Protein AF-A0A2H5Z0E3-F1 (afdb_monomer)

Nearest PDB structures (foldseek):
  8ia1-assembly3_C  TM=4.161E-01  e=4.930E-03  Lobosphaera incisa
  8y6h-assembly1_A  TM=1.525E-01  e=1.556E+00  Homo sapiens
  6exs-assembly1_A  TM=2.157E-01  e=9.688E+00  Staphylococcus hominis

Secondary structure (DSSP, 8-state):
-TTHHHHHHHHHHHHHHHHHHHIIIIIITT-GGGTTT-HHHHHHHHHHHHHHHHHHHHHHHHHHHHHHHHHT-HHHHHHHHHHHHHHHHHHHHHHHHH-TTT-SEEE-STTSPEETTTEETTHHHHHHHHHHHHHHHHHHHHHHH-TTS-GGGHHHHHHHHHHHHHHHHHHHHH-TT-S--SEEESS-BTBTBB-HHHHHHHHHHHHHHHHHHHHHH-SPPSS--THHHHHHHHHHHHHHHHHHHHTT-HHHHHHHIIIIIHHHHHTTS------S--------HHHHHHHHHHHHHHHHHHHHHHTTTSEEEEESGGGS-SSS-EEEEE---BTTHHHHHHHHH-SS-EEE-EE-TT--SHHHHHHHHHHHHHTT--EE--GGGTT-TT----HHHHHHHHHHHHHHHHHHHHTT-EEE--TTSS-SB-SSSTT-TT------THHHHHHHHHHHHHTS-EEEEEEEEEE-SSEEEEEEPPPEEE-TTS-HHHHHHHHHHHHT-PPPPS---HHHHHHHHHSS--

Solvent-accessible surface area (backbone atoms only — not comparab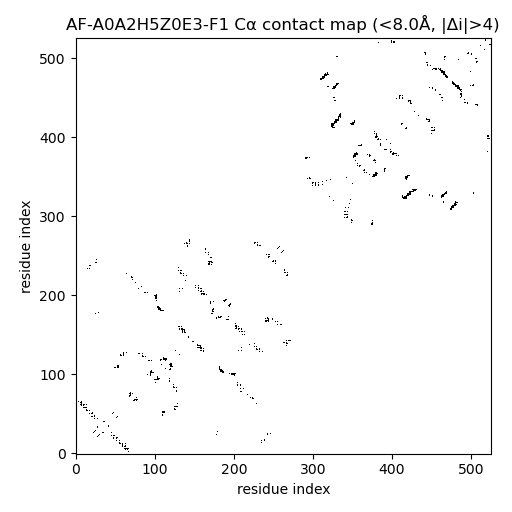le to full-atom values): 27722 Å² total; per-residue (Å²): 115,84,66,65,51,50,22,51,50,32,40,51,54,18,52,49,33,47,52,50,42,47,46,45,61,56,47,44,67,76,39,47,87,81,32,65,88,39,70,68,42,45,50,52,48,55,47,40,60,66,38,31,53,35,49,24,39,52,29,41,30,50,17,48,48,55,38,34,35,70,50,59,30,55,69,52,40,50,49,41,45,68,40,28,32,57,53,43,43,50,48,49,52,42,11,58,72,72,24,47,50,38,37,46,38,47,58,48,73,43,41,43,66,48,52,92,81,52,43,35,66,43,53,25,39,40,51,37,40,46,44,52,20,24,37,52,40,14,45,39,30,40,55,51,78,42,64,84,55,60,79,70,58,25,38,65,47,12,23,46,38,41,38,33,44,50,59,23,34,50,44,31,42,58,29,87,88,42,85,76,48,52,42,46,70,79,52,82,24,90,55,72,48,40,41,69,47,26,55,51,26,45,36,49,55,39,42,52,36,44,47,52,36,49,63,75,50,70,63,80,80,89,72,69,73,54,61,61,37,40,51,54,45,48,49,53,46,51,51,23,33,51,46,13,52,63,73,69,42,59,66,41,39,54,47,29,44,64,64,27,49,47,54,45,54,55,23,60,53,79,65,92,74,82,84,88,78,86,81,90,74,82,75,66,71,63,62,60,49,49,49,24,48,53,40,38,54,51,52,23,50,50,26,42,64,76,41,67,87,41,50,77,45,78,41,49,64,85,73,55,71,90,66,52,46,31,36,39,37,35,60,44,53,37,73,59,60,51,60,33,56,47,42,48,67,51,96,58,74,68,23,45,61,42,72,60,70,82,49,65,43,74,67,58,40,53,50,51,54,49,53,31,54,45,37,58,22,33,48,31,32,62,69,94,57,47,87,44,90,69,45,90,63,54,73,72,56,30,42,51,35,26,52,49,16,53,53,45,45,23,50,40,28,57,70,32,34,38,34,38,32,52,34,60,76,57,40,74,47,37,94,90,56,82,73,78,78,80,70,85,62,34,51,48,52,61,56,48,48,38,31,19,57,18,6,58,73,67,77,45,63,21,39,38,30,38,26,41,69,46,81,54,101,54,37,38,40,41,39,43,44,83,60,47,72,30,36,59,84,58,57,51,66,65,52,34,36,52,49,16,56,75,59,73,43,69,46,65,81,90,85,76,53,81,65,49,59,45,28,73,62,60,76,48,81,135

pLDDT: mean 83.18, std 16.53, range [28.95, 98.56]

Radius of gyration: 29.31 Å; Cα contacts (8 Å, |Δi|>4): 832; chains: 1; bounding box: 62×56×86 Å

Foldseek 3Di:
DVQLVVLVVLLVQLLVLLVLLLCLQLPCVVCVVVQVVPPVSVVSSVCCQAPSQQSNLVSLLVSCLSQCCPFQHDQLSVLLLVLQLVLQVVLQVCCCVPVPQAGHKFFDCRNHDDDVNGHHSSRSSNRSRLLVLLLVLLQLLCCAPPVPDPNLSSQQSSLQLQLLLCLLQVLLLAAPPRPNNRMYHPAAPDRNRGNPSNSVSSSVSSNRSSVSSCVSVVDGRDGGASVSSLSSSVSSLVSSLSSCVSVPNVPSNVSCVVRHNVSSVSSRDDHPDDDDDDDDDDDDPVVLVVLLVVLLVVLLVVLCVVLVQFAEAEAPLVLDDPWFFAEEAEAFADPPNVVSSCSPPNPFQEAEADEPLLPQDPVSVVVVVVSSSSNLHQYAYQLVSCPDPRHDDDNVRRLVSLVRSLVSLLVCSLVTHYYYYHQQNHHCDDPSDPPPNPDSQDGHLSRLVSQLSNQVVNVFWHWYWYWYWDDDPRYIYIYIDNTDTRHNPDDSQVSSCVSCVRRVHHRHDDDADPQNSCCSSNVDRD

Mean predicted aligned error: 17.17 Å

Structure (mmCIF, N/CA/C/O backbone):
data_AF-A0A2H5Z0E3-F1
#
_entry.id   AF-A0A2H5Z0E3-F1
#
loop_
_atom_site.group_PDB
_atom_site.id
_atom_site.type_symbol
_atom_site.label_atom_id
_atom_site.label_alt_id
_atom_site.label_comp_id
_atom_site.label_asym_id
_atom_site.label_entity_id
_atom_site.label_seq_id
_atom_site.pdbx_PDB_ins_code
_atom_site.Cartn_x
_atom_site.Cartn_y
_atom_site.Cartn_z
_atom_site.occupancy
_atom_site.B_iso_or_equiv
_atom_site.auth_seq_id
_atom_site.auth_comp_id
_atom_site.auth_asym_id
_atom_site.auth_atom_id
_atom_site.pdbx_PDB_model_num
ATOM 1 N N . MET A 1 1 ? -20.630 12.467 -14.419 1.00 46.59 1 MET A N 1
ATOM 2 C CA . MET A 1 1 ? -20.610 10.988 -14.295 1.00 46.59 1 MET A CA 1
ATOM 3 C C . MET A 1 1 ? -20.035 10.280 -15.529 1.00 46.59 1 MET A C 1
ATOM 5 O O . MET A 1 1 ? -19.101 9.518 -15.346 1.00 46.59 1 MET A O 1
ATOM 9 N N . ARG A 1 2 ? -20.472 10.576 -16.770 1.00 52.59 2 ARG A N 1
ATOM 10 C CA . ARG A 1 2 ? -20.000 9.905 -18.016 1.00 52.59 2 ARG A CA 1
ATOM 11 C C . ARG A 1 2 ? -18.498 10.017 -18.373 1.00 52.59 2 ARG A C 1
ATOM 13 O O . ARG A 1 2 ? -18.043 9.321 -19.269 1.00 52.59 2 ARG A O 1
ATOM 20 N N . ARG A 1 3 ? -17.724 10.908 -17.739 1.00 53.69 3 ARG A N 1
ATOM 21 C CA . ARG A 1 3 ? -16.293 11.117 -18.061 1.00 53.69 3 ARG A CA 1
ATOM 22 C C . ARG A 1 3 ? -15.333 10.367 -17.122 1.00 53.69 3 ARG A C 1
ATOM 24 O O . ARG A 1 3 ? -14.295 9.891 -17.574 1.00 53.69 3 ARG A O 1
ATOM 31 N N . LEU A 1 4 ? -15.718 10.159 -15.858 1.00 67.06 4 LEU A N 1
ATOM 32 C CA . LEU A 1 4 ? -14.992 9.286 -14.921 1.00 67.06 4 LEU A CA 1
ATOM 33 C C . LEU A 1 4 ? -15.149 7.806 -15.301 1.00 67.06 4 LEU A C 1
ATOM 35 O O . LEU A 1 4 ? -14.244 7.017 -15.056 1.00 67.06 4 LEU A O 1
ATOM 39 N N . SER A 1 5 ? -16.252 7.439 -15.961 1.00 78.56 5 SER A N 1
ATOM 40 C CA . SER A 1 5 ? -16.445 6.090 -16.504 1.00 78.56 5 SER A CA 1
ATOM 41 C C . SER A 1 5 ? -15.449 5.744 -17.613 1.00 78.56 5 SER A C 1
ATOM 43 O O . SER A 1 5 ? -15.048 4.591 -17.698 1.00 78.56 5 SER A O 1
ATOM 45 N N . LEU A 1 6 ? -14.991 6.717 -18.416 1.00 91.25 6 LEU A N 1
ATOM 46 C CA . LEU A 1 6 ? -13.970 6.466 -19.442 1.00 91.25 6 LEU A CA 1
ATOM 47 C C . LEU A 1 6 ? -12.617 6.103 -18.816 1.00 91.25 6 LEU A C 1
ATOM 49 O O . LEU A 1 6 ? -11.975 5.161 -19.264 1.00 91.25 6 LEU A O 1
ATOM 53 N N . ALA A 1 7 ? -12.204 6.807 -17.758 1.00 92.06 7 ALA A N 1
ATOM 54 C CA . ALA A 1 7 ? -10.960 6.497 -17.055 1.00 92.06 7 ALA A CA 1
ATOM 55 C C . ALA A 1 7 ? -10.967 5.078 -16.465 1.00 92.06 7 ALA A C 1
ATOM 57 O O . ALA A 1 7 ? -9.984 4.354 -16.589 1.00 92.06 7 ALA A O 1
ATOM 58 N N . TRP A 1 8 ? -12.085 4.660 -15.863 1.00 92.69 8 TRP A N 1
ATOM 59 C CA . TRP A 1 8 ? -12.239 3.302 -15.334 1.00 92.69 8 TRP A CA 1
ATOM 60 C C . TRP A 1 8 ? -12.347 2.233 -16.428 1.00 92.69 8 TRP A C 1
ATOM 62 O O . TRP A 1 8 ? -11.851 1.129 -16.235 1.00 92.69 8 TRP A O 1
ATOM 72 N N . LEU A 1 9 ? -12.930 2.555 -17.587 1.00 94.19 9 LEU A N 1
ATOM 73 C CA . LEU A 1 9 ? -12.934 1.662 -18.749 1.00 94.19 9 LEU A CA 1
ATOM 74 C C . LEU A 1 9 ? -11.515 1.451 -19.292 1.00 94.19 9 LEU A C 1
ATOM 76 O O . LEU A 1 9 ? -11.104 0.313 -19.508 1.00 94.19 9 LEU A O 1
ATOM 80 N N . LEU A 1 10 ? -10.741 2.532 -19.441 1.00 95.31 10 LEU A N 1
ATOM 81 C CA . LEU A 1 10 ? -9.327 2.461 -19.819 1.00 95.31 10 LEU A CA 1
ATOM 82 C C . LEU A 1 10 ? -8.504 1.702 -18.771 1.00 95.31 10 LEU A C 1
ATOM 84 O O . LEU A 1 10 ? -7.655 0.897 -19.139 1.00 95.31 10 LEU A O 1
ATOM 88 N N . TYR A 1 11 ? -8.793 1.896 -17.480 1.00 95.81 11 TYR A N 1
ATOM 89 C CA . TYR A 1 11 ? -8.190 1.111 -16.402 1.00 95.81 11 TYR A CA 1
ATOM 90 C C . TYR A 1 11 ? -8.527 -0.383 -16.514 1.00 95.81 11 TYR A C 1
ATOM 92 O O . TYR A 1 11 ? -7.652 -1.214 -16.309 1.00 95.81 11 TYR A O 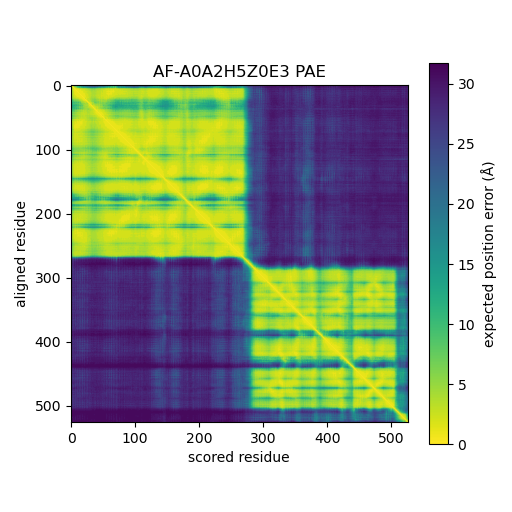1
ATOM 100 N N . GLY A 1 12 ? -9.764 -0.741 -16.869 1.00 95.12 12 GLY A N 1
ATOM 101 C CA . GLY A 1 12 ? -10.153 -2.132 -17.109 1.00 95.12 12 GLY A CA 1
ATOM 102 C C . GLY A 1 12 ? -9.354 -2.769 -18.250 1.00 95.12 12 GLY A C 1
ATOM 103 O O . GLY A 1 12 ? -8.814 -3.860 -18.085 1.00 95.12 12 GLY A O 1
ATOM 104 N N . ALA A 1 13 ? -9.202 -2.058 -19.373 1.00 94.62 13 ALA A N 1
ATOM 105 C CA . ALA A 1 13 ? -8.368 -2.503 -20.493 1.00 94.62 13 ALA A CA 1
ATOM 106 C C . ALA A 1 13 ? -6.884 -2.619 -20.101 1.00 94.62 13 ALA A C 1
ATOM 108 O O . ALA A 1 13 ? -6.216 -3.589 -20.450 1.00 94.62 13 ALA A O 1
ATOM 109 N N . TYR A 1 14 ? -6.381 -1.655 -19.330 1.00 96.06 14 TYR A N 1
ATOM 110 C CA . TYR A 1 14 ? -5.039 -1.667 -18.757 1.00 96.06 14 TYR A CA 1
ATOM 111 C C . TYR A 1 14 ? -4.802 -2.875 -17.835 1.00 96.06 14 TYR A C 1
ATOM 113 O O . TYR A 1 14 ? -3.809 -3.582 -17.988 1.00 96.06 14 TYR A O 1
ATOM 121 N N . ALA A 1 15 ? -5.727 -3.154 -16.914 1.00 94.38 15 ALA A N 1
ATOM 122 C CA . ALA A 1 15 ? -5.642 -4.285 -15.995 1.00 94.38 15 ALA A CA 1
ATOM 123 C C . ALA A 1 15 ? -5.695 -5.626 -16.741 1.00 94.38 15 ALA A C 1
ATOM 125 O O . ALA A 1 15 ? -4.955 -6.549 -16.400 1.00 94.38 15 ALA A O 1
ATOM 126 N N . LEU A 1 16 ? -6.514 -5.719 -17.794 1.00 92.25 16 LEU A N 1
ATOM 127 C CA . LEU A 1 16 ? -6.543 -6.883 -18.674 1.00 92.25 16 LEU A CA 1
ATOM 128 C C . LEU A 1 16 ? -5.209 -7.067 -19.410 1.00 92.25 16 LEU A C 1
ATOM 130 O O . LEU A 1 16 ? -4.703 -8.183 -19.468 1.00 92.25 16 LEU A O 1
ATOM 134 N N . ALA A 1 17 ? -4.611 -5.986 -19.922 1.00 92.81 17 ALA A N 1
ATOM 135 C CA . ALA A 1 17 ? -3.306 -6.034 -20.579 1.00 92.81 17 ALA A CA 1
ATOM 136 C C . ALA A 1 17 ? -2.184 -6.468 -19.617 1.00 92.81 17 ALA A C 1
ATOM 138 O O . ALA A 1 17 ? -1.338 -7.273 -19.998 1.00 92.81 17 ALA A O 1
ATOM 139 N N . LEU A 1 18 ? -2.206 -6.007 -18.359 1.00 92.12 18 LEU A N 1
ATOM 140 C CA . LEU A 1 18 ? -1.290 -6.481 -17.315 1.00 92.12 18 LEU A CA 1
ATOM 141 C C . LEU A 1 18 ? -1.472 -7.976 -17.030 1.00 92.12 18 LEU A C 1
ATOM 143 O O . LEU A 1 18 ? -0.491 -8.714 -16.999 1.00 92.12 18 LEU A O 1
ATOM 147 N N . ALA A 1 19 ? -2.714 -8.431 -16.835 1.00 89.06 19 ALA A N 1
ATOM 148 C CA . ALA A 1 19 ? -3.013 -9.838 -16.569 1.00 89.06 19 ALA A CA 1
ATOM 149 C C . ALA A 1 19 ? -2.580 -10.737 -17.736 1.00 89.06 19 ALA A C 1
ATOM 151 O O . ALA A 1 19 ? -1.970 -11.784 -17.526 1.00 89.06 19 ALA A O 1
ATOM 152 N N . PHE A 1 20 ? -2.832 -10.288 -18.967 1.00 87.94 20 PHE A N 1
ATOM 153 C CA . PHE A 1 20 ? -2.362 -10.946 -20.179 1.00 87.94 20 PHE A CA 1
ATOM 154 C C . PHE A 1 20 ? -0.827 -10.979 -20.251 1.00 87.94 20 PHE A C 1
ATOM 156 O O . PHE A 1 20 ? -0.260 -12.020 -20.569 1.00 87.94 20 PHE A O 1
ATOM 163 N N . GLY A 1 21 ? -0.148 -9.887 -19.884 1.00 85.88 21 GLY A N 1
ATOM 164 C CA . GLY A 1 21 ? 1.313 -9.826 -19.799 1.00 85.88 21 GLY A CA 1
ATOM 165 C C . GLY A 1 21 ? 1.898 -10.817 -18.788 1.00 85.88 21 GLY A C 1
ATOM 166 O O . GLY A 1 21 ? 2.827 -11.546 -19.125 1.00 85.88 21 GLY A O 1
ATOM 167 N N . VAL A 1 22 ? 1.320 -10.915 -17.584 1.00 85.19 22 VAL A N 1
ATOM 168 C CA . VAL A 1 22 ? 1.724 -11.923 -16.583 1.00 85.19 22 VAL A CA 1
ATOM 169 C C . VAL A 1 22 ? 1.475 -13.331 -17.109 1.00 85.19 22 VAL A C 1
ATOM 171 O O . VAL A 1 22 ? 2.367 -14.163 -17.026 1.00 85.19 22 VAL A O 1
ATOM 174 N N . GLY A 1 23 ? 0.304 -13.610 -17.688 1.00 82.62 23 GLY A N 1
ATOM 175 C CA . GLY A 1 23 ? 0.010 -14.923 -18.270 1.00 82.62 23 GLY A CA 1
ATOM 176 C C . GLY A 1 23 ? 0.992 -15.302 -19.384 1.00 82.62 23 GLY A C 1
ATOM 177 O O . GLY A 1 23 ? 1.508 -16.418 -19.403 1.00 82.62 23 GLY A O 1
ATOM 178 N N . GLY A 1 24 ? 1.320 -14.360 -20.268 1.00 80.19 24 GLY A N 1
ATOM 179 C CA . GLY A 1 24 ? 2.303 -14.563 -21.330 1.00 80.19 24 GLY A CA 1
ATOM 180 C C . GLY A 1 24 ? 3.709 -14.835 -20.790 1.00 80.19 24 GLY A C 1
ATOM 181 O O . GLY A 1 24 ? 4.343 -15.816 -21.172 1.00 80.19 24 GLY A O 1
ATOM 182 N N . ILE A 1 25 ? 4.185 -13.996 -19.868 1.00 77.00 25 ILE A N 1
ATOM 183 C CA . ILE A 1 25 ? 5.569 -14.048 -19.385 1.00 77.00 25 ILE A CA 1
ATOM 184 C C . ILE A 1 25 ? 5.780 -15.160 -18.348 1.00 77.00 25 ILE A C 1
ATOM 186 O O . ILE A 1 25 ? 6.761 -15.892 -18.417 1.00 77.00 25 ILE A O 1
ATOM 190 N N . ALA A 1 26 ? 4.873 -15.311 -17.385 1.00 73.50 26 ALA A N 1
ATOM 191 C CA . ALA A 1 26 ? 5.032 -16.255 -16.281 1.00 73.50 26 ALA A CA 1
ATOM 192 C C . ALA A 1 26 ? 4.584 -17.681 -16.631 1.00 73.50 26 ALA A C 1
ATOM 194 O O . ALA A 1 26 ? 5.147 -18.640 -16.103 1.00 73.50 26 ALA A O 1
ATOM 195 N N . ILE A 1 27 ? 3.575 -17.835 -17.499 1.00 72.75 27 ILE A N 1
ATOM 196 C CA . ILE A 1 27 ? 2.963 -19.139 -17.798 1.00 72.75 27 ILE A CA 1
ATOM 197 C C . ILE A 1 27 ? 3.342 -19.603 -19.203 1.00 72.75 27 ILE A C 1
ATOM 199 O O . ILE A 1 27 ? 3.899 -20.692 -19.343 1.00 72.75 27 ILE A O 1
ATOM 203 N N . ALA A 1 28 ? 3.073 -18.791 -20.231 1.00 72.56 28 ALA A N 1
ATOM 204 C CA . ALA A 1 28 ? 3.234 -19.218 -21.620 1.00 72.56 28 ALA A CA 1
ATOM 205 C C . ALA A 1 28 ? 4.710 -19.430 -22.001 1.00 72.56 28 ALA A C 1
ATOM 207 O O . ALA A 1 28 ? 5.031 -20.476 -22.561 1.00 72.56 28 ALA A O 1
ATOM 208 N N . LEU A 1 29 ? 5.616 -18.513 -21.641 1.00 72.19 29 LEU A N 1
ATOM 209 C CA . LEU A 1 29 ? 7.058 -18.673 -21.906 1.00 72.19 29 LEU A CA 1
ATOM 210 C C . LEU A 1 29 ? 7.651 -19.931 -21.262 1.00 72.19 29 LEU A C 1
ATOM 212 O O . LEU A 1 29 ? 8.442 -20.635 -21.883 1.00 72.19 29 LEU A O 1
ATOM 216 N N . ASN A 1 30 ? 7.244 -20.235 -20.031 1.00 70.81 30 ASN A N 1
ATOM 217 C CA . ASN A 1 30 ? 7.802 -21.352 -19.269 1.00 70.81 30 ASN A CA 1
ATOM 218 C C . ASN A 1 30 ? 7.191 -22.710 -19.648 1.00 70.81 30 ASN A C 1
ATOM 220 O O . ASN A 1 30 ? 7.741 -23.747 -19.292 1.00 70.81 30 ASN A O 1
ATOM 224 N N . ASN A 1 31 ? 6.061 -22.719 -20.364 1.00 79.62 31 ASN A N 1
ATOM 225 C CA . ASN A 1 31 ? 5.328 -23.935 -20.715 1.00 79.62 31 ASN A CA 1
ATOM 226 C C . ASN A 1 31 ? 4.891 -23.912 -22.192 1.00 79.62 31 ASN A C 1
ATOM 228 O O . ASN A 1 31 ? 3.688 -23.916 -22.480 1.00 79.62 31 ASN A O 1
ATOM 232 N N . PRO A 1 32 ? 5.839 -23.896 -23.150 1.00 78.06 32 PRO A N 1
ATOM 233 C CA . PRO A 1 32 ? 5.524 -23.807 -24.576 1.00 78.06 32 PRO A CA 1
ATOM 234 C C . PRO A 1 32 ? 4.658 -24.975 -25.063 1.00 78.06 32 PRO A C 1
ATOM 236 O O . PRO A 1 32 ? 3.792 -24.778 -25.908 1.00 78.06 32 PRO A O 1
ATOM 239 N N . ALA A 1 33 ? 4.799 -26.162 -24.464 1.00 82.44 33 ALA A N 1
ATOM 240 C CA . ALA A 1 33 ? 3.993 -27.342 -24.787 1.00 82.44 33 ALA A CA 1
ATOM 241 C C . ALA A 1 33 ? 2.471 -27.133 -24.627 1.00 82.44 33 ALA A C 1
ATOM 243 O O . ALA A 1 33 ? 1.690 -27.866 -25.221 1.00 82.44 33 ALA A O 1
ATOM 244 N N . LEU A 1 34 ? 2.028 -26.131 -23.855 1.00 80.38 34 LEU A N 1
ATOM 245 C CA . LEU A 1 34 ? 0.601 -25.851 -23.651 1.00 80.38 34 LEU A CA 1
ATOM 246 C C . LEU A 1 34 ? -0.065 -25.141 -24.840 1.00 80.38 34 LEU A C 1
ATOM 248 O O . LEU A 1 34 ? -1.291 -25.130 -24.930 1.00 80.38 34 LEU A O 1
ATOM 252 N N . TRP A 1 35 ? 0.709 -24.496 -25.717 1.00 81.94 35 TRP A N 1
ATOM 253 C CA . TRP A 1 35 ? 0.165 -23.625 -26.767 1.00 81.94 35 TRP A CA 1
ATOM 254 C C . TRP A 1 35 ? 0.921 -23.682 -28.096 1.00 81.94 35 TRP A C 1
ATOM 256 O O . TRP A 1 35 ? 0.382 -23.221 -29.103 1.00 81.94 35 TRP A O 1
ATOM 266 N N . ALA A 1 36 ? 2.140 -24.227 -28.127 1.00 83.06 36 ALA A N 1
ATOM 267 C CA . ALA A 1 36 ? 3.010 -24.201 -29.300 1.00 83.06 36 ALA A CA 1
ATOM 268 C C . ALA A 1 36 ? 2.434 -24.965 -30.496 1.00 83.06 36 ALA A C 1
ATOM 270 O O . ALA A 1 36 ? 2.674 -24.553 -31.630 1.00 83.06 36 ALA A O 1
ATOM 271 N N . ASP A 1 37 ? 1.643 -26.015 -30.263 1.00 87.69 37 ASP A N 1
ATOM 272 C CA . ASP A 1 37 ? 1.032 -26.818 -31.330 1.00 87.69 37 ASP A CA 1
ATOM 273 C C . ASP A 1 37 ? -0.236 -26.174 -31.911 1.00 87.69 37 ASP A C 1
ATOM 275 O O . ASP A 1 37 ? -0.641 -26.480 -33.033 1.00 87.69 37 ASP A O 1
ATOM 279 N N . LEU A 1 38 ? -0.835 -25.219 -31.192 1.00 87.94 38 LEU A N 1
ATOM 280 C CA . LEU A 1 38 ? -2.040 -24.512 -31.614 1.00 87.94 38 LEU A CA 1
ATOM 281 C C . LEU A 1 38 ? -1.671 -23.278 -32.444 1.00 87.94 38 LEU A C 1
ATOM 283 O O . LEU A 1 38 ? -0.980 -22.376 -31.971 1.00 87.94 38 LEU A O 1
ATOM 287 N N . GLU A 1 39 ? -2.202 -23.176 -33.664 1.00 88.38 39 GLU A N 1
ATOM 288 C CA . GLU A 1 39 ? -1.993 -22.005 -34.530 1.00 88.38 39 GLU A CA 1
ATOM 289 C C . GLU A 1 39 ? -2.458 -20.704 -33.859 1.00 88.38 39 GLU A C 1
ATOM 291 O O . GLU A 1 39 ? -1.717 -19.719 -33.821 1.00 88.38 39 GLU A O 1
ATOM 296 N N . LEU A 1 40 ? -3.638 -20.736 -33.228 1.00 86.81 40 LEU A N 1
ATOM 297 C CA . LEU A 1 40 ? -4.150 -19.622 -32.432 1.00 86.81 40 LEU A CA 1
ATOM 298 C C . LEU A 1 40 ? -3.231 -19.301 -31.241 1.00 86.81 40 LEU A C 1
ATOM 300 O O . LEU A 1 40 ? -3.008 -18.130 -30.947 1.00 86.81 40 LEU A O 1
ATOM 304 N N . GLY A 1 41 ? -2.662 -20.318 -30.586 1.00 83.88 41 GLY A N 1
ATOM 305 C CA . GLY A 1 41 ? -1.723 -20.147 -29.474 1.00 83.88 41 GLY A CA 1
ATOM 306 C C . GLY A 1 41 ? -0.461 -19.399 -29.903 1.00 83.88 41 GLY A C 1
ATOM 307 O O . GLY A 1 41 ? -0.088 -18.404 -29.279 1.00 83.88 41 GLY A O 1
ATOM 308 N N . ARG A 1 42 ? 0.140 -19.802 -31.029 1.00 85.56 42 ARG A N 1
ATOM 309 C CA . ARG A 1 42 ? 1.295 -19.114 -31.629 1.00 85.56 42 ARG A CA 1
ATOM 310 C C . ARG A 1 42 ? 0.965 -17.679 -32.045 1.00 85.56 42 ARG A C 1
ATOM 312 O O . ARG A 1 42 ? 1.758 -16.778 -31.777 1.00 85.56 42 ARG A O 1
ATOM 319 N N . ALA A 1 43 ? -0.200 -17.449 -32.654 1.00 86.44 43 ALA A N 1
ATOM 320 C CA . ALA A 1 43 ? -0.638 -16.115 -33.064 1.00 86.44 43 ALA A CA 1
ATOM 321 C C . ALA A 1 43 ? -0.854 -15.177 -31.862 1.00 86.44 43 ALA A C 1
ATOM 323 O O . ALA A 1 43 ? -0.375 -14.042 -31.870 1.00 86.44 43 ALA A O 1
ATOM 324 N N . VAL A 1 44 ? -1.517 -15.659 -30.804 1.00 85.25 44 VAL A N 1
ATOM 325 C CA . VAL A 1 44 ? -1.742 -14.906 -29.558 1.00 85.25 44 VAL A CA 1
ATOM 326 C C . VAL A 1 44 ? -0.423 -14.613 -28.845 1.00 85.25 44 VAL A C 1
ATOM 328 O O . VAL A 1 44 ? -0.211 -13.488 -28.392 1.00 85.25 44 VAL A O 1
ATOM 331 N N . TYR A 1 45 ? 0.489 -15.585 -28.787 1.00 83.31 45 TYR A N 1
ATOM 332 C CA . TYR A 1 45 ? 1.817 -15.397 -28.210 1.00 83.31 45 TYR A CA 1
ATOM 333 C C . TYR A 1 45 ? 2.638 -14.356 -28.989 1.00 83.31 45 TYR A C 1
ATOM 335 O O . TYR A 1 45 ? 3.161 -13.412 -28.396 1.00 83.31 45 TYR A O 1
ATOM 343 N N . ALA A 1 46 ? 2.691 -14.459 -30.322 1.00 83.69 46 ALA A N 1
ATOM 344 C CA . ALA A 1 46 ? 3.388 -13.494 -31.172 1.00 83.69 46 ALA A CA 1
ATOM 345 C C . ALA A 1 46 ? 2.794 -12.081 -31.047 1.00 83.69 46 ALA A C 1
ATOM 347 O O . ALA A 1 46 ? 3.532 -11.096 -30.950 1.00 83.69 46 ALA A O 1
ATOM 348 N N . PHE A 1 47 ? 1.463 -11.974 -30.993 1.00 86.50 47 PHE A N 1
ATOM 349 C CA . PHE A 1 47 ? 0.771 -10.715 -30.727 1.00 86.50 47 PHE A CA 1
ATOM 350 C C . PHE A 1 47 ? 1.165 -10.137 -29.363 1.00 86.50 47 PHE A C 1
ATOM 352 O O . PHE A 1 47 ? 1.495 -8.954 -29.264 1.00 86.50 47 PHE A O 1
ATOM 359 N N . GLY A 1 48 ? 1.179 -10.972 -28.323 1.00 85.00 48 GLY A N 1
ATOM 360 C CA . GLY A 1 48 ? 1.510 -10.555 -26.968 1.00 85.00 48 GLY A CA 1
ATOM 361 C C . GLY A 1 48 ? 2.950 -10.095 -26.801 1.00 85.00 48 GLY A C 1
ATOM 362 O O . GLY A 1 48 ? 3.180 -9.040 -26.215 1.00 85.00 48 GLY A O 1
ATOM 363 N N . MET A 1 49 ? 3.906 -10.809 -27.390 1.00 80.81 49 MET A N 1
ATOM 364 C CA . MET A 1 49 ? 5.312 -10.399 -27.388 1.00 80.81 49 MET A CA 1
ATOM 365 C C . MET A 1 49 ? 5.544 -9.095 -28.159 1.00 80.81 49 MET A C 1
ATOM 367 O O . MET A 1 49 ? 6.424 -8.317 -27.800 1.00 80.81 49 MET A O 1
ATOM 371 N N . ARG A 1 50 ? 4.747 -8.829 -29.202 1.00 82.62 50 ARG A N 1
ATOM 372 C CA . ARG A 1 50 ? 4.876 -7.617 -30.020 1.00 82.62 50 ARG A CA 1
ATOM 373 C C . ARG A 1 50 ? 4.227 -6.386 -29.392 1.00 82.62 50 ARG A C 1
ATOM 375 O O . ARG A 1 50 ? 4.775 -5.294 -29.502 1.00 82.62 50 ARG A O 1
ATOM 382 N N . TRP A 1 51 ? 3.049 -6.543 -28.791 1.00 85.50 51 TRP A N 1
ATOM 383 C CA . TRP A 1 51 ? 2.216 -5.410 -28.377 1.00 85.50 51 TRP A CA 1
ATOM 384 C C . TRP A 1 51 ? 1.926 -5.356 -26.884 1.00 85.50 51 TRP A C 1
ATOM 386 O O . TRP A 1 51 ? 1.545 -4.294 -26.405 1.00 85.50 51 TRP A O 1
ATOM 396 N N . GLY A 1 52 ? 2.104 -6.448 -26.137 1.00 85.56 52 GLY A N 1
ATOM 397 C CA . GLY A 1 52 ? 1.707 -6.542 -24.731 1.00 85.56 52 GLY A CA 1
ATOM 398 C C . GLY A 1 52 ? 2.348 -5.461 -23.864 1.00 85.56 52 GLY A C 1
ATOM 399 O O . GLY A 1 52 ? 1.632 -4.701 -23.210 1.00 85.56 52 GLY A O 1
ATOM 400 N N . GLY A 1 53 ? 3.679 -5.334 -23.934 1.00 86.19 53 GLY A N 1
ATOM 401 C CA . GLY A 1 53 ? 4.450 -4.321 -23.204 1.00 86.19 53 GLY A CA 1
ATOM 402 C C . GLY A 1 53 ? 4.011 -2.891 -23.534 1.00 86.19 53 GLY A C 1
ATOM 403 O O . GLY A 1 53 ? 3.673 -2.102 -22.655 1.00 86.19 53 GLY A O 1
ATOM 404 N N . THR A 1 54 ? 3.938 -2.561 -24.822 1.00 91.50 54 THR A N 1
ATOM 405 C CA . THR A 1 54 ? 3.521 -1.227 -25.274 1.00 91.50 54 THR A CA 1
ATOM 406 C C . THR A 1 54 ? 2.071 -0.910 -24.904 1.00 91.50 54 THR A C 1
ATOM 408 O O . THR A 1 54 ? 1.785 0.191 -24.433 1.00 91.50 54 THR A O 1
ATOM 411 N N . ALA A 1 55 ? 1.154 -1.861 -25.092 1.00 92.00 55 ALA A N 1
ATOM 412 C CA . ALA A 1 55 ? -0.273 -1.659 -24.878 1.00 92.00 55 ALA A CA 1
ATOM 413 C C . ALA A 1 55 ? -0.584 -1.344 -23.414 1.00 92.00 55 ALA A C 1
ATOM 415 O O . ALA A 1 55 ? -1.296 -0.375 -23.153 1.00 92.00 55 ALA A O 1
ATOM 416 N N . TYR A 1 56 ? -0.034 -2.101 -22.457 1.00 93.00 56 TYR A N 1
ATOM 417 C CA . TYR A 1 56 ? -0.326 -1.840 -21.046 1.00 93.00 56 TYR A CA 1
ATOM 418 C C . TYR A 1 56 ? 0.238 -0.478 -20.603 1.00 93.00 56 TYR A C 1
ATOM 420 O O . TYR A 1 56 ? -0.462 0.271 -19.924 1.00 93.00 56 TYR A O 1
ATOM 428 N N . ILE A 1 57 ? 1.447 -0.096 -21.034 1.00 95.62 57 ILE A N 1
ATOM 429 C CA . ILE A 1 57 ? 2.032 1.201 -20.652 1.00 95.62 57 ILE A CA 1
ATOM 430 C C . ILE A 1 57 ? 1.197 2.358 -21.212 1.00 95.62 57 ILE A C 1
ATOM 432 O O . ILE A 1 57 ? 0.851 3.287 -20.480 1.00 95.62 57 ILE A O 1
ATOM 436 N N . VAL A 1 58 ? 0.822 2.292 -22.493 1.00 96.94 58 VAL A N 1
ATOM 437 C CA . VAL A 1 58 ? 0.022 3.341 -23.142 1.00 96.94 58 VAL A CA 1
ATOM 438 C C . VAL A 1 58 ? -1.380 3.422 -22.534 1.00 96.94 58 VAL A C 1
ATOM 440 O O . VAL A 1 58 ? -1.843 4.519 -22.224 1.00 96.94 58 VAL A O 1
ATOM 443 N N . LEU A 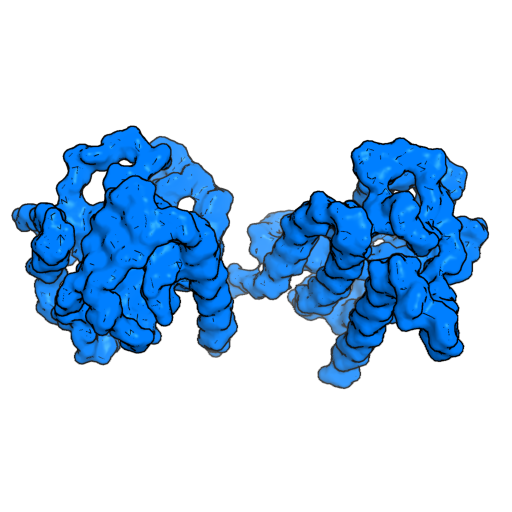1 59 ? -2.049 2.287 -22.306 1.00 97.06 59 LEU A N 1
ATOM 444 C CA . LEU A 1 59 ? -3.373 2.260 -21.676 1.00 97.06 59 LEU A CA 1
ATOM 445 C C . LEU A 1 59 ? -3.331 2.803 -20.245 1.00 97.06 59 LEU A C 1
ATOM 447 O O . LEU A 1 59 ? -4.209 3.580 -19.874 1.00 97.06 59 LEU A O 1
ATOM 451 N N . GLY A 1 60 ? -2.304 2.456 -19.463 1.00 97.38 60 GLY A N 1
ATOM 452 C CA . GLY A 1 60 ? -2.105 2.977 -18.109 1.00 97.38 60 GLY A CA 1
ATOM 453 C C . GLY A 1 60 ? -1.895 4.492 -18.098 1.00 97.38 60 GLY A C 1
ATOM 454 O O . GLY A 1 60 ? -2.562 5.204 -17.341 1.00 97.38 60 GLY A O 1
ATOM 455 N N . ALA A 1 61 ? -1.045 4.996 -18.998 1.00 97.94 61 ALA A N 1
ATOM 456 C CA . ALA A 1 61 ? -0.795 6.425 -19.155 1.00 97.94 61 ALA A CA 1
ATOM 457 C C . ALA A 1 61 ? -2.056 7.186 -19.581 1.00 97.94 61 ALA A C 1
ATOM 459 O O . ALA A 1 61 ? -2.377 8.214 -18.987 1.00 97.94 61 ALA A O 1
ATOM 460 N N . LEU A 1 62 ? -2.816 6.667 -20.551 1.00 97.56 62 LEU A N 1
ATOM 461 C CA . LEU A 1 62 ? -4.082 7.261 -20.989 1.00 97.56 62 LEU A CA 1
ATOM 462 C C . LEU A 1 62 ? -5.136 7.241 -19.877 1.00 97.56 62 LEU A C 1
ATOM 464 O O . LEU A 1 62 ? -5.795 8.254 -19.646 1.00 97.56 62 LEU A O 1
ATOM 468 N N . ALA A 1 63 ? -5.281 6.121 -19.165 1.00 97.38 63 ALA A N 1
ATOM 469 C CA . ALA A 1 63 ? -6.224 5.987 -18.060 1.00 97.38 63 ALA A CA 1
ATOM 470 C C . ALA A 1 63 ? -5.935 7.022 -16.961 1.00 97.38 63 ALA A C 1
ATOM 472 O O . ALA A 1 63 ? -6.842 7.744 -16.532 1.00 97.38 63 ALA A O 1
ATOM 473 N N . LEU A 1 64 ? -4.665 7.146 -16.554 1.00 97.62 64 LEU A N 1
ATOM 474 C CA . LEU A 1 64 ? -4.250 8.117 -15.546 1.00 97.62 64 LEU A CA 1
ATOM 475 C C . LEU A 1 64 ? -4.353 9.555 -16.047 1.00 97.62 64 LEU A C 1
ATOM 477 O O . LEU A 1 64 ? -4.820 10.407 -15.298 1.00 97.62 64 LEU A O 1
ATOM 481 N N . LEU A 1 65 ? -3.980 9.835 -17.297 1.00 97.38 65 LEU A N 1
ATOM 482 C CA . LEU A 1 65 ? -4.084 11.168 -17.889 1.00 97.38 65 LEU A CA 1
ATOM 483 C C . LEU A 1 65 ? -5.543 11.638 -17.931 1.00 97.38 65 LEU A C 1
ATOM 485 O O . LEU A 1 65 ? -5.850 12.732 -17.460 1.00 97.38 65 LEU A O 1
ATOM 489 N N . VAL A 1 66 ? -6.453 10.796 -18.434 1.00 96.50 66 VAL A N 1
ATOM 490 C CA . VAL A 1 66 ? -7.894 11.089 -18.509 1.00 96.50 66 VAL A CA 1
ATOM 491 C C . VAL A 1 66 ? -8.483 11.287 -17.115 1.00 96.50 66 VAL A C 1
ATOM 493 O O . VAL A 1 66 ? -9.297 12.195 -16.923 1.00 96.50 66 VAL A O 1
ATOM 496 N N . TRP A 1 67 ? -8.083 10.468 -16.139 1.00 96.62 67 TRP A N 1
ATOM 497 C CA . TRP A 1 67 ? -8.520 10.631 -14.756 1.00 96.62 67 TRP A CA 1
ATOM 498 C C . TRP A 1 67 ? -7.976 11.923 -14.130 1.00 96.62 67 TRP A C 1
ATOM 500 O O . TRP A 1 67 ? -8.753 12.717 -13.600 1.00 96.62 67 TRP A O 1
ATOM 510 N N . ALA A 1 68 ? -6.668 12.169 -14.221 1.00 96.19 68 ALA A N 1
ATOM 511 C CA . ALA A 1 68 ? -5.997 13.311 -13.605 1.00 96.19 68 ALA A CA 1
ATOM 512 C C . ALA A 1 68 ? -6.507 14.634 -14.187 1.00 96.19 68 ALA A C 1
ATOM 514 O O . ALA A 1 68 ? -6.832 15.558 -13.437 1.00 96.19 68 ALA A O 1
ATOM 515 N N . TRP A 1 69 ? -6.702 14.687 -15.507 1.00 95.75 69 TRP A N 1
ATOM 516 C CA . TRP A 1 69 ? -7.273 15.845 -16.192 1.00 95.75 69 TRP A CA 1
ATOM 517 C C . TRP A 1 69 ? -8.611 16.271 -15.582 1.00 95.75 69 TRP A C 1
ATOM 519 O O . TRP A 1 69 ? -8.888 17.461 -15.442 1.00 95.75 69 TRP A O 1
ATOM 529 N N . GLN A 1 70 ? -9.430 15.295 -15.185 1.00 91.88 70 GLN A N 1
ATOM 530 C CA . GLN A 1 70 ? -10.743 15.523 -14.588 1.00 91.88 70 GLN A CA 1
ATOM 531 C C . GLN A 1 70 ? -10.683 15.761 -13.076 1.00 91.88 70 GLN A C 1
ATOM 533 O O . GLN A 1 70 ? -11.447 16.573 -12.564 1.00 91.88 70 GLN A O 1
ATOM 538 N N . ALA A 1 71 ? -9.817 15.039 -12.362 1.00 92.56 71 ALA A N 1
ATOM 539 C CA . ALA A 1 71 ? -9.792 15.015 -10.902 1.00 92.56 71 ALA A CA 1
ATOM 540 C C . ALA A 1 71 ? -8.948 16.139 -10.289 1.00 92.56 71 ALA A C 1
ATOM 542 O O . ALA A 1 71 ? -9.349 16.728 -9.290 1.00 92.56 71 ALA A O 1
ATOM 543 N N . ILE A 1 72 ? -7.784 16.438 -10.872 1.00 94.62 72 ILE A N 1
ATOM 544 C CA . ILE A 1 72 ? -6.848 17.460 -10.371 1.00 94.62 72 ILE A CA 1
ATOM 545 C C . ILE A 1 72 ? -6.708 18.658 -11.326 1.00 94.62 72 ILE A C 1
ATOM 547 O O . ILE A 1 72 ? -6.071 19.655 -10.982 1.00 94.62 72 ILE A O 1
ATOM 551 N N . GLY A 1 73 ? -7.340 18.582 -12.501 1.00 94.25 73 GLY A N 1
ATOM 552 C CA . GLY A 1 73 ? -7.441 19.657 -13.483 1.00 94.25 73 GLY A CA 1
ATOM 553 C C . GLY A 1 73 ? -6.337 19.641 -14.553 1.00 94.25 73 GLY A C 1
ATOM 554 O O . GLY A 1 73 ? -5.254 19.081 -14.344 1.00 94.25 73 GLY A O 1
ATOM 555 N N . PRO A 1 74 ? -6.574 20.297 -15.706 1.00 95.44 74 PRO A N 1
ATOM 556 C CA . PRO A 1 74 ? -5.689 20.243 -16.871 1.00 95.44 74 PRO A CA 1
ATOM 557 C C . PRO A 1 74 ? -4.318 20.869 -16.616 1.00 95.44 74 PRO A C 1
ATOM 559 O O . PRO A 1 74 ? -3.309 20.299 -17.005 1.00 95.44 74 PRO A O 1
ATOM 562 N N . ARG A 1 75 ? -4.253 22.008 -15.911 1.00 95.50 75 ARG A N 1
ATOM 563 C CA . ARG A 1 75 ? -2.984 22.709 -15.634 1.00 95.50 75 ARG A CA 1
ATOM 564 C C . ARG A 1 75 ? -2.013 21.850 -14.820 1.00 95.50 75 ARG A C 1
ATOM 566 O O . ARG A 1 75 ? -0.848 21.726 -15.188 1.00 95.50 75 ARG A O 1
ATOM 573 N N . LYS A 1 76 ? -2.490 21.234 -13.732 1.00 95.88 76 LYS A N 1
ATOM 574 C CA . LYS A 1 76 ? -1.680 20.361 -12.864 1.00 95.88 76 LYS A CA 1
ATOM 575 C C . LYS A 1 76 ? -1.275 19.080 -13.597 1.00 95.88 76 LYS A C 1
ATOM 577 O O . LYS A 1 76 ? -0.110 18.701 -13.580 1.00 95.88 76 LYS A O 1
ATOM 582 N N . THR A 1 77 ? -2.213 18.475 -14.321 1.00 97.38 77 THR A N 1
ATOM 583 C CA . THR A 1 77 ? -1.962 17.263 -15.114 1.00 97.38 77 THR A CA 1
ATOM 584 C C . THR A 1 77 ? -0.927 17.500 -16.214 1.00 97.38 77 THR A C 1
ATOM 586 O O . THR A 1 77 ? 0.060 16.773 -16.294 1.00 97.38 77 THR A O 1
ATOM 589 N N . LEU A 1 78 ? -1.118 18.541 -17.029 1.00 97.25 78 LEU A N 1
ATOM 590 C CA . LEU A 1 78 ? -0.240 18.850 -18.153 1.00 97.25 78 LEU A CA 1
ATOM 591 C C . LEU A 1 78 ? 1.140 19.309 -17.679 1.00 97.25 78 LEU A C 1
ATOM 593 O O . LEU A 1 78 ? 2.133 18.868 -18.237 1.00 97.25 78 LEU A O 1
ATOM 597 N N . SER A 1 79 ? 1.227 20.130 -16.627 1.00 97.56 79 SER A N 1
ATOM 598 C CA . SER A 1 79 ? 2.533 20.508 -16.067 1.00 97.56 79 SER A CA 1
ATOM 599 C C . SER A 1 79 ? 3.304 19.301 -15.538 1.00 97.56 79 SER A C 1
ATOM 601 O O . SER A 1 79 ? 4.485 19.177 -15.834 1.00 97.56 79 SER A O 1
ATOM 603 N N . PHE A 1 80 ? 2.654 18.372 -14.828 1.00 98.19 80 PHE A N 1
ATOM 604 C CA . PHE A 1 80 ? 3.329 17.160 -14.355 1.00 98.19 80 PHE A CA 1
ATOM 605 C C . PHE A 1 80 ? 3.784 16.278 -15.523 1.00 98.19 80 PHE A C 1
ATOM 607 O O . PHE A 1 80 ? 4.901 15.765 -15.502 1.00 98.19 80 PHE A O 1
ATOM 614 N N . PHE A 1 81 ? 2.957 16.139 -16.564 1.00 98.38 81 PHE A N 1
ATOM 615 C CA . PHE A 1 81 ? 3.308 15.406 -17.783 1.00 98.38 81 PHE A CA 1
ATOM 616 C C . PHE A 1 81 ? 4.509 16.034 -18.507 1.00 98.38 81 PHE A C 1
ATOM 618 O O . PHE A 1 81 ? 5.494 15.348 -18.772 1.00 98.38 81 PHE A O 1
ATOM 625 N N . LEU A 1 82 ? 4.462 17.347 -18.759 1.00 98.06 82 LEU A N 1
ATOM 626 C CA . LEU A 1 82 ? 5.508 18.100 -19.459 1.00 98.06 82 LEU A CA 1
ATOM 627 C C . LEU A 1 82 ? 6.810 18.230 -18.662 1.00 98.06 82 LEU A C 1
ATOM 629 O O . LEU A 1 82 ? 7.848 18.499 -19.252 1.00 98.06 82 LEU A O 1
ATOM 633 N N . VAL A 1 83 ? 6.778 18.047 -17.343 1.00 98.06 83 VAL A N 1
ATOM 634 C CA . VAL A 1 83 ? 7.988 17.983 -16.511 1.00 98.06 83 VAL A CA 1
ATOM 635 C C . VAL A 1 83 ? 8.535 16.556 -16.482 1.00 98.06 83 VAL A C 1
ATOM 637 O O . VAL A 1 83 ? 9.724 16.345 -16.695 1.00 98.06 83 VAL A O 1
ATOM 640 N N . THR A 1 84 ? 7.679 15.559 -16.255 1.00 98.25 84 THR A N 1
ATOM 641 C CA . THR A 1 84 ? 8.120 14.172 -16.045 1.00 98.25 84 THR A CA 1
ATOM 642 C C . THR A 1 84 ? 8.641 13.529 -17.324 1.00 98.25 84 THR A C 1
ATOM 644 O O . THR A 1 84 ? 9.700 12.906 -17.293 1.00 98.25 84 THR A O 1
ATOM 647 N N . VAL A 1 85 ? 7.939 13.683 -18.452 1.00 98.06 85 VAL A N 1
ATOM 648 C CA . VAL A 1 85 ? 8.295 12.999 -19.707 1.00 98.06 85 VAL A CA 1
ATOM 649 C C . VAL A 1 85 ? 9.665 13.443 -20.239 1.00 98.06 85 VAL A C 1
ATOM 651 O O . VAL A 1 85 ? 10.498 12.572 -20.477 1.00 98.06 85 VAL A O 1
ATOM 654 N N . PRO A 1 86 ? 9.978 14.748 -20.371 1.00 98.12 86 PRO A N 1
ATOM 655 C CA . PRO A 1 86 ? 11.294 15.167 -20.847 1.00 98.12 86 PRO A CA 1
ATOM 656 C C . PRO A 1 86 ? 12.420 14.833 -19.866 1.00 98.12 86 PRO A C 1
ATOM 658 O O . PRO A 1 86 ? 13.464 14.358 -20.294 1.00 98.12 86 PRO A O 1
ATOM 661 N N . ILE A 1 87 ? 12.216 15.037 -18.558 1.00 98.06 87 ILE A N 1
ATOM 662 C CA . ILE A 1 87 ? 13.264 14.795 -17.551 1.00 98.06 87 ILE A CA 1
ATOM 663 C C . ILE A 1 87 ? 13.608 13.309 -17.466 1.00 98.06 87 ILE A C 1
ATOM 665 O O . ILE A 1 87 ? 14.787 12.963 -17.467 1.00 98.06 87 ILE A O 1
ATOM 669 N N . SER A 1 88 ? 12.597 12.435 -17.429 1.00 97.75 88 SER A N 1
ATOM 670 C CA . SER A 1 88 ? 12.832 10.988 -17.447 1.00 97.75 88 SER A CA 1
ATOM 671 C C . SER A 1 88 ? 13.489 10.551 -18.753 1.00 97.75 88 SER A C 1
ATOM 673 O O . SER A 1 88 ? 14.501 9.869 -18.701 1.00 97.75 88 SER A O 1
ATOM 675 N N . LEU A 1 89 ? 13.017 11.016 -19.917 1.00 97.75 89 LEU A N 1
ATOM 676 C CA . LEU A 1 89 ? 13.651 10.702 -21.202 1.00 97.75 89 LEU A CA 1
ATOM 677 C C . LEU A 1 89 ? 15.123 11.134 -21.248 1.00 97.75 89 LEU A C 1
ATOM 679 O O . LEU A 1 89 ? 15.969 10.375 -21.711 1.00 97.75 89 LEU A O 1
ATOM 683 N N . MET A 1 90 ? 15.446 12.334 -20.759 1.00 97.12 90 MET A N 1
ATOM 684 C CA . MET A 1 90 ? 16.830 12.805 -20.685 1.00 97.12 90 MET A CA 1
ATOM 685 C C . MET A 1 90 ? 17.669 11.934 -19.748 1.00 97.12 90 MET A C 1
ATOM 687 O O . MET A 1 90 ? 18.760 11.523 -20.132 1.00 97.12 90 MET A O 1
ATOM 691 N N . ALA A 1 91 ? 17.165 11.617 -18.553 1.00 96.25 91 ALA A N 1
ATOM 692 C CA . ALA A 1 91 ? 17.866 10.753 -17.607 1.00 96.25 91 ALA A CA 1
ATOM 693 C C . ALA A 1 91 ? 18.126 9.358 -18.198 1.00 96.25 91 ALA A C 1
ATOM 695 O O . ALA A 1 91 ? 19.224 8.830 -18.063 1.00 96.25 91 ALA A O 1
ATOM 696 N N . GLU A 1 92 ? 17.148 8.788 -18.899 1.00 95.81 92 GLU A N 1
ATOM 697 C CA . GLU A 1 92 ? 17.229 7.489 -19.576 1.00 95.81 92 GLU A CA 1
ATOM 698 C C . GLU A 1 92 ? 18.230 7.505 -20.741 1.00 95.81 92 GLU A C 1
ATOM 700 O O . GLU A 1 92 ? 19.034 6.585 -20.896 1.00 95.81 92 GLU A O 1
ATOM 705 N N . LEU A 1 93 ? 18.242 8.568 -21.552 1.00 96.44 93 LEU A N 1
ATOM 706 C CA . LEU A 1 93 ? 19.208 8.729 -22.643 1.00 96.44 93 LEU A CA 1
ATOM 707 C C . LEU A 1 93 ? 20.638 8.889 -22.111 1.00 96.44 93 LEU A C 1
ATOM 709 O O . LEU A 1 93 ? 21.566 8.294 -22.660 1.00 96.44 93 LEU A O 1
ATOM 713 N N . ILE A 1 94 ? 20.827 9.649 -21.028 1.00 94.06 94 ILE A N 1
ATOM 714 C CA . ILE A 1 94 ? 22.130 9.790 -20.358 1.00 94.06 94 ILE A CA 1
ATOM 715 C C . ILE A 1 94 ? 22.532 8.453 -19.714 1.00 94.06 94 ILE A C 1
ATOM 717 O O . ILE A 1 94 ? 23.660 8.000 -19.901 1.00 94.06 94 ILE A O 1
ATOM 721 N N . GLY A 1 95 ? 21.603 7.764 -19.049 1.00 93.19 95 GLY A N 1
ATOM 722 C CA . GLY A 1 95 ? 21.820 6.461 -18.418 1.00 93.19 95 GLY A CA 1
ATOM 723 C C . GLY A 1 95 ? 22.256 5.386 -19.401 1.00 93.19 95 GLY A C 1
ATOM 724 O O . GLY A 1 95 ? 23.302 4.771 -19.224 1.00 93.19 95 GLY A O 1
ATOM 725 N N . THR A 1 96 ? 21.512 5.221 -20.491 1.00 92.81 96 THR A N 1
ATOM 726 C CA . THR A 1 96 ? 21.813 4.233 -21.542 1.00 92.81 96 THR A CA 1
ATOM 727 C C . THR A 1 96 ? 23.031 4.588 -22.401 1.00 92.81 96 THR A C 1
ATOM 729 O O . THR A 1 96 ? 23.458 3.768 -23.214 1.00 92.81 96 THR A O 1
ATOM 732 N N . SER A 1 97 ? 23.592 5.798 -22.283 1.00 91.25 97 SER A N 1
ATOM 733 C CA . SER A 1 97 ? 24.810 6.208 -23.001 1.00 91.25 97 SER A CA 1
ATOM 734 C C . SER A 1 97 ? 26.061 6.227 -22.128 1.00 91.25 97 SER A C 1
ATOM 736 O O . SER A 1 97 ? 27.130 5.868 -22.612 1.00 91.25 97 SER A O 1
ATOM 738 N N . THR A 1 98 ? 25.937 6.618 -20.860 1.00 91.25 98 THR A N 1
ATOM 739 C CA . THR A 1 98 ? 27.074 6.835 -19.947 1.00 91.25 98 THR A CA 1
ATOM 740 C C . THR A 1 98 ? 27.123 5.858 -18.775 1.00 91.25 98 THR A C 1
ATOM 742 O O . THR A 1 98 ? 28.143 5.761 -18.101 1.00 91.25 98 THR A O 1
ATOM 745 N N . GLY A 1 99 ? 26.026 5.151 -18.495 1.00 87.81 99 GLY A N 1
ATOM 746 C CA . GLY A 1 99 ? 25.856 4.344 -17.290 1.00 87.81 99 GLY A CA 1
ATOM 747 C C . GLY A 1 99 ? 25.463 5.146 -16.042 1.00 87.81 99 GLY A C 1
ATOM 748 O O . GLY A 1 99 ? 25.232 4.558 -14.992 1.00 87.81 99 GLY A O 1
ATOM 749 N N . TRP A 1 100 ? 25.347 6.474 -16.115 1.00 90.31 100 TRP A N 1
ATOM 750 C CA . TRP A 1 100 ? 24.877 7.315 -15.010 1.00 90.31 100 TRP A CA 1
ATOM 751 C C . TRP A 1 100 ? 23.509 7.934 -15.353 1.00 90.31 100 TRP A C 1
ATOM 753 O O . TRP A 1 100 ? 23.349 8.421 -16.466 1.00 90.31 100 TRP A O 1
ATOM 763 N N . PRO A 1 101 ? 22.507 7.953 -14.452 1.00 89.69 101 PRO A N 1
ATOM 764 C CA . PRO A 1 101 ? 22.597 7.632 -13.029 1.00 89.69 101 PRO A CA 1
ATOM 765 C C . PRO A 1 101 ? 22.163 6.202 -12.659 1.00 89.69 101 PRO A C 1
ATOM 767 O O . PRO A 1 101 ? 22.109 5.904 -11.475 1.00 89.69 101 PRO A O 1
ATOM 770 N N . PHE A 1 102 ? 21.825 5.333 -13.618 1.00 89.75 102 PHE A N 1
ATOM 771 C CA . PHE A 1 102 ? 21.170 4.043 -13.328 1.00 89.75 102 PHE A CA 1
ATOM 772 C C . PHE A 1 102 ? 22.109 2.821 -13.287 1.00 89.75 102 PHE A C 1
ATOM 774 O O . PHE A 1 102 ? 21.752 1.768 -12.770 1.00 89.75 102 PHE A O 1
ATOM 781 N N . GLY A 1 103 ? 23.332 2.947 -13.797 1.00 90.50 103 GLY A N 1
ATOM 782 C CA . GLY A 1 103 ? 24.212 1.827 -14.140 1.00 90.50 103 GLY A CA 1
ATOM 783 C C . GLY A 1 103 ? 24.233 1.594 -15.652 1.00 90.50 103 GLY A C 1
ATOM 784 O O . GLY A 1 103 ? 23.444 2.180 -16.389 1.00 90.50 103 GLY A O 1
ATOM 785 N N . ASN A 1 104 ? 25.157 0.764 -16.137 1.00 90.38 104 ASN A N 1
ATOM 786 C CA . ASN A 1 104 ? 25.269 0.436 -17.557 1.00 90.38 104 ASN A CA 1
ATOM 787 C C . ASN A 1 104 ? 24.248 -0.642 -17.964 1.00 90.38 104 ASN A C 1
ATOM 789 O O . ASN A 1 104 ? 24.336 -1.791 -17.522 1.00 90.38 104 ASN A O 1
ATOM 793 N N . TYR A 1 105 ? 23.287 -0.271 -18.811 1.00 90.75 105 TYR A N 1
ATOM 794 C CA . TYR A 1 105 ? 22.260 -1.168 -19.340 1.00 90.75 105 TYR A CA 1
ATOM 795 C C . TYR A 1 105 ? 21.773 -0.720 -20.723 1.00 90.75 105 TYR A C 1
ATOM 797 O O . TYR A 1 105 ? 21.979 0.419 -21.147 1.00 90.75 105 TYR A O 1
ATOM 805 N N . SER A 1 106 ? 21.090 -1.623 -21.425 1.00 90.94 106 SER A N 1
ATOM 806 C CA . SER A 1 106 ? 20.449 -1.334 -22.711 1.00 90.94 106 SER A CA 1
ATOM 807 C C . SER A 1 106 ? 19.068 -1.972 -22.816 1.00 90.94 106 SER A C 1
ATOM 809 O O . SER A 1 106 ? 18.909 -3.154 -22.507 1.00 90.94 106 SER A O 1
ATOM 811 N N . TYR A 1 107 ? 18.088 -1.223 -23.324 1.00 90.88 107 TYR A N 1
ATOM 812 C CA . TYR A 1 107 ? 16.755 -1.748 -23.625 1.00 90.88 107 TYR A CA 1
ATOM 813 C C . TYR A 1 107 ? 16.754 -2.704 -24.820 1.00 90.88 107 TYR A C 1
ATOM 815 O O . TYR A 1 107 ? 17.512 -2.530 -25.779 1.00 90.88 107 TYR A O 1
ATOM 823 N N . THR A 1 108 ? 15.834 -3.666 -24.819 1.00 88.25 108 THR A N 1
ATOM 824 C CA . THR A 1 108 ? 15.515 -4.514 -25.978 1.00 88.25 108 THR A CA 1
ATOM 825 C C . THR A 1 108 ? 14.344 -3.922 -26.779 1.00 88.25 108 THR A C 1
ATOM 827 O O . THR A 1 108 ? 13.964 -2.767 -26.584 1.00 88.25 108 THR A O 1
ATOM 830 N N . SER A 1 109 ? 13.802 -4.658 -27.751 1.00 83.06 109 SER A N 1
ATOM 831 C CA . SER A 1 109 ? 12.729 -4.195 -28.649 1.00 83.06 109 SER A CA 1
ATOM 832 C C . SER A 1 109 ? 11.304 -4.432 -28.119 1.00 83.06 109 SER A C 1
ATOM 834 O O . SER A 1 109 ? 10.342 -4.024 -28.766 1.00 83.06 109 SER A O 1
ATOM 836 N N . GLY A 1 110 ? 11.142 -5.053 -26.944 1.00 80.88 110 GLY A N 1
ATOM 837 C CA . GLY A 1 110 ? 9.832 -5.486 -26.427 1.00 80.88 110 GLY A CA 1
ATOM 838 C C . GLY A 1 110 ? 8.908 -4.378 -25.897 1.00 80.88 110 GLY A C 1
ATOM 839 O O . GLY A 1 110 ? 7.757 -4.653 -25.565 1.00 80.88 110 GLY A O 1
ATOM 840 N N . LEU A 1 111 ? 9.385 -3.132 -25.797 1.00 86.69 111 LEU A N 1
ATOM 841 C CA . LEU A 1 111 ? 8.631 -2.003 -25.223 1.00 86.69 111 LEU A CA 1
ATOM 842 C C . LEU A 1 111 ? 8.217 -0.946 -26.256 1.00 86.69 111 LEU A C 1
ATOM 844 O O . LEU A 1 111 ? 7.679 0.102 -25.894 1.00 86.69 111 LEU A O 1
ATOM 848 N N . GLY A 1 112 ? 8.403 -1.229 -27.543 1.00 88.06 112 GLY A N 1
ATOM 849 C CA . GLY A 1 112 ? 8.069 -0.333 -28.648 1.00 88.06 112 GLY A CA 1
ATOM 850 C C . GLY A 1 112 ? 9.308 0.260 -29.317 1.00 88.06 112 GLY A C 1
ATOM 851 O O . GLY A 1 112 ? 10.439 -0.138 -29.040 1.00 88.06 112 GLY A O 1
ATOM 852 N N . TRP A 1 113 ? 9.089 1.206 -30.232 1.00 92.25 113 TRP A N 1
ATOM 853 C CA . TRP A 1 113 ? 10.178 1.846 -30.971 1.00 92.25 113 TRP A CA 1
ATOM 854 C C . TRP A 1 113 ? 11.034 2.732 -30.055 1.00 92.25 113 TRP A C 1
ATOM 856 O O . TRP A 1 113 ? 10.548 3.294 -29.067 1.00 92.25 113 TRP A O 1
ATOM 866 N N . LYS A 1 114 ? 12.326 2.836 -30.377 1.00 94.56 114 LYS A N 1
ATOM 867 C CA . LYS A 1 114 ? 13.314 3.538 -29.557 1.00 94.56 114 LYS A CA 1
ATOM 868 C C . LYS A 1 114 ? 13.578 4.946 -30.075 1.00 94.56 114 LYS A C 1
ATOM 870 O O . LYS A 1 114 ? 13.759 5.162 -31.267 1.00 94.56 114 LYS A O 1
ATOM 875 N N . ILE A 1 115 ? 13.650 5.893 -29.153 1.00 94.62 115 ILE A N 1
ATOM 876 C CA . ILE A 1 115 ? 14.132 7.250 -29.372 1.00 94.62 115 ILE A CA 1
ATOM 877 C C . ILE A 1 115 ? 15.664 7.195 -29.381 1.00 94.62 115 ILE A C 1
ATOM 879 O O . ILE A 1 115 ? 16.270 6.660 -28.446 1.00 94.62 115 ILE A O 1
ATOM 883 N N . LEU A 1 116 ? 16.278 7.728 -30.445 1.00 94.12 116 LEU A N 1
ATOM 884 C CA . LEU A 1 116 ? 17.731 7.698 -30.680 1.00 94.12 116 LEU A CA 1
ATOM 885 C C . LEU A 1 116 ? 18.333 6.282 -30.592 1.00 94.12 116 LEU 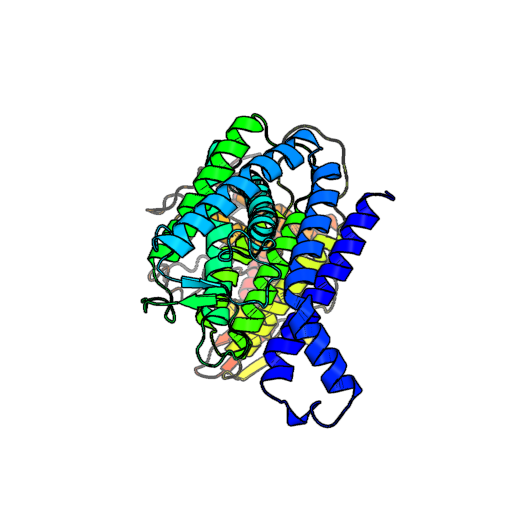A C 1
ATOM 887 O O . LEU A 1 116 ? 19.431 6.111 -30.071 1.00 94.12 116 LEU A O 1
ATOM 891 N N . ASP A 1 117 ? 17.569 5.265 -31.007 1.00 92.38 117 ASP A N 1
ATOM 892 C CA . ASP A 1 117 ? 17.926 3.838 -30.942 1.00 92.38 117 ASP A CA 1
ATOM 893 C C . ASP A 1 117 ? 18.267 3.298 -29.539 1.00 92.38 117 ASP A C 1
ATOM 895 O O . ASP A 1 117 ? 18.717 2.159 -29.386 1.00 92.38 117 ASP A O 1
ATOM 899 N N . ARG A 1 118 ? 17.982 4.075 -28.484 1.00 92.06 118 ARG A N 1
ATOM 900 C CA . ARG A 1 118 ? 18.338 3.745 -27.097 1.00 92.06 118 ARG A CA 1
ATOM 901 C C . ARG A 1 118 ? 17.132 3.478 -26.211 1.00 92.06 118 ARG A C 1
ATOM 903 O O . ARG A 1 118 ? 17.024 2.386 -25.658 1.00 92.06 118 ARG A O 1
ATOM 910 N N . VAL A 1 119 ? 16.225 4.445 -26.091 1.00 95.06 119 VAL A N 1
ATOM 911 C CA . VAL A 1 119 ? 15.175 4.433 -25.057 1.00 95.06 119 VAL A CA 1
ATOM 912 C C . VAL A 1 119 ? 13.799 4.245 -25.697 1.00 95.06 119 VAL A C 1
ATOM 914 O O . VAL A 1 119 ? 13.419 5.066 -26.530 1.00 95.06 119 VAL A O 1
ATOM 917 N N . PRO A 1 120 ? 13.020 3.207 -25.344 1.00 95.25 120 PRO A N 1
ATOM 918 C CA . PRO A 1 120 ? 11.663 3.040 -25.854 1.00 95.25 120 PRO A CA 1
ATOM 919 C C . PRO A 1 120 ? 10.772 4.237 -25.502 1.00 95.25 120 PRO A C 1
ATOM 921 O O . PRO A 1 120 ? 10.775 4.710 -24.365 1.00 95.25 120 PRO A O 1
ATOM 924 N N . PHE A 1 121 ? 9.950 4.700 -26.448 1.00 95.44 121 PHE A N 1
ATOM 925 C CA . PHE A 1 121 ? 9.077 5.869 -26.235 1.00 95.44 121 PHE A CA 1
ATOM 926 C C . PHE A 1 121 ? 8.060 5.687 -25.090 1.00 95.44 121 PHE A C 1
ATOM 928 O O . PHE A 1 121 ? 7.517 6.658 -24.563 1.00 95.44 121 PHE A O 1
ATOM 935 N N . THR A 1 122 ? 7.783 4.439 -24.713 1.00 96.19 122 THR A N 1
ATOM 936 C CA . THR A 1 122 ? 6.875 4.074 -23.622 1.00 96.19 122 THR A CA 1
ATOM 937 C C . THR A 1 122 ? 7.491 4.293 -22.243 1.00 96.19 122 THR A C 1
ATOM 939 O O . THR A 1 122 ? 6.749 4.539 -21.294 1.00 96.19 122 THR A O 1
ATOM 942 N N . ILE A 1 123 ? 8.821 4.278 -22.105 1.00 95.75 123 ILE A N 1
ATOM 943 C CA . ILE A 1 123 ? 9.490 4.409 -20.804 1.00 95.75 123 ILE A CA 1
ATOM 944 C C . ILE A 1 123 ? 9.130 5.735 -20.112 1.00 95.75 123 ILE A C 1
ATOM 946 O O . ILE A 1 123 ? 8.598 5.681 -19.000 1.00 95.75 123 ILE A O 1
ATOM 950 N N . PRO A 1 124 ? 9.253 6.916 -20.751 1.00 97.56 124 PRO A N 1
ATOM 951 C CA . PRO A 1 124 ? 8.805 8.175 -20.145 1.00 97.56 124 PRO A CA 1
ATOM 952 C C . PRO A 1 124 ? 7.313 8.203 -19.766 1.00 97.56 124 PRO A C 1
ATOM 954 O O . PRO A 1 124 ? 6.919 8.880 -18.813 1.00 97.56 124 PRO A O 1
ATOM 957 N N . LEU A 1 125 ? 6.459 7.454 -20.478 1.00 98.06 125 LEU A N 1
ATOM 958 C CA . LEU A 1 125 ? 5.035 7.324 -20.138 1.00 98.06 125 LEU A CA 1
ATOM 959 C C . LEU A 1 125 ? 4.828 6.474 -18.878 1.00 98.06 125 LEU A C 1
ATOM 961 O O . LEU A 1 125 ? 3.941 6.773 -18.075 1.00 98.06 125 LEU A O 1
ATOM 965 N N . SER A 1 126 ? 5.655 5.446 -18.678 1.00 96.69 126 SER A N 1
ATOM 966 C CA . SER A 1 126 ? 5.680 4.656 -17.445 1.00 96.69 126 SER A CA 1
ATOM 967 C C . SER A 1 126 ? 6.095 5.521 -16.249 1.00 96.69 126 SER A C 1
ATOM 969 O O . SER A 1 126 ? 5.375 5.570 -15.249 1.00 96.69 126 SER A O 1
ATOM 971 N N . TRP A 1 127 ? 7.164 6.315 -16.400 1.00 98.19 127 TRP A N 1
ATOM 972 C CA . TRP A 1 127 ? 7.597 7.305 -15.405 1.00 98.19 127 TRP A CA 1
ATOM 973 C C . TRP A 1 127 ? 6.485 8.282 -15.030 1.00 98.19 127 TRP A C 1
ATOM 975 O O . TRP A 1 127 ? 6.238 8.514 -13.847 1.00 98.19 127 TRP A O 1
ATOM 985 N N . PHE A 1 128 ? 5.765 8.819 -16.019 1.00 98.56 128 PHE A N 1
ATOM 986 C CA . PHE A 1 128 ? 4.594 9.658 -15.767 1.00 98.56 128 PHE A CA 1
ATOM 987 C C . PHE A 1 128 ? 3.505 8.908 -14.987 1.00 98.56 128 PHE A C 1
ATOM 989 O O . PHE A 1 128 ? 2.977 9.429 -14.004 1.00 98.56 128 PHE A O 1
ATOM 996 N N . THR A 1 129 ? 3.184 7.681 -15.399 1.00 98.25 129 THR A N 1
ATOM 997 C CA . THR A 1 129 ? 2.082 6.893 -14.834 1.00 98.25 129 THR A CA 1
ATOM 998 C C . THR A 1 129 ? 2.333 6.524 -13.373 1.00 98.25 129 THR A C 1
ATOM 1000 O O . THR A 1 129 ? 1.508 6.803 -12.496 1.00 98.25 129 THR A O 1
ATOM 1003 N N . VAL A 1 130 ? 3.486 5.921 -13.085 1.00 98.06 130 VAL A N 1
ATOM 1004 C CA . VAL A 1 130 ? 3.847 5.514 -11.723 1.00 98.06 130 VAL A CA 1
ATOM 1005 C C . VAL A 1 130 ? 4.225 6.735 -10.890 1.00 98.06 130 VAL A C 1
ATOM 1007 O O . VAL A 1 130 ? 3.769 6.856 -9.755 1.00 98.06 130 VAL A O 1
ATOM 1010 N N . GLY A 1 131 ? 4.966 7.689 -11.460 1.00 98.31 131 GLY A N 1
ATOM 1011 C CA . GLY A 1 131 ? 5.412 8.904 -10.781 1.00 98.31 131 GLY A CA 1
ATOM 1012 C C . GLY A 1 131 ? 4.262 9.799 -10.323 1.00 98.31 131 GLY A C 1
ATOM 1013 O O . GLY A 1 131 ? 4.229 10.194 -9.157 1.00 98.31 131 GLY A O 1
ATOM 1014 N N . LEU A 1 132 ? 3.277 10.082 -11.183 1.00 98.50 132 LEU A N 1
ATOM 1015 C CA . LEU A 1 132 ? 2.108 10.875 -10.784 1.00 98.50 132 LEU A CA 1
ATOM 1016 C C . LEU A 1 132 ? 1.261 10.128 -9.749 1.00 98.50 132 LEU A C 1
ATOM 1018 O O . LEU A 1 132 ? 0.797 10.734 -8.782 1.00 98.50 132 LEU A O 1
ATOM 1022 N N . SER A 1 133 ? 1.091 8.813 -9.914 1.00 98.31 133 SER A N 1
ATOM 1023 C CA . SER A 1 133 ? 0.349 7.994 -8.951 1.00 98.31 133 SER A CA 1
ATOM 1024 C C . SER A 1 133 ? 1.018 8.003 -7.574 1.00 98.31 133 SER A C 1
ATOM 1026 O O . SER A 1 133 ? 0.355 8.276 -6.573 1.00 98.31 133 SER A O 1
ATOM 1028 N N . ALA A 1 134 ? 2.336 7.794 -7.525 1.00 98.50 134 ALA A N 1
ATOM 1029 C CA . ALA A 1 134 ? 3.148 7.843 -6.313 1.00 98.50 134 ALA A CA 1
ATOM 1030 C C . ALA A 1 134 ? 3.118 9.231 -5.657 1.00 98.50 134 ALA A C 1
ATOM 1032 O O . ALA A 1 134 ? 2.927 9.335 -4.447 1.00 98.50 134 ALA A O 1
ATOM 1033 N N . TYR A 1 135 ? 3.228 10.305 -6.444 1.00 98.31 135 TYR A N 1
ATOM 1034 C CA . TYR A 1 135 ? 3.175 11.677 -5.937 1.00 98.31 135 TYR A CA 1
ATOM 1035 C C . TYR A 1 135 ? 1.814 12.020 -5.316 1.00 98.31 135 TYR A C 1
ATOM 1037 O O . TYR A 1 135 ? 1.741 12.586 -4.225 1.00 98.31 135 TYR A O 1
ATOM 1045 N N . LEU A 1 136 ? 0.715 11.640 -5.971 1.00 97.81 136 LEU A N 1
ATOM 1046 C CA . LEU A 1 136 ? -0.629 11.842 -5.431 1.00 97.81 136 LEU A CA 1
ATOM 1047 C C . LEU A 1 136 ? -0.853 10.999 -4.170 1.00 97.81 136 LEU A C 1
ATOM 1049 O O . LEU A 1 136 ? -1.337 11.516 -3.162 1.00 97.81 136 LEU A O 1
ATOM 1053 N N . LEU A 1 137 ? -0.443 9.729 -4.174 1.00 97.62 137 LEU A N 1
ATOM 1054 C CA . LEU A 1 137 ? -0.490 8.887 -2.976 1.00 97.62 137 LEU A CA 1
ATOM 1055 C C . LEU A 1 137 ? 0.340 9.470 -1.833 1.00 97.62 137 LEU A C 1
ATOM 1057 O O . LEU A 1 137 ? -0.104 9.416 -0.691 1.00 97.62 137 LEU A O 1
ATOM 1061 N N . ALA A 1 138 ? 1.482 10.091 -2.125 1.00 97.06 138 ALA A N 1
ATOM 1062 C CA . ALA A 1 138 ? 2.293 10.785 -1.137 1.00 97.06 138 ALA A CA 1
ATOM 1063 C C . ALA A 1 138 ? 1.574 11.994 -0.524 1.00 97.06 138 ALA A C 1
ATOM 1065 O O . ALA A 1 138 ? 1.632 12.166 0.693 1.00 97.06 138 ALA A O 1
ATOM 1066 N N . ILE A 1 139 ? 0.838 12.782 -1.322 1.00 95.38 139 ILE A N 1
ATOM 1067 C CA . ILE A 1 139 ? -0.022 13.862 -0.807 1.00 95.38 139 ILE A CA 1
ATOM 1068 C C . ILE A 1 139 ? -1.048 13.277 0.168 1.00 95.38 139 ILE A C 1
ATOM 1070 O O . ILE A 1 139 ? -1.139 13.709 1.319 1.00 95.38 139 ILE A O 1
ATOM 1074 N N . ALA A 1 140 ? -1.788 12.256 -0.271 1.00 94.31 140 ALA A N 1
ATOM 1075 C CA . ALA A 1 140 ? -2.828 11.625 0.535 1.00 94.31 140 ALA A CA 1
ATOM 1076 C C . ALA A 1 140 ? -2.259 10.993 1.820 1.00 94.31 140 ALA A C 1
ATOM 1078 O O . ALA A 1 140 ? -2.828 11.162 2.899 1.00 94.31 140 ALA A O 1
ATOM 1079 N N . LEU A 1 141 ? -1.105 10.330 1.733 1.00 93.31 141 LEU A N 1
ATOM 1080 C CA . LEU A 1 141 ? -0.415 9.709 2.859 1.00 93.31 141 LEU A CA 1
ATOM 1081 C C . LEU A 1 141 ? 0.102 10.747 3.861 1.00 93.31 141 LEU A C 1
ATOM 1083 O O . LEU A 1 141 ? -0.120 10.593 5.064 1.00 93.31 141 LEU A O 1
ATOM 1087 N N . ARG A 1 142 ? 0.730 11.831 3.382 1.00 93.31 142 ARG A N 1
ATOM 1088 C CA . ARG A 1 142 ? 1.198 12.958 4.206 1.00 93.31 142 ARG A CA 1
ATOM 1089 C C . ARG A 1 142 ? 0.038 13.578 4.975 1.00 93.31 142 ARG A C 1
ATOM 1091 O O . ARG A 1 142 ? 0.081 13.638 6.203 1.00 93.31 142 ARG A O 1
ATOM 1098 N N . CYS A 1 143 ? -1.020 13.972 4.263 1.00 89.06 143 CYS A N 1
ATOM 1099 C CA . CYS A 1 143 ? -2.235 14.529 4.858 1.00 89.06 143 CYS A CA 1
ATOM 1100 C C . CYS A 1 143 ? -2.866 13.574 5.881 1.00 89.06 143 CYS A C 1
ATOM 1102 O O . CYS A 1 143 ? -3.499 14.020 6.837 1.00 89.06 143 CYS A O 1
ATOM 1104 N N . ARG A 1 144 ? -2.682 12.259 5.704 1.00 85.31 144 ARG A N 1
ATOM 1105 C CA . ARG A 1 144 ? -3.254 11.240 6.579 1.00 85.31 144 ARG A CA 1
ATOM 1106 C C . ARG A 1 144 ? -2.453 10.983 7.851 1.00 85.31 144 ARG A C 1
ATOM 1108 O O . ARG A 1 144 ? -3.059 10.863 8.916 1.00 85.31 144 ARG A O 1
ATOM 1115 N N . ILE A 1 145 ? -1.137 10.827 7.735 1.00 82.31 145 ILE A N 1
ATOM 1116 C CA . ILE A 1 145 ? -0.260 10.417 8.841 1.00 82.31 145 ILE A CA 1
ATOM 1117 C C . ILE A 1 145 ? 0.175 11.624 9.667 1.00 82.31 145 ILE A C 1
ATOM 1119 O O . ILE A 1 145 ? 0.280 11.536 10.889 1.00 82.31 145 ILE A O 1
ATOM 1123 N N . SER A 1 146 ? 0.450 12.756 9.025 1.00 80.69 146 SER A N 1
ATOM 1124 C CA . SER A 1 146 ? 0.954 13.948 9.703 1.00 80.69 146 SER A CA 1
ATOM 1125 C C . SER A 1 146 ? 0.582 15.201 8.905 1.00 80.69 146 SER A C 1
ATOM 1127 O O . SER A 1 146 ? 1.416 15.730 8.171 1.00 80.69 146 SER A O 1
ATOM 1129 N N . PRO A 1 147 ? -0.658 15.712 9.053 1.00 78.06 147 PRO A N 1
ATOM 1130 C CA . PRO A 1 147 ? -1.140 16.879 8.305 1.00 78.06 147 PRO A CA 1
ATOM 1131 C C . PRO A 1 147 ? -0.328 18.156 8.572 1.00 78.06 147 PRO A C 1
ATOM 1133 O O . PRO A 1 147 ? -0.334 19.065 7.749 1.00 78.06 147 PRO A O 1
ATOM 1136 N N . HIS A 1 148 ? 0.401 18.208 9.691 1.00 80.50 148 HIS A N 1
ATOM 1137 C CA . HIS A 1 148 ? 1.307 19.304 10.040 1.00 80.50 148 HIS A CA 1
ATOM 1138 C C . HIS A 1 148 ? 2.631 19.289 9.267 1.00 80.50 148 HIS A C 1
ATOM 1140 O O . HIS A 1 148 ? 3.366 20.272 9.320 1.00 80.50 148 HIS A O 1
ATOM 1146 N N . LEU A 1 149 ? 2.969 18.196 8.569 1.00 85.12 149 LEU A N 1
ATOM 1147 C CA . LEU A 1 149 ? 4.191 18.162 7.774 1.00 85.12 149 LEU A CA 1
ATOM 1148 C C . LEU A 1 149 ? 4.113 19.186 6.637 1.00 85.12 149 LEU A C 1
ATOM 1150 O O . LEU A 1 149 ? 3.071 19.289 5.978 1.00 85.12 149 LEU A O 1
ATOM 1154 N N . PRO A 1 150 ? 5.219 19.890 6.339 1.00 89.19 150 PRO A N 1
ATOM 1155 C CA . PRO A 1 150 ? 5.253 20.843 5.244 1.00 89.19 150 PRO A CA 1
ATOM 1156 C C . PRO A 1 150 ? 4.945 20.125 3.935 1.00 89.19 150 PRO A C 1
ATOM 1158 O O . PRO A 1 150 ? 5.328 18.974 3.732 1.00 89.19 150 PRO A O 1
ATOM 1161 N N . ALA A 1 151 ? 4.285 20.809 3.011 1.00 88.62 151 ALA A N 1
ATOM 1162 C CA . ALA A 1 151 ? 3.849 20.197 1.762 1.00 88.62 151 ALA A CA 1
ATOM 1163 C C . ALA A 1 151 ? 5.019 19.741 0.856 1.00 88.62 151 ALA A C 1
ATOM 1165 O O . ALA A 1 151 ? 4.852 18.889 -0.011 1.00 88.62 151 ALA A O 1
ATOM 1166 N N . TRP A 1 152 ? 6.234 20.239 1.110 1.00 92.75 152 TRP A N 1
ATOM 1167 C CA . TRP A 1 152 ? 7.469 19.734 0.502 1.00 92.75 152 TRP A CA 1
ATOM 1168 C C . TRP A 1 152 ? 7.836 18.307 0.928 1.00 92.75 152 TRP A C 1
ATOM 1170 O O . TRP A 1 152 ? 8.478 17.605 0.155 1.00 92.75 152 TRP A O 1
ATOM 1180 N N . SER A 1 153 ? 7.368 17.828 2.088 1.00 92.44 153 SER A N 1
ATOM 1181 C CA . SER A 1 153 ? 7.555 16.427 2.509 1.00 92.44 153 SER A CA 1
ATOM 1182 C C . SER A 1 153 ? 6.841 15.417 1.601 1.00 92.44 153 SER A C 1
ATOM 1184 O O . SER A 1 153 ? 7.188 14.241 1.611 1.00 92.44 153 SER A O 1
ATOM 1186 N N . THR A 1 154 ? 5.902 15.868 0.761 1.00 94.25 154 THR A N 1
ATOM 1187 C CA . THR A 1 154 ? 5.291 15.049 -0.293 1.00 94.25 154 THR A CA 1
ATOM 1188 C C . THR A 1 154 ? 6.344 14.497 -1.262 1.00 94.25 154 THR A C 1
ATOM 1190 O O . THR A 1 154 ? 6.223 13.357 -1.698 1.00 94.25 154 THR A O 1
ATOM 1193 N N . VAL A 1 155 ? 7.390 15.272 -1.583 1.00 96.81 155 VAL A N 1
ATOM 1194 C CA . VAL A 1 155 ? 8.428 14.867 -2.546 1.00 96.81 155 VAL A CA 1
ATOM 1195 C C . VAL A 1 155 ? 9.175 13.609 -2.084 1.00 96.81 155 VAL A C 1
ATOM 1197 O O . VAL A 1 155 ? 9.093 12.611 -2.794 1.00 96.81 155 VAL A O 1
ATOM 1200 N N . PRO A 1 156 ? 9.848 13.579 -0.914 1.00 96.75 156 PRO A N 1
ATOM 1201 C CA . PRO A 1 156 ? 10.574 12.383 -0.489 1.00 96.75 156 PRO A CA 1
ATOM 1202 C C . PRO A 1 156 ? 9.666 11.156 -0.303 1.00 96.75 156 PRO A C 1
ATOM 1204 O O . PRO A 1 156 ? 10.096 10.044 -0.588 1.00 96.75 156 PRO A O 1
ATOM 1207 N N . ILE A 1 157 ? 8.401 11.334 0.102 1.00 97.19 157 ILE A N 1
ATOM 1208 C CA . ILE A 1 157 ? 7.435 10.225 0.210 1.00 97.19 157 ILE A CA 1
ATOM 1209 C C . ILE A 1 157 ? 7.070 9.675 -1.181 1.00 97.19 157 ILE A C 1
ATOM 1211 O O . ILE A 1 157 ? 7.002 8.461 -1.365 1.00 97.19 157 ILE A O 1
ATOM 1215 N N . GLY A 1 158 ? 6.844 10.551 -2.164 1.00 97.81 158 GLY A N 1
ATOM 1216 C CA . GLY A 1 158 ? 6.530 10.152 -3.539 1.00 97.81 158 GLY A CA 1
ATOM 1217 C C . GLY A 1 158 ? 7.703 9.448 -4.215 1.00 97.81 158 GLY A C 1
ATOM 1218 O O . GLY A 1 158 ? 7.511 8.408 -4.840 1.00 97.81 158 GLY A O 1
ATOM 1219 N N . VAL A 1 159 ? 8.918 9.970 -4.025 1.00 98.31 159 VAL A N 1
ATOM 1220 C CA . VAL A 1 159 ? 10.160 9.348 -4.504 1.00 98.31 159 VAL A CA 1
ATOM 1221 C C . VAL A 1 159 ? 10.339 7.962 -3.899 1.00 98.31 159 VAL A C 1
ATOM 1223 O O . VAL A 1 159 ? 10.642 7.016 -4.616 1.00 98.31 159 VAL A O 1
ATOM 1226 N N . TRP A 1 160 ? 10.093 7.815 -2.599 1.00 98.00 160 TRP A N 1
ATOM 1227 C CA . TRP A 1 160 ? 10.167 6.517 -1.944 1.00 98.00 160 TRP A CA 1
ATOM 1228 C C . TRP A 1 160 ? 9.180 5.501 -2.535 1.00 98.00 160 TRP A C 1
ATOM 1230 O O . TRP A 1 160 ? 9.591 4.396 -2.875 1.00 98.00 160 TRP A O 1
ATOM 1240 N N . LEU A 1 161 ? 7.910 5.875 -2.738 1.00 98.06 161 LEU A N 1
ATOM 1241 C CA . LEU A 1 161 ? 6.927 4.988 -3.377 1.00 98.06 161 LEU A CA 1
ATOM 1242 C C . LEU A 1 161 ? 7.333 4.607 -4.809 1.00 98.06 161 LEU A C 1
ATOM 1244 O O . LEU A 1 161 ? 7.091 3.475 -5.229 1.00 98.06 161 LEU A O 1
ATOM 1248 N N . LEU A 1 162 ? 7.946 5.529 -5.552 1.00 98.12 162 LEU A N 1
ATOM 1249 C CA . LEU A 1 162 ? 8.455 5.268 -6.897 1.00 98.12 162 LEU A CA 1
ATOM 1250 C C . LEU A 1 162 ? 9.615 4.258 -6.880 1.00 98.12 162 LEU A C 1
ATOM 1252 O O . LEU A 1 162 ? 9.576 3.282 -7.620 1.00 98.12 162 LEU A O 1
ATOM 1256 N N . VAL A 1 163 ? 10.596 4.447 -5.992 1.00 96.88 163 VAL A N 1
ATOM 1257 C CA . VAL A 1 163 ? 11.746 3.538 -5.835 1.00 96.88 163 VAL A CA 1
ATOM 1258 C C . VAL A 1 163 ? 11.310 2.153 -5.349 1.00 96.88 163 VAL A C 1
ATOM 1260 O O . VAL A 1 163 ? 11.861 1.150 -5.779 1.00 96.88 163 VAL A O 1
ATOM 1263 N N . VAL A 1 164 ? 10.294 2.060 -4.485 1.00 96.00 164 VAL A N 1
ATOM 1264 C CA . VAL A 1 164 ? 9.756 0.758 -4.050 1.00 96.00 164 VAL A CA 1
ATOM 1265 C C . VAL A 1 164 ? 9.141 -0.025 -5.213 1.00 96.00 164 VAL A C 1
ATOM 1267 O O . VAL A 1 164 ? 9.190 -1.252 -5.210 1.00 96.00 164 VAL A O 1
ATOM 1270 N N . TRP A 1 165 ? 8.561 0.659 -6.201 1.00 95.81 165 TRP A N 1
ATOM 1271 C CA . TRP A 1 165 ? 8.050 -0.010 -7.393 1.00 95.81 165 TRP A CA 1
ATOM 1272 C C . TRP A 1 165 ? 9.183 -0.550 -8.279 1.00 95.81 165 TRP A C 1
ATOM 1274 O O . TRP A 1 165 ? 9.126 -1.713 -8.673 1.00 95.81 165 TRP A O 1
ATOM 1284 N N . ASP A 1 166 ? 10.229 0.246 -8.515 1.00 93.69 166 ASP A N 1
ATOM 1285 C CA . ASP A 1 166 ? 11.452 -0.191 -9.211 1.00 93.69 166 ASP A CA 1
ATOM 1286 C C . ASP A 1 166 ? 12.091 -1.410 -8.522 1.00 93.69 166 ASP A C 1
ATOM 1288 O O . ASP A 1 166 ? 12.371 -2.430 -9.148 1.00 93.69 166 ASP A O 1
ATOM 1292 N N . LEU A 1 167 ? 12.168 -1.368 -7.189 1.00 91.69 167 LEU A N 1
ATOM 1293 C CA . LEU A 1 167 ? 12.721 -2.433 -6.355 1.00 91.69 167 LEU A CA 1
ATOM 1294 C C . LEU A 1 167 ? 12.065 -3.801 -6.560 1.00 91.69 167 LEU A C 1
ATOM 1296 O O . LEU A 1 167 ? 12.719 -4.819 -6.344 1.00 91.69 167 LEU A O 1
ATOM 1300 N N . VAL A 1 168 ? 10.790 -3.851 -6.945 1.00 92.88 168 VAL A N 1
ATOM 1301 C CA . VAL A 1 168 ? 10.101 -5.118 -7.222 1.00 92.88 168 VAL A CA 1
ATOM 1302 C C . VAL A 1 168 ? 10.038 -5.448 -8.708 1.00 92.88 168 VAL A C 1
ATOM 1304 O O . VAL A 1 168 ? 10.000 -6.622 -9.056 1.00 92.88 168 VAL A O 1
ATOM 1307 N N . LEU A 1 169 ? 10.048 -4.454 -9.595 1.00 91.06 169 LEU A N 1
ATOM 1308 C CA . LEU A 1 169 ? 10.006 -4.704 -11.033 1.00 91.06 169 LEU A CA 1
ATOM 1309 C C . LEU A 1 169 ? 11.348 -5.220 -11.559 1.00 91.06 169 LEU A C 1
ATOM 1311 O O . LEU A 1 169 ? 11.390 -6.247 -12.241 1.00 91.06 169 LEU A O 1
ATOM 1315 N N . ASP A 1 170 ? 12.433 -4.523 -11.237 1.00 85.94 170 ASP A N 1
ATOM 1316 C CA . ASP A 1 170 ? 13.725 -4.734 -11.881 1.00 85.94 170 ASP A CA 1
ATOM 1317 C C . ASP A 1 170 ? 14.344 -6.112 -11.616 1.00 85.94 170 ASP A C 1
ATOM 1319 O O . ASP A 1 170 ? 14.804 -6.736 -12.579 1.00 85.94 170 ASP A O 1
ATOM 1323 N N . PRO A 1 171 ? 14.299 -6.670 -10.387 1.00 82.94 171 PRO A N 1
ATOM 1324 C CA . PRO A 1 171 ? 14.804 -8.018 -10.136 1.00 82.94 171 PRO A CA 1
ATOM 1325 C C . PRO A 1 171 ? 14.113 -9.087 -10.976 1.00 82.94 171 PRO A C 1
ATOM 1327 O O . PRO A 1 171 ? 14.762 -10.034 -11.408 1.00 82.94 171 PRO A O 1
ATOM 1330 N N . ALA A 1 172 ? 12.804 -8.949 -11.214 1.00 81.00 172 ALA A N 1
ATOM 1331 C CA . ALA A 1 172 ? 12.072 -9.901 -12.037 1.00 81.00 172 ALA A CA 1
ATOM 1332 C C . ALA A 1 172 ? 12.500 -9.800 -13.504 1.00 81.00 172 ALA A C 1
ATOM 1334 O O . ALA A 1 172 ? 12.745 -10.812 -14.147 1.00 81.00 172 ALA A O 1
ATOM 1335 N N . MET A 1 173 ? 12.622 -8.581 -14.026 1.00 78.12 173 MET A N 1
ATOM 1336 C CA . MET A 1 173 ? 12.891 -8.329 -15.445 1.00 78.12 173 MET A CA 1
ATOM 1337 C C . MET A 1 173 ? 14.348 -8.602 -15.841 1.00 78.12 173 MET A C 1
ATOM 1339 O O . MET A 1 173 ? 14.624 -8.904 -17.003 1.00 78.12 173 MET A O 1
ATOM 1343 N N . ALA A 1 174 ? 15.269 -8.522 -14.878 1.00 70.69 174 ALA A N 1
ATOM 1344 C CA . ALA A 1 174 ? 16.688 -8.818 -15.052 1.00 70.69 174 ALA A CA 1
ATOM 1345 C C . ALA A 1 174 ? 17.063 -10.283 -14.758 1.00 70.69 174 ALA A C 1
ATOM 1347 O O . ALA A 1 174 ? 18.205 -10.671 -15.006 1.00 70.69 174 ALA A O 1
ATOM 1348 N N . HIS A 1 175 ? 16.140 -11.094 -14.223 1.00 72.94 175 HIS A N 1
ATOM 1349 C CA . HIS A 1 175 ? 16.453 -12.450 -13.778 1.00 72.94 175 HIS A CA 1
ATOM 1350 C C . HIS A 1 175 ? 16.886 -13.352 -14.941 1.00 72.94 175 HIS A C 1
ATOM 1352 O O . HIS A 1 175 ? 16.292 -13.340 -16.019 1.00 72.94 175 HIS A O 1
ATOM 1358 N N . GLU A 1 176 ? 17.895 -14.198 -14.724 1.00 67.31 176 GLU A N 1
ATOM 1359 C CA . GLU A 1 176 ? 18.468 -15.015 -15.800 1.00 67.31 176 GLU A CA 1
ATOM 1360 C C . GLU A 1 176 ? 17.461 -15.994 -16.413 1.00 67.31 176 GLU A C 1
ATOM 1362 O O . GLU A 1 176 ? 17.495 -16.227 -17.624 1.00 67.31 176 GLU A O 1
ATOM 1367 N N . SER A 1 177 ? 16.540 -16.505 -15.589 1.00 63.84 177 SER A N 1
ATOM 1368 C CA . SER A 1 177 ? 15.469 -17.424 -15.990 1.00 63.84 177 SER A CA 1
ATOM 1369 C C . SER A 1 177 ? 14.309 -16.747 -16.726 1.00 63.84 177 SER A C 1
ATOM 1371 O O . SER A 1 177 ? 13.439 -17.439 -17.249 1.00 63.84 177 SER A O 1
ATOM 1373 N N . MET A 1 178 ? 14.264 -15.413 -16.770 1.00 68.38 178 MET A N 1
ATOM 1374 C CA . MET A 1 178 ? 13.277 -14.687 -17.561 1.00 68.38 178 MET A CA 1
ATOM 1375 C C . MET A 1 178 ? 13.726 -14.627 -19.017 1.00 68.38 178 MET A C 1
ATOM 1377 O O . MET A 1 178 ? 14.703 -13.967 -19.373 1.00 68.38 178 MET A O 1
ATOM 1381 N N . GLN A 1 179 ? 12.980 -15.324 -19.874 1.00 61.53 179 GLN A N 1
ATOM 1382 C CA . GLN A 1 179 ? 13.246 -15.368 -21.312 1.00 61.53 179 GLN A CA 1
ATOM 1383 C C . GLN A 1 179 ? 12.888 -14.045 -22.013 1.00 61.53 179 GLN A C 1
ATOM 1385 O O . GLN A 1 179 ? 13.527 -13.670 -22.994 1.00 61.53 179 GLN A O 1
ATOM 1390 N N . ALA A 1 180 ? 11.909 -13.298 -21.490 1.00 65.50 180 ALA A N 1
ATOM 1391 C CA . ALA A 1 180 ? 11.545 -11.969 -21.980 1.00 65.50 180 ALA A CA 1
ATOM 1392 C C . ALA A 1 180 ? 12.333 -10.875 -21.239 1.00 65.50 180 ALA A C 1
ATOM 1394 O O . ALA A 1 180 ? 11.814 -10.220 -20.337 1.00 65.50 180 ALA A O 1
ATOM 1395 N N . ARG A 1 181 ? 13.598 -10.665 -21.624 1.00 74.25 181 ARG A N 1
ATOM 1396 C CA . ARG A 1 181 ? 14.417 -9.565 -21.088 1.00 74.25 181 ARG A CA 1
ATOM 1397 C C . ARG A 1 181 ? 14.077 -8.265 -21.811 1.00 74.25 181 ARG A C 1
ATOM 1399 O O . ARG A 1 181 ? 14.356 -8.112 -23.002 1.00 74.25 181 ARG A O 1
ATOM 1406 N N . PHE A 1 182 ? 13.469 -7.317 -21.104 1.00 81.19 182 PHE A N 1
ATOM 1407 C CA . PHE A 1 182 ? 13.133 -5.999 -21.660 1.00 81.19 182 PHE A CA 1
ATOM 1408 C C . PHE A 1 182 ? 14.307 -5.013 -21.618 1.00 81.19 182 PHE A C 1
ATOM 1410 O O . PHE A 1 182 ? 14.358 -4.064 -22.401 1.00 81.19 182 PHE A O 1
ATOM 1417 N N . TRP A 1 183 ? 15.279 -5.271 -20.750 1.00 84.38 183 TRP A N 1
ATOM 1418 C CA . TRP A 1 183 ? 16.585 -4.629 -20.728 1.00 84.38 183 TRP A CA 1
ATOM 1419 C C . TRP A 1 183 ? 17.640 -5.626 -20.258 1.00 84.38 183 TRP A C 1
ATOM 1421 O O . TRP A 1 183 ? 17.326 -6.673 -19.692 1.00 84.38 183 TRP A O 1
ATOM 1431 N N . VAL A 1 184 ? 18.897 -5.308 -20.545 1.00 86.50 184 VAL A N 1
ATOM 1432 C CA . VAL A 1 184 ? 20.057 -6.125 -20.189 1.00 86.50 184 VAL A CA 1
ATOM 1433 C C . VAL A 1 184 ? 21.057 -5.247 -19.456 1.00 86.50 184 VAL A C 1
ATOM 1435 O O . VAL A 1 184 ? 21.424 -4.185 -19.963 1.00 86.50 184 VAL A O 1
ATOM 1438 N N . TRP A 1 185 ? 21.484 -5.693 -18.276 1.00 87.12 185 TRP A N 1
ATOM 1439 C CA . TRP A 1 185 ? 22.558 -5.069 -17.509 1.00 87.12 185 TRP A CA 1
ATOM 1440 C C . TRP A 1 185 ? 23.917 -5.508 -18.056 1.00 87.12 185 TRP A C 1
ATOM 1442 O O . TRP A 1 185 ? 24.159 -6.699 -18.237 1.00 87.12 185 TRP A O 1
ATOM 1452 N N . HIS A 1 186 ? 24.817 -4.549 -18.276 1.00 86.12 186 HIS A N 1
ATOM 1453 C CA . HIS A 1 186 ? 26.207 -4.798 -18.697 1.00 86.12 186 HIS A CA 1
ATOM 1454 C C . HIS A 1 186 ? 27.180 -4.824 -17.512 1.00 86.12 186 HIS A C 1
ATOM 1456 O O . HIS A 1 186 ? 28.395 -4.790 -17.680 1.00 86.12 186 HIS A O 1
ATOM 1462 N N . GLN A 1 187 ? 26.636 -4.843 -16.298 1.00 84.25 187 GLN A N 1
ATOM 1463 C CA . GLN A 1 187 ? 27.368 -4.884 -15.041 1.00 84.25 187 GLN A CA 1
ATOM 1464 C C . GLN A 1 187 ? 26.539 -5.625 -13.993 1.00 84.25 187 GLN A C 1
ATOM 1466 O O . GLN A 1 187 ? 25.321 -5.458 -13.932 1.00 84.25 187 GLN A O 1
ATOM 1471 N N . SER A 1 188 ? 27.205 -6.398 -13.141 1.00 81.69 188 SER A N 1
ATOM 1472 C CA . SER A 1 188 ? 26.554 -7.103 -12.037 1.00 81.69 188 SER A CA 1
ATOM 1473 C C . SER A 1 188 ? 26.489 -6.216 -10.799 1.00 81.69 188 SER A C 1
ATOM 1475 O O . SER A 1 188 ? 27.457 -5.537 -10.453 1.00 81.69 188 SER A O 1
ATOM 1477 N N . GLY A 1 189 ? 25.357 -6.236 -10.103 1.00 83.00 189 GLY A N 1
ATOM 1478 C CA . GLY A 1 189 ? 25.192 -5.543 -8.830 1.00 83.00 189 GLY A CA 1
ATOM 1479 C C . GLY A 1 189 ? 24.650 -6.418 -7.705 1.00 83.00 189 GLY A C 1
ATOM 1480 O O . GLY A 1 189 ? 24.200 -7.544 -7.908 1.00 83.00 189 GLY A O 1
ATOM 1481 N N . ALA A 1 190 ? 24.722 -5.879 -6.487 1.00 83.81 190 ALA A N 1
ATOM 1482 C CA . ALA A 1 190 ? 24.449 -6.610 -5.251 1.00 83.81 190 ALA A CA 1
ATOM 1483 C C . ALA A 1 190 ? 22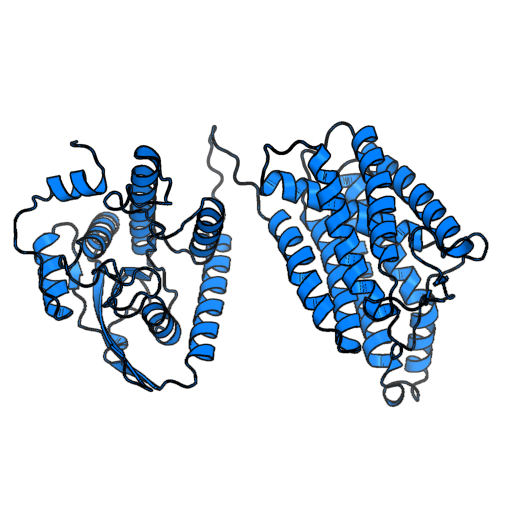.967 -6.967 -5.035 1.00 83.81 190 ALA A C 1
ATOM 1485 O O . ALA A 1 190 ? 22.667 -7.826 -4.208 1.00 83.81 190 ALA A O 1
ATOM 1486 N N . TYR A 1 191 ? 22.034 -6.321 -5.742 1.00 83.25 191 TYR A N 1
ATOM 1487 C CA . TYR A 1 191 ? 20.602 -6.552 -5.564 1.00 83.25 191 TYR A CA 1
ATOM 1488 C C . TYR A 1 191 ? 20.047 -7.416 -6.697 1.00 83.25 191 TYR A C 1
ATOM 1490 O O . TYR A 1 191 ? 19.630 -6.895 -7.723 1.00 83.25 191 TYR A O 1
ATOM 1498 N N . TYR A 1 192 ? 20.069 -8.743 -6.530 1.00 84.00 192 TYR A N 1
ATOM 1499 C CA . TYR A 1 192 ? 19.598 -9.706 -7.544 1.00 84.00 192 TYR A CA 1
ATOM 1500 C C . TYR A 1 192 ? 20.208 -9.472 -8.943 1.00 84.00 192 TYR A C 1
ATOM 1502 O O . TYR A 1 192 ? 19.520 -9.561 -9.955 1.00 84.00 192 TYR A O 1
ATOM 1510 N N . GLY A 1 193 ? 21.500 -9.126 -8.998 1.00 79.38 193 GLY A N 1
ATOM 1511 C CA . GLY A 1 193 ? 22.211 -8.807 -10.240 1.00 79.38 193 GLY A CA 1
ATOM 1512 C C . GLY A 1 193 ? 22.116 -7.339 -10.666 1.00 79.38 193 GLY A C 1
ATOM 1513 O O . GLY A 1 193 ? 22.9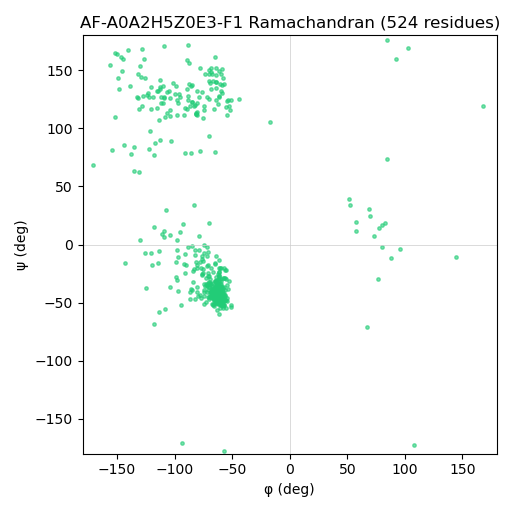01 -6.908 -11.506 1.00 79.38 193 GLY A O 1
ATOM 1514 N N . MET A 1 194 ? 21.244 -6.541 -10.045 1.00 84.44 194 MET A N 1
ATOM 1515 C CA . MET A 1 194 ? 21.058 -5.126 -10.358 1.00 84.44 194 MET A CA 1
ATOM 1516 C C . MET A 1 194 ? 22.043 -4.211 -9.605 1.00 84.44 194 MET A C 1
ATOM 1518 O O . MET A 1 194 ? 22.234 -4.359 -8.387 1.00 84.44 194 MET A O 1
ATOM 1522 N N . PRO A 1 195 ? 22.642 -3.213 -10.283 1.00 88.00 195 PRO A N 1
ATOM 1523 C CA . PRO A 1 195 ? 23.458 -2.175 -9.655 1.00 88.00 195 PRO A CA 1
ATOM 1524 C C . PRO A 1 195 ? 22.689 -1.350 -8.620 1.00 88.00 195 PRO A C 1
ATOM 1526 O O . PRO A 1 195 ? 21.633 -0.800 -8.910 1.00 88.00 195 PRO A O 1
ATOM 1529 N N . VAL A 1 196 ? 23.266 -1.155 -7.431 1.00 87.81 196 VAL A N 1
ATOM 1530 C CA . VAL A 1 196 ? 22.656 -0.314 -6.376 1.00 87.81 196 VAL A CA 1
ATOM 1531 C C . VAL A 1 196 ? 22.496 1.143 -6.828 1.00 87.81 196 VAL A C 1
ATOM 1533 O O . VAL A 1 196 ? 21.580 1.833 -6.385 1.00 87.81 196 VAL A O 1
ATOM 1536 N N . ILE A 1 197 ? 23.352 1.603 -7.748 1.00 88.88 197 ILE A N 1
ATOM 1537 C CA . ILE A 1 197 ? 23.256 2.942 -8.337 1.00 88.88 197 ILE A CA 1
ATOM 1538 C C . ILE A 1 197 ? 21.931 3.147 -9.096 1.00 88.88 197 ILE A C 1
ATOM 1540 O O . ILE A 1 197 ? 21.453 4.275 -9.137 1.00 88.88 197 ILE A O 1
ATOM 1544 N N . ASN A 1 198 ? 21.266 2.081 -9.569 1.00 91.12 198 ASN A N 1
ATOM 1545 C CA . ASN A 1 198 ? 19.935 2.170 -10.177 1.00 91.12 198 ASN A CA 1
ATOM 1546 C C . ASN A 1 198 ? 18.934 2.860 -9.248 1.00 91.12 198 ASN A C 1
ATOM 1548 O O . ASN A 1 198 ? 18.306 3.846 -9.627 1.00 91.12 198 ASN A O 1
ATOM 1552 N N . PHE A 1 199 ? 18.881 2.432 -7.984 1.00 91.56 199 PHE A N 1
ATOM 1553 C CA . PHE A 1 199 ? 18.005 3.039 -6.983 1.00 91.56 199 PHE A CA 1
ATOM 1554 C C . PHE A 1 199 ? 18.298 4.521 -6.767 1.00 91.56 199 PHE A C 1
ATOM 1556 O O . PHE A 1 199 ? 17.380 5.312 -6.548 1.00 91.56 199 PHE A O 1
ATOM 1563 N N . PHE A 1 200 ? 19.573 4.911 -6.840 1.00 91.88 200 PHE A N 1
ATOM 1564 C CA . PHE A 1 200 ? 19.961 6.313 -6.771 1.00 91.88 200 PHE A CA 1
ATOM 1565 C C . PHE A 1 200 ? 19.477 7.081 -8.005 1.00 91.88 200 PHE A C 1
ATOM 1567 O O . PHE A 1 200 ? 18.933 8.171 -7.852 1.00 91.88 200 PHE A O 1
ATOM 1574 N N . GLY A 1 201 ? 19.599 6.511 -9.205 1.00 93.12 201 GLY A N 1
ATOM 1575 C CA . GLY A 1 201 ? 19.047 7.087 -10.430 1.00 93.12 201 GLY A CA 1
ATOM 1576 C C . GLY A 1 201 ? 17.531 7.259 -10.383 1.00 93.12 201 GLY A C 1
ATOM 1577 O O . GLY A 1 201 ? 17.030 8.330 -10.736 1.00 93.12 201 GLY A O 1
ATOM 1578 N N . TRP A 1 202 ? 16.804 6.269 -9.859 1.00 96.75 202 TRP A N 1
ATOM 1579 C CA . TRP A 1 202 ? 15.362 6.366 -9.629 1.00 96.75 202 TRP A CA 1
ATOM 1580 C C . TRP A 1 202 ? 15.002 7.440 -8.613 1.00 96.75 202 TRP A C 1
ATOM 1582 O O . TRP A 1 202 ? 14.122 8.271 -8.866 1.00 96.75 202 TRP A O 1
ATOM 1592 N N . ALA A 1 203 ? 15.724 7.477 -7.495 1.00 96.50 203 ALA A N 1
ATOM 1593 C CA . ALA A 1 203 ? 15.522 8.478 -6.463 1.00 96.50 203 ALA A CA 1
ATOM 1594 C C . ALA A 1 203 ? 15.808 9.896 -6.977 1.00 96.50 203 ALA A C 1
ATOM 1596 O O . ALA A 1 203 ? 15.004 10.799 -6.751 1.00 96.50 203 ALA A O 1
ATOM 1597 N N . LEU A 1 204 ? 16.918 10.092 -7.692 1.00 96.62 204 LEU A N 1
ATOM 1598 C CA . LEU A 1 204 ? 17.355 11.383 -8.216 1.00 96.62 204 LEU A CA 1
ATOM 1599 C C . LEU A 1 204 ? 16.402 11.897 -9.298 1.00 96.62 204 LEU A C 1
ATOM 1601 O O . LEU A 1 204 ? 15.896 13.013 -9.186 1.00 96.62 204 LEU A O 1
ATOM 1605 N N . THR A 1 205 ? 16.112 11.076 -10.310 1.00 97.25 205 THR A N 1
ATOM 1606 C CA . THR A 1 205 ? 15.181 11.424 -11.395 1.00 97.25 205 THR A CA 1
ATOM 1607 C C . THR A 1 205 ? 13.803 11.752 -10.824 1.00 97.25 205 THR A C 1
ATOM 1609 O O . THR A 1 205 ? 13.260 12.827 -11.096 1.00 97.25 205 THR A O 1
ATOM 1612 N N . GLY A 1 206 ? 13.291 10.877 -9.947 1.00 98.00 206 GLY A N 1
ATOM 1613 C CA . GLY A 1 206 ? 12.064 11.071 -9.174 1.00 98.00 206 GLY A CA 1
ATOM 1614 C C . GLY A 1 206 ? 12.033 12.398 -8.428 1.00 98.00 206 GLY A C 1
ATOM 1615 O O . GLY A 1 206 ? 11.093 13.186 -8.556 1.00 98.00 206 GLY A O 1
ATOM 1616 N N . PHE A 1 207 ? 13.086 12.666 -7.660 1.00 98.25 207 PHE A N 1
ATOM 1617 C CA . PHE A 1 207 ? 13.206 13.864 -6.844 1.00 98.25 207 PHE A CA 1
ATOM 1618 C C . PHE A 1 207 ? 13.177 15.134 -7.693 1.00 98.25 207 PHE A C 1
ATOM 1620 O O . PHE A 1 207 ? 12.469 16.078 -7.338 1.00 98.25 207 PHE A O 1
ATOM 1627 N N . ILE A 1 208 ? 13.885 15.153 -8.826 1.00 98.00 208 ILE A N 1
ATOM 1628 C CA . ILE A 1 208 ? 13.946 16.309 -9.725 1.00 98.00 208 ILE A CA 1
ATOM 1629 C C . ILE A 1 208 ? 12.557 16.618 -10.297 1.00 98.00 208 ILE A C 1
ATOM 1631 O O . ILE A 1 208 ? 12.049 17.728 -10.098 1.00 98.00 208 ILE A O 1
ATOM 1635 N N . PHE A 1 209 ? 11.900 15.656 -10.961 1.00 98.19 209 PHE A N 1
ATOM 1636 C CA . PHE A 1 209 ? 10.621 15.953 -11.617 1.00 98.19 209 PHE A CA 1
ATOM 1637 C C . PHE A 1 209 ? 9.497 16.218 -10.606 1.00 98.19 209 PHE A C 1
ATOM 1639 O O . PHE A 1 209 ? 8.653 17.086 -10.848 1.00 98.19 209 PHE A O 1
ATOM 1646 N N . MET A 1 210 ? 9.485 15.544 -9.447 1.00 98.44 210 MET A N 1
ATOM 1647 C CA . MET A 1 210 ? 8.485 15.794 -8.400 1.00 98.44 210 MET A CA 1
ATOM 1648 C C . MET A 1 210 ? 8.699 17.149 -7.717 1.00 98.44 210 MET A C 1
ATOM 1650 O O . MET A 1 210 ? 7.721 17.831 -7.408 1.00 98.44 210 MET A O 1
ATOM 1654 N N . SER A 1 211 ? 9.951 17.576 -7.514 1.00 97.88 211 SER A N 1
ATOM 1655 C CA . SER A 1 211 ? 10.274 18.891 -6.939 1.00 97.88 211 SER A CA 1
ATOM 1656 C C . SER A 1 211 ? 9.899 20.036 -7.873 1.00 97.88 211 SER A C 1
ATOM 1658 O O . SER A 1 211 ? 9.301 21.022 -7.435 1.00 97.88 211 SER A O 1
ATOM 1660 N N . ILE A 1 212 ? 10.199 19.906 -9.169 1.00 97.44 212 ILE A N 1
ATOM 1661 C CA . ILE A 1 212 ? 9.805 20.908 -10.164 1.00 97.44 212 ILE A CA 1
ATOM 1662 C C . ILE A 1 212 ? 8.280 20.951 -10.271 1.00 97.44 212 ILE A C 1
ATOM 1664 O O . ILE A 1 212 ? 7.695 22.027 -10.155 1.00 97.44 212 ILE A O 1
ATOM 1668 N N . SER A 1 213 ? 7.619 19.794 -10.383 1.00 96.69 213 SER A N 1
ATOM 1669 C CA . SER A 1 213 ? 6.152 19.718 -10.432 1.00 96.69 213 SER A CA 1
ATOM 1670 C C . SER A 1 213 ? 5.510 20.344 -9.196 1.00 96.69 213 SER A C 1
ATOM 1672 O O . SER A 1 213 ? 4.572 21.129 -9.318 1.00 96.69 213 SER A O 1
ATOM 1674 N N . ARG A 1 214 ? 6.064 20.086 -8.002 1.00 94.88 214 ARG A N 1
ATOM 1675 C CA . ARG A 1 214 ? 5.624 20.715 -6.751 1.00 94.88 214 ARG A CA 1
ATOM 1676 C C . ARG A 1 214 ? 5.669 22.236 -6.835 1.00 94.88 214 ARG A C 1
ATOM 1678 O O . ARG A 1 214 ? 4.723 22.908 -6.420 1.00 94.88 214 ARG A O 1
ATOM 1685 N N . ARG A 1 215 ? 6.786 22.767 -7.330 1.00 95.75 215 ARG A N 1
ATOM 1686 C CA . ARG A 1 215 ? 7.025 24.206 -7.429 1.00 95.75 215 ARG A CA 1
ATOM 1687 C C . ARG A 1 215 ? 6.101 24.856 -8.459 1.00 95.75 215 ARG A C 1
ATOM 1689 O O . ARG A 1 215 ? 5.552 25.912 -8.171 1.00 95.75 215 ARG A O 1
ATOM 1696 N N . VAL A 1 216 ? 5.871 24.194 -9.594 1.00 95.19 216 VAL A N 1
ATOM 1697 C CA . VAL A 1 216 ? 4.943 24.641 -10.648 1.00 95.19 216 VAL A CA 1
ATOM 1698 C C . VAL A 1 216 ? 3.485 24.595 -10.181 1.00 95.19 216 VAL A C 1
ATOM 1700 O O . VAL A 1 216 ? 2.704 25.483 -10.512 1.00 95.19 216 VAL A O 1
ATOM 1703 N N . TRP A 1 217 ? 3.096 23.585 -9.398 1.00 94.12 217 TRP A N 1
ATOM 1704 C CA . TRP A 1 217 ? 1.724 23.460 -8.896 1.00 94.12 217 TRP A CA 1
ATOM 1705 C C . TRP A 1 217 ? 1.386 24.513 -7.839 1.00 94.12 217 TRP A C 1
ATOM 1707 O O . TRP A 1 217 ? 0.231 24.933 -7.762 1.00 94.12 217 TRP A O 1
ATOM 1717 N N . GLY A 1 218 ? 2.370 24.925 -7.027 1.00 88.00 218 GLY A N 1
ATOM 1718 C CA . GLY A 1 218 ? 2.212 25.856 -5.907 1.00 88.00 218 GLY A CA 1
ATOM 1719 C C . GLY A 1 218 ? 1.360 25.266 -4.776 1.00 88.00 218 GLY A C 1
ATOM 1720 O O . GLY A 1 218 ? 1.875 24.892 -3.717 1.00 88.00 218 GLY A O 1
ATOM 1721 N N . GLN A 1 219 ? 0.057 25.138 -5.028 1.00 88.56 219 GLN A N 1
ATOM 1722 C CA . GLN A 1 219 ? -0.931 24.522 -4.145 1.00 88.56 219 GLN A CA 1
ATOM 1723 C C . GLN A 1 219 ? -1.282 23.098 -4.595 1.00 88.56 219 GLN A C 1
ATOM 1725 O O . GLN A 1 219 ? -1.474 22.814 -5.783 1.00 88.56 219 GLN A O 1
ATOM 1730 N N . GLU A 1 220 ? -1.406 22.192 -3.624 1.00 91.06 220 GLU A N 1
ATOM 1731 C CA . GLU A 1 220 ? -1.860 20.819 -3.864 1.00 91.06 220 GLU A CA 1
ATOM 1732 C C . GLU A 1 220 ? -3.318 20.790 -4.359 1.00 91.06 220 GLU A C 1
ATOM 1734 O O . GLU A 1 220 ? -4.032 21.790 -4.304 1.00 91.06 220 GLU A O 1
ATOM 1739 N N . PRO A 1 221 ? -3.774 19.693 -4.974 1.00 90.06 221 PRO A N 1
ATOM 1740 C CA . PRO A 1 221 ? -5.192 19.512 -5.265 1.00 90.06 221 PRO A CA 1
ATOM 1741 C C . PRO A 1 221 ? -5.993 19.234 -3.978 1.00 90.06 221 PRO A C 1
ATOM 1743 O O . PRO A 1 221 ? -5.682 18.297 -3.247 1.00 90.06 221 PRO A O 1
ATOM 1746 N N . ASP A 1 222 ? -7.058 20.009 -3.744 1.00 78.12 222 ASP A N 1
ATOM 1747 C CA . ASP A 1 222 ? -7.830 19.969 -2.487 1.00 78.12 222 ASP A CA 1
ATOM 1748 C C . ASP A 1 222 ? -9.013 18.980 -2.496 1.00 78.12 222 ASP A C 1
ATOM 1750 O O . ASP A 1 222 ? -9.459 18.531 -1.441 1.00 78.12 222 ASP A O 1
ATOM 1754 N N . ARG A 1 223 ? -9.562 18.639 -3.675 1.00 82.00 223 ARG A N 1
ATOM 1755 C CA . ARG A 1 223 ? -10.775 17.803 -3.812 1.00 82.00 223 ARG A CA 1
ATOM 1756 C C . ARG A 1 223 ? -10.628 16.729 -4.884 1.00 82.00 223 ARG A C 1
ATOM 1758 O O . ARG A 1 223 ? -11.070 16.897 -6.015 1.00 82.00 223 ARG A O 1
ATOM 1765 N N . TRP A 1 224 ? -10.034 15.605 -4.510 1.00 89.88 224 TRP A N 1
ATOM 1766 C CA . TRP A 1 224 ? -9.856 14.440 -5.375 1.00 89.88 224 TRP A CA 1
ATOM 1767 C C . TRP A 1 224 ? -9.848 13.159 -4.527 1.00 89.88 224 TRP A C 1
ATOM 1769 O O . TRP A 1 224 ? -9.720 13.215 -3.305 1.00 89.88 224 TRP A O 1
ATOM 1779 N N . SER A 1 225 ? -10.026 11.998 -5.163 1.00 90.12 225 SER A N 1
ATOM 1780 C CA . SER A 1 225 ? -10.006 10.702 -4.473 1.00 90.12 225 SER A CA 1
ATOM 1781 C C . SER A 1 225 ? -8.698 9.948 -4.736 1.00 90.12 225 SER A C 1
ATOM 1783 O O . SER A 1 225 ? -8.349 9.775 -5.906 1.00 90.12 225 SER A O 1
ATOM 1785 N N . PRO A 1 226 ? -8.023 9.404 -3.705 1.00 93.75 226 PRO A N 1
ATOM 1786 C CA . PRO A 1 226 ? -6.824 8.587 -3.884 1.00 93.75 226 PRO A CA 1
ATOM 1787 C C . PRO A 1 226 ? -7.086 7.205 -4.487 1.00 93.75 226 PRO A C 1
ATOM 1789 O O . PRO A 1 226 ? -6.133 6.514 -4.829 1.00 93.75 226 PRO A O 1
ATOM 1792 N N . THR A 1 227 ? -8.350 6.806 -4.676 1.00 94.00 227 THR A N 1
ATOM 1793 C CA . THR A 1 227 ? -8.716 5.477 -5.190 1.00 94.00 227 THR A CA 1
ATOM 1794 C C . THR A 1 227 ? -8.086 5.150 -6.541 1.00 94.00 227 THR A C 1
ATOM 1796 O O . THR A 1 227 ? -7.605 4.038 -6.719 1.00 94.00 227 THR A O 1
ATOM 1799 N N . PHE A 1 228 ? -8.075 6.086 -7.493 1.00 95.56 228 PHE A N 1
ATOM 1800 C CA . PHE A 1 228 ? -7.576 5.794 -8.839 1.00 95.56 228 PHE A CA 1
ATOM 1801 C C . PHE A 1 228 ? -6.037 5.754 -8.903 1.00 95.56 228 PHE A C 1
ATOM 1803 O O . PHE A 1 228 ? -5.509 4.765 -9.409 1.00 95.56 228 PHE A O 1
ATOM 1810 N N . PRO A 1 229 ? -5.290 6.720 -8.319 1.00 97.00 229 PRO A N 1
ATOM 1811 C CA . PRO A 1 229 ? -3.835 6.595 -8.171 1.00 97.00 229 PRO A CA 1
ATOM 1812 C C . PRO A 1 229 ? -3.420 5.335 -7.414 1.00 97.00 229 PRO A C 1
ATOM 1814 O O . PRO A 1 229 ? -2.468 4.666 -7.803 1.00 97.00 229 PRO A O 1
ATOM 1817 N N . TRP A 1 230 ? -4.170 4.966 -6.371 1.00 97.50 230 TRP A N 1
ATOM 1818 C CA . TRP A 1 230 ? -3.962 3.710 -5.658 1.00 97.50 230 TRP A CA 1
ATOM 1819 C C . TRP A 1 230 ? -4.172 2.491 -6.556 1.00 97.50 230 TRP A C 1
ATOM 1821 O O . TRP A 1 230 ? -3.356 1.575 -6.516 1.00 97.50 230 TRP A O 1
ATOM 1831 N N . ALA A 1 231 ? -5.231 2.474 -7.368 1.00 96.94 231 ALA A N 1
ATOM 1832 C CA . ALA A 1 231 ? -5.539 1.363 -8.263 1.00 96.94 231 ALA A CA 1
ATOM 1833 C C . ALA A 1 231 ? -4.455 1.176 -9.338 1.00 96.94 231 ALA A C 1
ATOM 1835 O O . ALA A 1 231 ? -4.068 0.042 -9.616 1.00 96.94 231 ALA A O 1
ATOM 1836 N N . ILE A 1 232 ? -3.929 2.271 -9.901 1.00 97.81 232 ILE A N 1
ATOM 1837 C CA . ILE A 1 232 ? -2.808 2.250 -10.856 1.00 97.81 232 ILE A CA 1
ATOM 1838 C C . ILE A 1 232 ? -1.523 1.767 -10.177 1.00 97.81 232 ILE A C 1
ATOM 1840 O O . ILE A 1 232 ? -0.879 0.840 -10.664 1.00 97.81 232 ILE A O 1
ATOM 1844 N N . TYR A 1 233 ? -1.151 2.361 -9.041 1.00 98.19 233 TYR A N 1
ATOM 1845 C CA . TYR A 1 233 ? 0.073 1.994 -8.327 1.00 98.19 233 TYR A CA 1
ATOM 1846 C C . TYR A 1 233 ? 0.041 0.528 -7.872 1.00 98.19 233 TYR A C 1
ATOM 1848 O O . TYR A 1 233 ? 0.974 -0.229 -8.123 1.00 98.19 233 TYR A O 1
ATOM 1856 N N . THR A 1 234 ? -1.073 0.100 -7.276 1.00 97.06 234 THR A N 1
ATOM 1857 C CA . THR A 1 234 ? -1.254 -1.272 -6.787 1.00 97.06 234 THR A CA 1
ATOM 1858 C C . THR A 1 234 ? -1.245 -2.281 -7.929 1.00 97.06 234 THR A C 1
ATOM 1860 O O . THR A 1 234 ? -0.608 -3.318 -7.794 1.00 97.06 234 THR A O 1
ATOM 1863 N N . ALA A 1 235 ? -1.876 -1.981 -9.070 1.00 96.94 235 ALA A N 1
ATOM 1864 C CA . ALA A 1 235 ? -1.835 -2.862 -10.238 1.00 96.94 235 ALA A CA 1
ATOM 1865 C C . ALA A 1 235 ? -0.404 -3.064 -10.762 1.00 96.94 235 ALA A C 1
ATOM 1867 O O . ALA A 1 235 ? -0.013 -4.197 -11.025 1.00 96.94 235 ALA A O 1
ATOM 1868 N N . ASN A 1 236 ? 0.399 -1.997 -10.841 1.00 96.31 236 ASN A N 1
ATOM 1869 C CA . ASN A 1 236 ? 1.805 -2.086 -11.249 1.00 96.31 236 ASN A CA 1
ATOM 1870 C C . ASN A 1 236 ? 2.666 -2.874 -10.246 1.00 96.31 236 ASN A C 1
ATOM 1872 O O . ASN A 1 236 ? 3.503 -3.676 -10.656 1.00 96.31 236 ASN A O 1
ATOM 1876 N N . VAL A 1 237 ? 2.460 -2.674 -8.939 1.00 96.06 237 VAL A N 1
ATOM 1877 C CA . VAL A 1 237 ? 3.190 -3.418 -7.897 1.00 96.06 237 VAL A CA 1
ATOM 1878 C C . VAL A 1 237 ? 2.787 -4.894 -7.876 1.00 96.06 237 VAL A C 1
ATOM 1880 O O . VAL A 1 237 ? 3.653 -5.754 -7.745 1.00 96.06 237 VAL A O 1
ATOM 1883 N N . ILE A 1 238 ? 1.498 -5.213 -8.039 1.00 95.06 238 ILE A N 1
ATOM 1884 C CA . ILE A 1 238 ? 1.011 -6.598 -8.142 1.00 95.06 238 ILE A CA 1
ATOM 1885 C C . ILE A 1 238 ? 1.560 -7.264 -9.402 1.00 95.06 238 ILE A C 1
ATOM 1887 O O . ILE A 1 238 ? 2.010 -8.401 -9.323 1.00 95.06 238 ILE A O 1
ATOM 1891 N N . PHE A 1 239 ? 1.560 -6.562 -10.539 1.00 93.56 239 PHE A N 1
ATOM 1892 C CA . PHE A 1 239 ? 2.159 -7.047 -11.780 1.00 93.56 239 PHE A CA 1
ATOM 1893 C C . PHE A 1 239 ? 3.631 -7.422 -11.572 1.00 93.56 239 PHE A C 1
ATOM 1895 O O . PHE A 1 239 ? 3.999 -8.573 -11.785 1.00 93.56 239 PHE A O 1
ATOM 1902 N N . ALA A 1 240 ? 4.443 -6.493 -11.061 1.00 92.75 240 ALA A N 1
ATOM 1903 C CA . ALA A 1 240 ? 5.850 -6.744 -10.753 1.00 92.75 240 ALA A CA 1
ATOM 1904 C C . ALA A 1 240 ? 6.032 -7.896 -9.746 1.00 92.75 240 ALA A C 1
ATOM 1906 O O . ALA A 1 240 ? 6.858 -8.782 -9.944 1.00 92.75 240 ALA A O 1
ATOM 1907 N N . SER A 1 241 ? 5.197 -7.947 -8.703 1.00 93.56 241 SER A N 1
ATOM 1908 C CA . SER A 1 241 ? 5.239 -9.012 -7.694 1.00 93.56 241 SER A CA 1
ATOM 1909 C C . SER A 1 241 ? 4.899 -10.386 -8.277 1.00 93.56 241 SER A C 1
ATOM 1911 O O . SER A 1 241 ? 5.496 -11.383 -7.880 1.00 93.56 241 SER A O 1
ATOM 1913 N N . ALA A 1 242 ? 3.962 -10.458 -9.226 1.00 91.25 242 ALA A N 1
ATOM 1914 C CA . ALA A 1 242 ? 3.620 -11.695 -9.918 1.00 91.25 242 ALA A CA 1
ATOM 1915 C C . ALA A 1 242 ? 4.780 -12.184 -10.795 1.00 91.25 242 ALA A C 1
ATOM 1917 O O . ALA A 1 242 ? 5.068 -13.380 -10.814 1.00 91.25 242 ALA A O 1
ATOM 1918 N N . LEU A 1 243 ? 5.486 -11.264 -11.460 1.00 89.12 243 LEU A N 1
ATOM 1919 C CA . LEU A 1 243 ? 6.702 -11.588 -12.202 1.00 89.12 243 LEU A CA 1
ATOM 1920 C C . LEU A 1 243 ? 7.809 -12.099 -11.269 1.00 89.12 243 LEU A C 1
ATOM 1922 O O . LEU A 1 243 ? 8.405 -13.132 -11.559 1.00 89.12 243 LEU A O 1
ATOM 1926 N N . CYS A 1 244 ? 8.031 -11.454 -10.118 1.00 89.56 244 CYS A N 1
ATOM 1927 C CA . CYS A 1 244 ? 8.946 -11.956 -9.087 1.00 89.56 244 CYS A CA 1
ATOM 1928 C C . CYS A 1 244 ? 8.565 -13.362 -8.606 1.00 89.56 244 CYS A C 1
ATOM 1930 O O . CYS A 1 244 ? 9.435 -14.219 -8.468 1.00 89.56 244 CYS A O 1
ATOM 1932 N N . ALA A 1 245 ? 7.277 -13.620 -8.362 1.00 89.69 245 ALA A N 1
ATOM 1933 C CA . ALA A 1 245 ? 6.804 -14.922 -7.899 1.00 89.69 245 ALA A CA 1
ATOM 1934 C C . ALA A 1 245 ? 7.067 -16.021 -8.939 1.00 89.69 245 ALA A C 1
ATOM 1936 O O . ALA A 1 245 ? 7.470 -17.123 -8.570 1.00 89.69 245 ALA A O 1
ATOM 1937 N N . ALA A 1 246 ? 6.910 -15.704 -10.230 1.00 85.56 246 ALA A N 1
ATOM 1938 C CA . ALA A 1 246 ? 7.177 -16.624 -11.335 1.00 85.56 246 ALA A CA 1
ATOM 1939 C C . ALA A 1 246 ? 8.640 -17.091 -11.400 1.00 85.56 246 ALA A C 1
ATOM 1941 O O . ALA A 1 246 ? 8.912 -18.179 -11.898 1.00 85.56 246 ALA A O 1
ATOM 1942 N N . VAL A 1 247 ? 9.571 -16.290 -10.874 1.00 84.62 247 VAL A N 1
ATOM 1943 C CA . VAL A 1 247 ? 11.003 -16.617 -10.800 1.00 84.62 247 VAL A CA 1
ATOM 1944 C C . VAL A 1 247 ? 11.484 -16.914 -9.370 1.00 84.62 247 VAL A C 1
ATOM 1946 O O . VAL A 1 247 ? 12.681 -17.013 -9.128 1.00 84.62 247 VAL A O 1
ATOM 1949 N N . GLY A 1 248 ? 10.569 -17.076 -8.405 1.00 86.69 248 GLY A N 1
ATOM 1950 C CA . GLY A 1 248 ? 10.893 -17.461 -7.023 1.00 86.69 248 GLY A CA 1
ATOM 1951 C C . GLY A 1 248 ? 11.453 -16.344 -6.127 1.00 86.69 248 GLY A C 1
ATOM 1952 O O . GLY A 1 248 ? 11.959 -16.622 -5.038 1.00 86.69 248 GLY A O 1
ATOM 1953 N N . LEU A 1 249 ? 11.350 -15.078 -6.536 1.00 87.50 249 LEU A N 1
ATOM 1954 C CA . LEU A 1 249 ? 11.864 -13.921 -5.797 1.00 87.50 249 LEU A CA 1
ATOM 1955 C C . LEU A 1 249 ? 10.858 -13.409 -4.752 1.00 87.50 249 LEU A C 1
ATOM 1957 O O . LEU A 1 249 ? 10.184 -12.400 -4.944 1.00 87.50 249 LEU A O 1
ATOM 1961 N N . TRP A 1 250 ? 10.769 -14.074 -3.600 1.00 90.62 250 TRP A N 1
ATOM 1962 C CA . TRP A 1 250 ? 9.818 -13.697 -2.538 1.00 90.62 250 TRP A CA 1
ATOM 1963 C C . TRP A 1 250 ? 10.231 -12.464 -1.716 1.00 90.62 250 TRP A C 1
ATOM 1965 O O . TRP A 1 250 ? 9.374 -11.754 -1.188 1.00 90.62 250 TRP A O 1
ATOM 1975 N N . GLY A 1 251 ? 11.535 -12.181 -1.620 1.00 91.69 251 GLY A N 1
ATOM 1976 C CA . GLY A 1 251 ? 12.072 -11.040 -0.866 1.00 91.69 251 GLY A CA 1
ATOM 1977 C C . GLY A 1 251 ? 11.571 -9.674 -1.366 1.00 91.69 251 GLY A C 1
ATOM 1978 O O . GLY A 1 251 ? 10.993 -8.927 -0.571 1.00 91.69 251 GLY A O 1
ATOM 1979 N N . PRO A 1 252 ? 11.727 -9.344 -2.666 1.00 92.31 252 PRO A N 1
ATOM 1980 C CA . PRO A 1 252 ? 11.200 -8.106 -3.247 1.00 92.31 252 PRO A CA 1
ATOM 1981 C C . PRO A 1 252 ? 9.684 -7.953 -3.073 1.00 92.31 252 PRO A C 1
ATOM 1983 O O . PRO A 1 252 ? 9.211 -6.858 -2.780 1.00 92.31 252 PRO A O 1
ATOM 1986 N N . ILE A 1 253 ? 8.923 -9.053 -3.152 1.00 92.75 253 ILE A N 1
ATOM 1987 C CA . ILE A 1 253 ? 7.464 -9.054 -2.943 1.00 92.75 253 ILE A CA 1
ATOM 1988 C C . ILE A 1 253 ? 7.117 -8.622 -1.516 1.00 92.75 253 ILE A C 1
ATOM 1990 O O . ILE A 1 253 ? 6.279 -7.741 -1.318 1.00 92.75 253 ILE A O 1
ATOM 1994 N N . ALA A 1 254 ? 7.767 -9.217 -0.511 1.00 92.75 254 ALA A N 1
ATOM 1995 C CA . ALA A 1 254 ? 7.540 -8.859 0.887 1.00 92.75 254 ALA A CA 1
ATOM 1996 C C . ALA A 1 254 ? 7.885 -7.384 1.149 1.00 92.75 254 ALA A C 1
ATOM 1998 O O . ALA A 1 254 ? 7.133 -6.677 1.827 1.00 92.75 254 ALA A O 1
ATOM 1999 N N . LEU A 1 255 ? 8.984 -6.898 0.564 1.00 91.75 255 LEU A N 1
ATOM 2000 C CA . LEU A 1 255 ? 9.391 -5.503 0.694 1.00 91.75 255 LEU A CA 1
ATOM 2001 C C . LEU A 1 255 ? 8.399 -4.553 0.008 1.00 91.75 255 LEU A C 1
ATOM 2003 O O . LEU A 1 255 ? 7.989 -3.572 0.622 1.00 91.75 255 LEU A O 1
ATOM 2007 N N . ALA A 1 256 ? 7.929 -4.865 -1.199 1.00 92.50 256 ALA A N 1
ATOM 2008 C CA . ALA A 1 256 ? 6.917 -4.070 -1.893 1.00 92.50 256 ALA A CA 1
ATOM 2009 C C . ALA A 1 256 ? 5.562 -4.065 -1.169 1.00 92.50 256 ALA A C 1
ATOM 2011 O O . ALA A 1 256 ? 4.874 -3.041 -1.132 1.00 92.50 256 ALA A O 1
ATOM 2012 N N . ALA A 1 257 ? 5.182 -5.175 -0.530 1.00 91.75 257 ALA A N 1
ATOM 2013 C CA . ALA A 1 257 ? 3.974 -5.239 0.285 1.00 91.75 257 ALA A CA 1
ATOM 2014 C C . ALA A 1 257 ? 4.059 -4.302 1.504 1.00 91.75 257 ALA A C 1
ATOM 2016 O O . ALA A 1 257 ? 3.127 -3.535 1.763 1.00 91.75 257 ALA A O 1
ATOM 2017 N N . LEU A 1 258 ? 5.185 -4.327 2.227 1.00 93.62 258 LEU A N 1
ATOM 2018 C CA . LEU A 1 258 ? 5.385 -3.545 3.452 1.00 93.62 258 LEU A CA 1
ATOM 2019 C C . LEU A 1 258 ? 5.704 -2.068 3.186 1.00 93.62 258 LEU A C 1
ATOM 2021 O O . LEU A 1 258 ? 5.163 -1.197 3.865 1.00 93.62 258 LEU A O 1
ATOM 2025 N N . ALA A 1 259 ? 6.568 -1.781 2.214 1.00 92.00 259 ALA A N 1
ATOM 2026 C CA . ALA A 1 259 ? 7.064 -0.439 1.909 1.00 92.00 259 ALA A CA 1
ATOM 2027 C C . ALA A 1 259 ? 6.306 0.253 0.762 1.00 92.00 259 ALA A C 1
ATOM 2029 O O . ALA A 1 259 ? 6.476 1.445 0.558 1.00 92.00 259 ALA A O 1
ATOM 2030 N N . GLY A 1 260 ? 5.455 -0.451 0.013 1.00 94.19 260 GLY A N 1
ATOM 2031 C CA . GLY A 1 260 ? 4.696 0.125 -1.104 1.00 94.19 260 GLY A CA 1
ATOM 2032 C C . GLY A 1 260 ? 3.194 0.052 -0.865 1.00 94.19 260 GLY A C 1
ATOM 2033 O O . GLY A 1 260 ? 2.532 1.068 -0.637 1.00 94.19 260 GLY A O 1
ATOM 2034 N N . LEU A 1 261 ? 2.644 -1.166 -0.874 1.00 94.25 261 LEU A N 1
ATOM 2035 C CA . LEU A 1 261 ? 1.197 -1.401 -0.810 1.00 94.25 261 LEU A CA 1
ATOM 2036 C C . LEU A 1 261 ? 0.576 -0.976 0.523 1.00 94.25 261 LEU A C 1
ATOM 2038 O O . LEU A 1 261 ? -0.479 -0.340 0.537 1.00 94.25 261 LEU A O 1
ATOM 2042 N N . LEU A 1 262 ? 1.204 -1.295 1.655 1.00 92.44 262 LEU A N 1
ATOM 2043 C CA . LEU A 1 262 ? 0.692 -0.903 2.970 1.00 92.44 262 LEU A CA 1
ATOM 2044 C C . LEU A 1 262 ? 0.589 0.639 3.119 1.00 92.44 262 LEU A C 1
ATOM 2046 O O . LEU A 1 262 ? -0.491 1.139 3.435 1.00 92.44 262 LEU A O 1
ATOM 2050 N N . PRO A 1 263 ? 1.629 1.434 2.829 1.00 91.62 263 PRO A N 1
ATOM 2051 C CA . PRO A 1 263 ? 1.541 2.897 2.812 1.00 91.62 263 PRO A CA 1
ATOM 2052 C C . PRO A 1 263 ? 0.523 3.431 1.798 1.00 91.62 263 PRO A C 1
ATOM 2054 O O . PRO A 1 263 ? -0.295 4.288 2.140 1.00 91.62 263 PRO A O 1
ATOM 2057 N N . ALA A 1 264 ? 0.511 2.893 0.574 1.00 91.88 264 ALA A N 1
ATOM 2058 C CA . ALA A 1 264 ? -0.446 3.293 -0.456 1.00 91.88 264 ALA A CA 1
ATOM 2059 C C . ALA A 1 264 ? -1.903 3.025 -0.029 1.00 91.88 264 ALA A C 1
ATOM 2061 O O . ALA A 1 264 ? -2.784 3.850 -0.266 1.00 91.88 264 ALA A O 1
ATOM 2062 N N . THR A 1 265 ? -2.178 1.906 0.648 1.00 92.44 265 THR A N 1
ATOM 2063 C CA . THR A 1 265 ? -3.518 1.583 1.178 1.00 92.44 265 THR A CA 1
ATOM 2064 C C . THR A 1 265 ? -3.889 2.436 2.392 1.00 92.44 265 THR A C 1
ATOM 2066 O O . THR A 1 265 ? -5.054 2.815 2.541 1.00 92.44 265 THR A O 1
ATOM 2069 N N . ILE A 1 266 ? -2.928 2.814 3.244 1.00 88.88 266 ILE A N 1
ATOM 2070 C CA . ILE A 1 266 ? -3.161 3.778 4.333 1.00 88.88 266 ILE A CA 1
ATOM 2071 C C . ILE A 1 266 ? -3.637 5.123 3.765 1.00 88.88 266 ILE A C 1
ATOM 2073 O O . ILE A 1 266 ? -4.542 5.733 4.346 1.00 88.88 266 ILE A O 1
ATOM 2077 N N . ALA A 1 267 ? -3.106 5.542 2.611 1.00 87.62 267 ALA A N 1
ATOM 2078 C CA . ALA A 1 267 ? -3.498 6.775 1.926 1.00 87.62 267 ALA A CA 1
ATOM 2079 C C . ALA A 1 267 ? -4.985 6.803 1.501 1.00 87.62 267 ALA A C 1
ATOM 2081 O O . ALA A 1 267 ? -5.567 7.880 1.391 1.00 87.62 267 ALA A O 1
ATOM 2082 N N . LEU A 1 268 ? -5.637 5.644 1.323 1.00 84.06 268 LEU A N 1
ATOM 2083 C CA . LEU A 1 268 ? -7.070 5.556 0.997 1.00 84.06 268 LEU A CA 1
ATOM 2084 C C . LEU A 1 268 ? -8.005 5.842 2.176 1.00 84.06 268 LEU A C 1
ATOM 2086 O O . LEU A 1 268 ? -9.189 6.137 1.987 1.00 84.06 268 LEU A O 1
ATOM 2090 N N . ARG A 1 269 ? -7.521 5.713 3.414 1.00 72.38 269 ARG A N 1
ATOM 2091 C CA . ARG A 1 269 ? -8.378 5.842 4.596 1.00 72.38 269 ARG A CA 1
ATOM 2092 C C . ARG A 1 269 ? -8.711 7.317 4.809 1.00 72.38 269 ARG A C 1
ATOM 2094 O O . ARG A 1 269 ? -7.806 8.096 5.088 1.00 72.38 269 ARG A O 1
ATOM 2101 N N . ARG A 1 270 ? -10.002 7.688 4.770 1.00 56.22 270 ARG A N 1
ATOM 2102 C CA . ARG A 1 270 ? -10.475 9.071 5.008 1.00 56.22 270 ARG A CA 1
ATOM 2103 C C . ARG A 1 270 ? -9.772 9.704 6.212 1.00 56.22 270 ARG A C 1
ATOM 2105 O O . ARG A 1 270 ? -9.810 9.141 7.313 1.00 56.22 270 ARG A O 1
ATOM 2112 N N . ALA A 1 271 ? -9.154 10.867 5.996 1.00 45.94 271 ALA A N 1
ATOM 2113 C CA . ALA A 1 271 ? -8.577 11.680 7.054 1.00 45.94 271 ALA A CA 1
ATOM 2114 C C . ALA A 1 271 ? -9.652 11.961 8.112 1.00 45.94 271 ALA A C 1
ATOM 2116 O O . ALA A 1 271 ? -10.747 12.432 7.817 1.00 45.94 271 ALA A O 1
ATOM 2117 N N . GLY A 1 272 ? -9.363 11.592 9.355 1.00 40.72 272 GLY A N 1
ATOM 2118 C CA . GLY A 1 272 ? -10.180 11.984 10.490 1.00 40.72 272 GLY A CA 1
ATOM 2119 C C . GLY A 1 272 ? -9.850 13.424 10.846 1.00 40.72 272 GLY A C 1
ATOM 2120 O O . GLY A 1 272 ? -9.064 13.640 11.758 1.00 40.72 272 GLY A O 1
ATOM 2121 N N . SER A 1 273 ? -10.421 14.382 10.124 1.00 35.03 273 SER A N 1
ATOM 2122 C CA . SER A 1 273 ? -10.430 15.789 10.521 1.00 35.03 273 SER A CA 1
ATOM 2123 C C . SER A 1 273 ? -11.755 16.426 10.115 1.00 35.03 273 SER A C 1
ATOM 2125 O O . SER A 1 273 ? -11.873 17.011 9.050 1.00 35.03 273 SER A O 1
ATOM 2127 N N . ASP A 1 274 ? -12.740 16.268 10.992 1.00 33.28 274 ASP A N 1
ATOM 2128 C CA . ASP A 1 274 ? -13.756 17.286 11.258 1.00 33.28 274 ASP A CA 1
ATOM 2129 C C . ASP A 1 274 ? -13.942 17.306 12.779 1.00 33.28 274 ASP A C 1
ATOM 2131 O O . ASP A 1 274 ? -14.835 16.684 13.359 1.00 33.28 274 ASP A O 1
ATOM 2135 N N . ARG A 1 275 ? -12.991 17.958 13.456 1.00 40.75 275 ARG A N 1
ATOM 2136 C CA . ARG A 1 275 ? -13.284 18.620 14.724 1.00 40.75 275 ARG A CA 1
ATOM 2137 C C . ARG A 1 275 ? -13.774 20.012 14.333 1.00 40.75 275 ARG A C 1
ATOM 2139 O O . ARG A 1 275 ? -13.026 20.745 13.708 1.00 40.75 275 ARG A O 1
ATOM 2146 N N . GLU A 1 276 ? -15.014 20.303 14.722 1.00 39.91 276 GLU A N 1
ATOM 2147 C CA . GLU A 1 276 ? -15.693 21.609 14.659 1.00 39.91 276 GLU A CA 1
ATOM 2148 C C . GLU A 1 276 ? -16.375 22.002 13.337 1.00 39.91 276 GLU A C 1
ATOM 2150 O O . GLU A 1 276 ? -15.969 22.932 12.654 1.00 39.91 276 GLU A O 1
ATOM 2155 N N . ARG A 1 277 ? -17.517 21.362 13.048 1.00 33.75 277 ARG A N 1
ATOM 2156 C CA . ARG A 1 277 ? -18.878 21.963 13.037 1.00 33.75 277 ARG A CA 1
ATOM 2157 C C . ARG A 1 277 ? -19.843 20.977 12.358 1.00 33.75 277 ARG A C 1
ATOM 2159 O O . ARG A 1 277 ? -19.651 20.558 11.227 1.00 33.75 277 ARG A O 1
ATOM 2166 N N . HIS A 1 278 ? -20.853 20.536 13.101 1.00 30.59 278 HIS A N 1
ATOM 2167 C CA . HIS A 1 278 ? -21.912 19.613 12.659 1.00 30.59 278 HIS A CA 1
ATOM 2168 C C . HIS A 1 278 ? -22.790 20.233 11.543 1.00 30.59 278 HIS A C 1
ATOM 2170 O O . HIS A 1 278 ? -22.931 21.454 11.536 1.00 30.59 278 HIS A O 1
ATOM 2176 N N . PRO A 1 279 ? -23.398 19.437 10.628 1.00 34.22 279 PRO A N 1
ATOM 2177 C CA . PRO A 1 279 ? -24.383 18.418 10.998 1.00 34.22 279 PRO A CA 1
ATOM 2178 C C . PRO A 1 279 ? -24.178 17.022 10.382 1.00 34.22 279 PRO A C 1
ATOM 2180 O O . PRO A 1 279 ? -23.712 16.833 9.265 1.00 34.22 279 PRO A O 1
ATOM 2183 N N . ARG A 1 280 ? -24.567 16.034 11.196 1.00 42.03 280 ARG A N 1
ATOM 2184 C CA . ARG A 1 280 ? -24.722 14.590 10.957 1.00 42.03 280 ARG A CA 1
ATOM 2185 C C . ARG A 1 280 ? -24.795 14.153 9.481 1.00 42.03 280 ARG A C 1
ATOM 2187 O O . ARG A 1 280 ? -25.870 14.151 8.894 1.00 42.03 280 ARG A O 1
ATOM 2194 N N . PHE A 1 281 ? -23.708 13.570 8.978 1.00 32.81 281 PHE A N 1
ATOM 2195 C CA . PHE A 1 281 ? -23.796 12.474 8.010 1.00 32.81 281 PHE A CA 1
ATOM 2196 C C . PHE A 1 281 ? -23.419 11.171 8.716 1.00 32.81 281 PHE A C 1
ATOM 2198 O O . PHE A 1 281 ? -22.290 10.996 9.180 1.00 32.81 281 PHE A O 1
ATOM 2205 N N . LYS A 1 282 ? -24.402 10.275 8.858 1.00 34.16 282 LYS A N 1
ATOM 2206 C CA . LYS A 1 282 ? -24.210 8.913 9.366 1.00 34.16 282 LYS A CA 1
ATOM 2207 C C . LYS A 1 282 ? -23.149 8.226 8.497 1.00 34.16 282 LYS A C 1
ATOM 2209 O O . LYS A 1 282 ? -23.353 8.066 7.299 1.00 34.16 282 LYS A O 1
ATOM 2214 N N . ARG A 1 283 ? -22.021 7.822 9.091 1.00 38.41 283 ARG A N 1
ATOM 2215 C CA . ARG A 1 283 ? -21.192 6.761 8.501 1.00 38.41 283 ARG A CA 1
ATOM 2216 C C . ARG A 1 283 ? -22.070 5.520 8.389 1.00 38.41 283 ARG A C 1
ATOM 2218 O O . ARG A 1 283 ? -22.733 5.177 9.365 1.00 38.41 283 ARG A O 1
ATOM 2225 N N . GLU A 1 284 ? -22.080 4.897 7.217 1.00 36.81 284 GLU A N 1
ATOM 2226 C CA . GLU A 1 284 ? -22.734 3.612 6.968 1.00 36.81 284 GLU A CA 1
ATOM 2227 C C . GLU A 1 284 ? -22.200 2.581 7.986 1.00 36.81 284 GLU A C 1
ATOM 2229 O O . GLU A 1 284 ? -21.023 2.216 7.901 1.00 36.81 284 GLU A O 1
ATOM 2234 N N . PRO A 1 285 ? -23.015 2.108 8.951 1.00 53.72 285 PRO A N 1
ATOM 2235 C CA . PRO A 1 285 ? -22.596 1.143 9.980 1.00 53.72 285 PRO A CA 1
ATOM 2236 C C . PRO A 1 285 ? -21.997 -0.145 9.395 1.00 53.72 285 PRO A C 1
ATOM 2238 O O . PRO A 1 285 ? -21.232 -0.847 10.052 1.00 53.72 285 PRO A O 1
ATOM 2241 N N . PHE A 1 286 ? -22.330 -0.432 8.138 1.00 46.44 286 PHE A N 1
ATOM 2242 C CA . PHE A 1 286 ? -21.929 -1.617 7.400 1.00 46.44 286 PHE A CA 1
ATOM 2243 C C . PHE A 1 286 ? -20.417 -1.704 7.124 1.00 46.44 286 PHE A C 1
ATOM 2245 O O . PHE A 1 286 ? -19.840 -2.783 7.220 1.00 46.44 286 PHE A O 1
ATOM 2252 N N . GLN A 1 287 ? -19.747 -0.585 6.817 1.00 52.72 287 GLN A N 1
ATOM 2253 C CA . GLN A 1 287 ? -18.319 -0.607 6.457 1.00 52.72 287 GLN A CA 1
ATOM 2254 C C . GLN A 1 287 ? -17.417 -0.887 7.663 1.00 52.72 287 GLN A C 1
ATOM 2256 O O . GLN A 1 287 ? -16.471 -1.667 7.556 1.00 52.72 287 GLN A O 1
ATOM 2261 N N . ASP A 1 288 ? -17.730 -0.287 8.813 1.00 68.00 288 ASP A N 1
ATOM 2262 C CA . ASP A 1 288 ? -16.998 -0.538 10.056 1.00 68.00 288 ASP A CA 1
ATOM 2263 C C . ASP A 1 288 ? -17.243 -1.985 10.532 1.00 68.00 288 ASP A C 1
ATOM 2265 O O . ASP A 1 288 ? -16.302 -2.669 10.929 1.00 68.00 288 ASP A O 1
ATOM 2269 N N . ALA A 1 289 ? -18.471 -2.501 10.384 1.00 74.56 289 ALA A N 1
ATOM 2270 C CA . ALA A 1 289 ? -18.797 -3.889 10.710 1.00 74.56 289 ALA A CA 1
ATOM 2271 C C . ALA A 1 289 ? -18.023 -4.907 9.851 1.00 74.56 289 ALA A C 1
ATOM 2273 O O . ALA A 1 289 ? -17.511 -5.885 10.393 1.00 74.56 289 ALA A O 1
ATOM 2274 N N . LEU A 1 290 ? -17.883 -4.668 8.540 1.00 78.06 290 LEU A N 1
ATOM 2275 C CA . LEU A 1 290 ? -17.138 -5.560 7.643 1.00 78.06 290 LEU A CA 1
ATOM 2276 C C . LEU A 1 290 ? -15.648 -5.634 8.008 1.00 78.06 290 LEU A C 1
ATOM 2278 O O . LEU A 1 290 ? -15.078 -6.722 8.057 1.00 78.06 290 LEU A O 1
ATOM 2282 N N . VAL A 1 291 ? -15.015 -4.490 8.289 1.00 81.56 291 VAL A N 1
ATOM 2283 C CA . VAL A 1 291 ? -13.598 -4.447 8.689 1.00 81.56 291 VAL A CA 1
ATOM 2284 C C . VAL A 1 291 ? -13.392 -5.159 10.024 1.00 81.56 291 VAL A C 1
ATOM 2286 O O . VAL A 1 291 ? -12.474 -5.968 10.151 1.00 81.56 291 VAL A O 1
ATOM 2289 N N . GLU A 1 292 ? -14.262 -4.894 10.998 1.00 87.19 292 GLU A N 1
ATOM 2290 C CA . GLU A 1 292 ? -14.208 -5.536 12.308 1.00 87.19 292 GLU A CA 1
ATOM 2291 C C . GLU A 1 292 ? -14.435 -7.060 12.233 1.00 87.19 292 GLU A C 1
ATOM 2293 O O . GLU A 1 292 ? -13.853 -7.809 13.023 1.00 87.19 292 GLU A O 1
ATOM 2298 N N . GLU A 1 293 ? -15.274 -7.521 11.302 1.00 85.62 293 GLU A N 1
ATOM 2299 C CA . GLU A 1 293 ? -15.531 -8.940 11.029 1.00 85.62 293 GLU A CA 1
ATOM 2300 C C . GLU A 1 293 ? -14.316 -9.609 10.370 1.00 85.62 293 GLU A C 1
ATOM 2302 O O . GLU A 1 293 ? -13.860 -10.662 10.819 1.00 85.62 293 GLU A O 1
ATOM 2307 N N . MET A 1 294 ? -13.732 -8.979 9.345 1.00 86.38 294 MET A N 1
ATOM 2308 C CA . MET A 1 294 ? -12.510 -9.468 8.695 1.00 86.38 294 MET A CA 1
ATOM 2309 C C . MET A 1 294 ? -11.334 -9.544 9.675 1.00 86.38 294 MET A C 1
ATOM 2311 O O . MET A 1 294 ? -10.584 -10.525 9.660 1.00 86.38 294 MET A O 1
ATOM 2315 N N . ALA A 1 295 ? -11.179 -8.542 10.546 1.00 87.19 295 ALA A N 1
ATOM 2316 C CA . ALA A 1 295 ? -10.151 -8.534 11.581 1.00 87.19 295 ALA A CA 1
ATOM 2317 C C . ALA A 1 295 ? -10.331 -9.710 12.550 1.00 87.19 295 ALA A C 1
ATOM 2319 O O . ALA A 1 295 ? -9.378 -10.454 12.788 1.00 87.19 295 ALA A O 1
ATOM 2320 N N . TRP A 1 296 ? -11.553 -9.936 13.049 1.00 91.31 296 TRP A N 1
ATOM 2321 C CA . TRP A 1 296 ? -11.840 -11.075 13.922 1.00 91.31 296 TRP A CA 1
ATOM 2322 C C . TRP A 1 296 ? -11.569 -12.416 13.231 1.00 91.31 296 TRP A C 1
ATOM 2324 O O . TRP A 1 296 ? -10.853 -13.240 13.796 1.00 91.31 296 TRP A O 1
ATOM 2334 N N . ARG A 1 297 ? -12.054 -12.629 11.997 1.00 90.81 297 ARG A N 1
ATOM 2335 C CA . ARG A 1 297 ? -11.804 -13.877 11.247 1.00 90.81 297 ARG A CA 1
ATOM 2336 C C . ARG A 1 297 ? -10.318 -14.144 11.051 1.00 90.81 297 ARG A C 1
ATOM 2338 O O . ARG A 1 297 ? -9.877 -15.285 11.184 1.00 90.81 297 ARG A O 1
ATOM 2345 N N . SER A 1 298 ? -9.549 -13.098 10.762 1.00 89.12 298 SER A N 1
ATOM 2346 C CA . SER A 1 298 ? -8.099 -13.202 10.584 1.00 89.12 298 SER A CA 1
ATOM 2347 C C . SER A 1 298 ? -7.414 -13.606 11.891 1.00 89.12 298 SER A C 1
ATOM 2349 O O . SER A 1 298 ? -6.624 -14.549 11.903 1.00 89.12 298 SER A O 1
ATOM 2351 N N . LEU A 1 299 ? -7.771 -12.956 13.005 1.00 89.94 299 LEU A N 1
ATOM 2352 C CA . LEU A 1 299 ? -7.235 -13.260 14.335 1.00 89.94 299 LEU A CA 1
ATOM 2353 C C . LEU A 1 299 ? -7.638 -14.658 14.823 1.00 89.94 299 LEU A C 1
ATOM 2355 O O . LEU A 1 299 ? -6.792 -15.385 15.334 1.00 89.94 299 LEU A O 1
ATOM 2359 N N . ALA A 1 300 ? -8.892 -15.067 14.623 1.00 89.88 300 ALA A N 1
ATOM 2360 C CA . ALA A 1 300 ? -9.381 -16.401 14.968 1.00 89.88 300 ALA A CA 1
ATOM 2361 C C . ALA A 1 300 ? -8.686 -17.492 14.138 1.00 89.88 300 ALA A C 1
ATOM 2363 O O . ALA A 1 300 ? -8.272 -18.519 14.677 1.00 89.88 300 ALA A O 1
ATOM 2364 N N . THR A 1 301 ? -8.489 -17.256 12.837 1.00 89.50 301 THR A N 1
ATOM 2365 C CA . THR A 1 301 ? -7.748 -18.177 11.963 1.00 89.50 301 THR A CA 1
ATOM 2366 C C . THR A 1 301 ? -6.299 -18.301 12.421 1.00 89.50 301 THR A C 1
ATOM 2368 O O . THR A 1 301 ? -5.815 -19.413 12.612 1.00 89.50 301 THR A O 1
ATOM 2371 N N . LEU A 1 302 ? -5.621 -17.180 12.682 1.00 89.50 302 LEU A N 1
ATOM 2372 C CA . LEU A 1 302 ? -4.250 -17.177 13.190 1.00 89.50 302 LEU A CA 1
ATOM 2373 C C . LEU A 1 302 ? -4.139 -17.876 14.555 1.00 89.50 302 LEU A C 1
ATOM 2375 O O . LEU A 1 302 ? -3.218 -18.664 14.776 1.00 89.50 302 LEU A O 1
ATOM 2379 N N . ALA A 1 303 ? -5.093 -17.650 15.461 1.00 88.69 303 ALA A N 1
ATOM 2380 C CA . ALA A 1 303 ? -5.142 -18.323 16.754 1.00 88.69 303 ALA A CA 1
ATOM 2381 C C . ALA A 1 303 ? -5.272 -19.845 16.590 1.00 88.69 303 ALA A C 1
ATOM 2383 O O . ALA A 1 303 ? -4.487 -20.585 17.177 1.00 88.69 303 ALA A O 1
ATOM 2384 N N . ARG A 1 304 ? -6.177 -20.318 15.721 1.00 91.00 304 ARG A N 1
ATOM 2385 C CA . ARG A 1 304 ? -6.325 -21.751 15.414 1.00 91.00 304 ARG A CA 1
ATOM 2386 C C . ARG A 1 304 ? -5.062 -22.337 14.799 1.00 91.00 304 ARG A C 1
ATOM 2388 O O . ARG A 1 304 ? -4.637 -23.398 15.232 1.00 91.00 304 ARG A O 1
ATOM 2395 N N . LEU A 1 305 ? -4.449 -21.652 13.829 1.00 88.44 305 LEU A N 1
ATOM 2396 C CA . LEU A 1 305 ? -3.206 -22.090 13.180 1.00 88.44 305 LEU A CA 1
ATOM 2397 C C . LEU A 1 305 ? -2.064 -22.247 14.189 1.00 88.44 305 LEU A C 1
ATOM 2399 O O . LEU A 1 305 ? -1.382 -23.268 14.197 1.00 88.44 305 LEU A O 1
ATOM 2403 N N . THR A 1 306 ? -1.884 -21.253 15.056 1.00 87.50 306 THR A N 1
ATOM 2404 C CA . THR A 1 306 ? -0.786 -21.225 16.031 1.00 87.50 306 THR A CA 1
ATOM 2405 C C . THR A 1 306 ? -1.026 -22.125 17.247 1.00 87.50 306 THR A C 1
ATOM 2407 O O . THR A 1 306 ? -0.083 -22.400 17.983 1.00 87.50 306 THR A O 1
ATOM 2410 N N . LEU A 1 307 ? -2.262 -22.582 17.472 1.00 88.00 307 LEU A N 1
ATOM 2411 C CA . LEU A 1 307 ? -2.629 -23.535 18.524 1.00 88.00 307 LEU A CA 1
ATOM 2412 C C . LEU A 1 307 ? -2.878 -24.958 17.991 1.00 88.00 307 LEU A C 1
ATOM 2414 O O . LEU A 1 307 ? -3.290 -25.813 18.765 1.00 88.00 307 LEU A O 1
ATOM 2418 N N . ARG A 1 308 ? -2.594 -25.255 16.709 1.00 86.00 308 ARG A N 1
ATOM 2419 C CA . ARG A 1 308 ? -2.806 -26.594 16.106 1.00 86.00 308 ARG A CA 1
ATOM 2420 C C . ARG A 1 308 ? -2.104 -27.734 16.846 1.00 86.00 308 ARG A C 1
ATOM 2422 O O . ARG A 1 308 ? -2.580 -28.860 16.808 1.00 86.00 308 ARG A O 1
ATOM 2429 N N . SER A 1 309 ? -0.972 -27.451 17.486 1.00 81.94 309 SER A N 1
ATOM 2430 C CA . SER A 1 309 ? -0.196 -28.424 18.263 1.00 81.94 309 SER A CA 1
ATOM 2431 C C . SER A 1 309 ? -0.688 -28.598 19.705 1.00 81.94 309 SER A C 1
ATOM 2433 O O . SER A 1 309 ? -0.116 -29.398 20.444 1.00 81.94 309 SER A O 1
ATOM 2435 N N . ARG A 1 310 ? -1.724 -27.856 20.123 1.00 85.12 310 ARG A N 1
ATOM 2436 C CA . ARG A 1 310 ? -2.270 -27.860 21.484 1.00 85.12 310 ARG A CA 1
ATOM 2437 C C . ARG A 1 310 ? -3.696 -28.410 21.469 1.00 85.12 310 ARG A C 1
ATOM 2439 O O . ARG A 1 310 ? -4.526 -27.979 20.674 1.00 85.12 310 ARG A O 1
ATOM 2446 N N . SER A 1 311 ? -4.000 -29.337 22.372 1.00 88.12 311 SER A N 1
ATOM 2447 C CA . SER A 1 311 ? -5.357 -29.865 22.540 1.00 88.12 311 SER A CA 1
ATOM 2448 C C . SER A 1 311 ? -6.234 -28.830 23.248 1.00 88.12 311 SER A C 1
ATOM 2450 O O . SER A 1 311 ? -5.983 -28.501 24.407 1.00 88.12 311 SER A O 1
ATOM 2452 N N . LEU A 1 312 ? -7.262 -28.316 22.572 1.00 90.88 312 LEU A N 1
ATOM 2453 C CA . LEU A 1 312 ? -8.226 -27.380 23.157 1.00 90.88 312 LEU A CA 1
ATOM 2454 C C . LEU A 1 312 ? -9.468 -28.144 23.619 1.00 90.88 312 LEU A C 1
ATOM 2456 O O . LEU A 1 312 ? -10.120 -28.801 22.812 1.00 90.88 312 LEU A O 1
ATOM 2460 N N . GLN A 1 313 ? -9.792 -28.051 24.906 1.00 91.19 313 GLN A N 1
ATOM 2461 C CA . GLN A 1 313 ? -10.995 -28.648 25.487 1.00 91.19 313 GLN A CA 1
ATOM 2462 C C . GLN A 1 313 ? -11.915 -27.541 25.994 1.00 91.19 313 GLN A C 1
ATOM 2464 O O . GLN A 1 313 ? -11.474 -26.627 26.691 1.00 91.19 313 GLN A O 1
ATOM 2469 N N . THR A 1 314 ? -13.195 -27.618 25.652 1.00 92.00 314 THR A N 1
ATOM 2470 C CA . THR A 1 314 ? -14.204 -26.631 26.050 1.00 92.00 314 THR A CA 1
ATOM 2471 C C . THR A 1 314 ? -15.335 -27.319 26.796 1.00 92.00 314 THR A C 1
ATOM 2473 O O . THR A 1 314 ? -15.893 -28.288 26.287 1.00 92.00 314 THR A O 1
ATOM 2476 N N . TYR A 1 315 ? -15.703 -26.787 27.956 1.00 93.44 315 TYR A N 1
ATOM 2477 C CA . TYR A 1 315 ? -16.799 -27.273 28.793 1.00 93.44 315 TYR A CA 1
ATOM 2478 C C . TYR A 1 315 ? -17.793 -26.131 29.007 1.00 93.44 315 TYR A C 1
ATOM 2480 O O . TYR A 1 315 ? -17.376 -25.053 29.425 1.00 93.44 315 TYR A O 1
ATOM 2488 N N . GLY A 1 316 ? -19.081 -26.338 28.723 1.00 90.38 316 GLY A N 1
ATOM 2489 C CA . GLY A 1 316 ? -20.108 -25.307 28.916 1.00 90.38 316 GLY A CA 1
ATOM 2490 C C . GLY A 1 316 ? -20.182 -24.247 27.809 1.00 90.38 316 GLY A C 1
ATOM 2491 O O . GLY A 1 316 ? -20.740 -23.175 28.028 1.00 90.38 316 GLY A O 1
ATOM 2492 N N . LEU A 1 317 ? -19.605 -24.487 26.624 1.00 91.25 317 LEU A N 1
ATOM 2493 C CA . LEU A 1 317 ? -19.594 -23.506 25.525 1.00 91.25 317 LEU A CA 1
ATOM 2494 C C . LEU A 1 317 ? -21.013 -23.105 25.080 1.00 91.25 317 LEU A C 1
ATOM 2496 O O . LEU A 1 317 ? -21.235 -21.974 24.655 1.00 91.25 317 LEU A O 1
ATOM 2500 N N . GLU A 1 318 ? -21.976 -24.010 25.226 1.00 90.50 318 GLU A N 1
ATOM 2501 C CA . GLU A 1 318 ? -23.406 -23.806 24.998 1.00 90.50 318 GLU A CA 1
ATOM 2502 C C . GLU A 1 318 ? -24.025 -22.705 25.875 1.00 90.50 318 GLU A C 1
ATOM 2504 O O . GLU A 1 318 ? -25.061 -22.145 25.518 1.00 90.50 318 GLU A O 1
ATOM 2509 N N . LEU A 1 319 ? -23.376 -22.344 26.990 1.00 91.50 319 LEU A N 1
ATOM 2510 C CA . LEU A 1 319 ? -23.787 -21.236 27.855 1.00 91.50 319 LEU A CA 1
ATOM 2511 C C . LEU A 1 319 ? -23.458 -19.864 27.248 1.00 91.50 319 LEU A C 1
ATOM 2513 O O . LEU A 1 319 ? -23.964 -18.846 27.725 1.00 91.50 319 LEU A O 1
ATOM 2517 N N . VAL A 1 320 ? -22.619 -19.810 26.206 1.00 92.31 320 VAL A N 1
ATOM 2518 C CA . VAL A 1 320 ? -22.292 -18.573 25.491 1.00 92.31 320 VAL A CA 1
ATOM 2519 C C . VAL A 1 320 ? -23.380 -18.274 24.451 1.00 92.31 320 VAL A C 1
ATOM 2521 O O . VAL A 1 320 ? -23.553 -19.043 23.504 1.00 92.31 320 VAL A O 1
ATOM 2524 N N . PRO A 1 321 ? -24.086 -17.130 24.542 1.00 89.75 321 PRO A N 1
ATOM 2525 C CA . PRO A 1 321 ? -25.138 -16.791 23.592 1.00 89.75 321 PRO A CA 1
ATOM 2526 C C . PRO A 1 321 ? -24.612 -16.652 22.159 1.00 89.75 321 PRO A C 1
ATOM 2528 O O . PRO A 1 321 ? -23.724 -15.836 21.874 1.00 89.75 321 PRO A O 1
ATOM 2531 N N . ALA A 1 322 ? -25.235 -17.382 21.230 1.00 85.31 322 ALA A N 1
ATOM 2532 C CA . ALA A 1 322 ? -24.913 -17.311 19.803 1.00 85.31 322 ALA A CA 1
ATOM 2533 C C . ALA A 1 322 ? -25.119 -15.898 19.221 1.00 85.31 322 ALA A C 1
ATOM 2535 O O . ALA A 1 322 ? -24.361 -15.458 18.360 1.00 85.31 322 ALA A O 1
ATOM 2536 N N . HIS A 1 323 ? -26.112 -15.161 19.727 1.00 87.75 323 HIS A N 1
ATOM 2537 C CA . HIS A 1 323 ? -26.439 -13.793 19.322 1.00 87.75 323 HIS A CA 1
ATOM 2538 C C . HIS A 1 323 ? -26.836 -12.948 20.540 1.00 87.75 323 HIS A C 1
ATOM 2540 O O . HIS A 1 323 ? -27.069 -13.473 21.626 1.00 87.75 323 HIS A O 1
ATOM 2546 N N . GLY A 1 324 ? -26.905 -11.628 20.365 1.00 88.94 324 GLY A N 1
ATOM 2547 C CA . GLY A 1 324 ? -27.319 -10.706 21.423 1.00 88.94 324 GLY A CA 1
ATOM 2548 C C . GLY A 1 324 ? -26.196 -10.275 22.379 1.00 88.94 324 GLY A C 1
ATOM 2549 O O . GLY A 1 324 ? -25.044 -10.695 22.221 1.00 88.94 324 GLY A O 1
ATOM 2550 N N . PRO A 1 325 ? -26.515 -9.370 23.316 1.00 94.19 325 PRO A N 1
ATOM 2551 C CA . PRO A 1 325 ? -25.547 -8.693 24.171 1.00 94.19 325 PRO A CA 1
ATOM 2552 C C . PRO A 1 325 ? -25.044 -9.615 25.286 1.00 94.19 325 PRO A C 1
ATOM 2554 O O . PRO A 1 325 ? -25.841 -10.229 25.988 1.00 94.19 325 PRO A O 1
ATOM 2557 N N . ALA A 1 326 ? -23.728 -9.696 25.475 1.00 95.44 326 ALA A N 1
ATOM 2558 C CA . ALA A 1 326 ? -23.134 -10.501 26.541 1.00 95.44 326 ALA A CA 1
ATOM 2559 C C . ALA A 1 326 ? -21.737 -9.989 26.914 1.00 95.44 326 ALA A C 1
ATOM 2561 O O . ALA A 1 326 ? -21.041 -9.383 26.092 1.00 95.44 326 ALA A O 1
ATOM 2562 N N . VAL A 1 327 ? -21.322 -10.257 28.151 1.00 96.38 327 VAL A N 1
ATOM 2563 C CA . VAL A 1 327 ? -19.961 -9.991 28.631 1.00 96.38 327 VAL A CA 1
ATOM 2564 C C . VAL A 1 327 ? -19.320 -11.307 29.053 1.00 96.38 327 VAL A C 1
ATOM 2566 O O . VAL A 1 327 ? -19.874 -12.043 29.861 1.00 96.38 327 VAL A O 1
ATOM 2569 N N . LEU A 1 328 ? -18.144 -11.602 28.517 1.00 95.81 328 LEU A N 1
ATOM 2570 C CA . LEU A 1 328 ? -17.316 -12.726 28.921 1.00 95.81 328 LEU A CA 1
ATOM 2571 C C . LEU A 1 328 ? -16.281 -12.241 29.936 1.00 95.81 328 LEU A C 1
ATOM 2573 O O . LEU A 1 328 ? -15.547 -11.291 29.655 1.00 95.81 328 LEU A O 1
ATOM 2577 N N . ALA A 1 329 ? -16.211 -12.898 31.089 1.00 94.38 329 ALA A N 1
ATOM 2578 C CA . ALA A 1 329 ? -15.294 -12.569 32.174 1.00 94.38 329 ALA A CA 1
ATOM 2579 C C . ALA A 1 329 ? -14.328 -13.739 32.442 1.00 94.38 329 ALA A C 1
ATOM 2581 O O . ALA A 1 329 ? -14.553 -14.518 33.370 1.00 94.38 329 ALA A O 1
ATOM 2582 N N . PRO A 1 330 ? -13.293 -13.921 31.601 1.00 92.38 330 PRO A N 1
ATOM 2583 C CA . PRO A 1 330 ? -12.298 -14.972 31.778 1.00 92.38 330 PRO A CA 1
ATOM 2584 C C . PRO A 1 330 ? -11.257 -14.636 32.851 1.00 92.38 330 PRO A C 1
ATOM 2586 O O . PRO A 1 330 ? -10.920 -13.467 33.026 1.00 92.38 330 PRO A O 1
ATOM 2589 N N . GLN A 1 331 ? -10.692 -15.659 33.495 1.00 89.25 331 GLN A N 1
ATOM 2590 C CA . GLN A 1 331 ? -9.458 -15.522 34.285 1.00 89.25 331 GLN A CA 1
ATOM 2591 C C . GLN A 1 331 ? -8.305 -15.003 33.420 1.00 89.25 331 GLN A C 1
ATOM 2593 O O . GLN A 1 331 ? -8.272 -15.277 32.216 1.00 89.25 331 GLN A O 1
ATOM 2598 N N . HIS A 1 332 ? -7.355 -14.286 34.024 1.00 84.88 332 HIS A N 1
ATOM 2599 C CA . HIS A 1 332 ? -6.200 -13.751 33.313 1.00 84.88 332 HIS A CA 1
ATOM 2600 C C . HIS A 1 332 ? -4.903 -14.437 33.766 1.00 84.88 332 HIS A C 1
ATOM 2602 O O . HIS A 1 332 ? -4.214 -14.012 34.690 1.00 84.88 332 HIS A O 1
ATOM 2608 N N . ILE A 1 333 ? -4.542 -15.530 33.096 1.00 80.56 333 ILE A N 1
ATOM 2609 C CA . ILE A 1 333 ? -3.367 -16.339 33.437 1.00 80.56 333 ILE A CA 1
ATOM 2610 C C . ILE A 1 333 ? -2.164 -15.912 32.602 1.00 80.56 333 ILE A C 1
ATOM 2612 O O . ILE A 1 333 ? -1.104 -15.627 33.153 1.00 80.56 333 ILE A O 1
ATOM 2616 N N . HIS A 1 334 ? -2.306 -15.842 31.282 1.00 79.75 334 HIS A N 1
ATOM 2617 C CA . HIS A 1 334 ? -1.228 -15.505 30.359 1.00 79.75 334 HIS A CA 1
ATOM 2618 C C . HIS A 1 334 ? -1.556 -14.256 29.540 1.00 79.75 334 HIS A C 1
ATOM 2620 O O . HIS A 1 334 ? -2.613 -14.148 28.928 1.00 79.75 334 HIS A O 1
ATOM 2626 N N . HIS A 1 335 ? -0.580 -13.355 29.406 1.00 75.38 335 HIS A N 1
ATOM 2627 C CA . HIS A 1 335 ? -0.736 -12.103 28.651 1.00 75.38 335 HIS A CA 1
ATOM 2628 C C . HIS A 1 335 ? -1.259 -12.262 27.203 1.00 75.38 335 HIS A C 1
ATOM 2630 O O . HIS A 1 335 ? -1.955 -11.377 26.710 1.00 75.38 335 HIS A O 1
ATOM 2636 N N . LEU A 1 336 ? -0.946 -13.369 26.513 1.00 82.75 336 LEU A N 1
ATOM 2637 C CA . LEU A 1 336 ? -1.302 -13.585 25.100 1.00 82.75 336 LEU A CA 1
ATOM 2638 C C . LEU A 1 336 ? -2.095 -14.879 24.853 1.00 82.75 336 LEU A C 1
ATOM 2640 O O . LEU A 1 336 ? -3.007 -14.899 24.021 1.00 82.75 336 LEU A O 1
ATOM 2644 N N . ASP A 1 337 ? -1.771 -15.959 25.566 1.00 83.75 337 ASP A N 1
ATOM 2645 C CA . ASP A 1 337 ? -2.397 -17.267 25.343 1.00 83.75 337 ASP A CA 1
ATOM 2646 C C . ASP A 1 337 ? -3.883 -17.286 25.721 1.00 83.75 337 ASP A C 1
ATOM 2648 O O . ASP A 1 337 ? -4.658 -17.916 25.001 1.00 83.75 337 ASP A O 1
ATOM 2652 N N . ASP A 1 338 ? -4.303 -16.528 26.741 1.00 86.25 338 ASP A N 1
ATOM 2653 C CA . ASP A 1 338 ? -5.713 -16.407 27.145 1.00 86.25 338 ASP A CA 1
ATOM 2654 C C . ASP A 1 338 ? -6.587 -15.919 25.981 1.00 86.25 338 ASP A C 1
ATOM 2656 O O . ASP A 1 338 ? -7.604 -16.521 25.632 1.00 86.25 338 ASP A O 1
ATOM 2660 N N . GLY A 1 339 ? -6.154 -14.847 25.311 1.00 88.06 339 GLY A N 1
ATOM 2661 C CA . GLY A 1 339 ? -6.861 -14.294 24.158 1.00 88.06 339 GLY A CA 1
ATOM 2662 C C . GLY A 1 339 ? -6.878 -15.252 22.966 1.00 88.06 339 GLY A C 1
ATOM 2663 O O . GLY A 1 339 ? -7.900 -15.377 22.288 1.00 88.06 339 GLY A O 1
ATOM 2664 N N . ARG A 1 340 ? -5.773 -15.971 22.720 1.00 91.06 340 ARG A N 1
ATOM 2665 C CA . ARG A 1 340 ? -5.666 -16.935 21.612 1.00 91.06 340 ARG A CA 1
ATOM 2666 C C . ARG A 1 340 ? -6.615 -18.113 21.790 1.00 91.06 340 ARG A C 1
ATOM 2668 O O . ARG A 1 340 ? -7.298 -18.472 20.833 1.00 91.06 340 ARG A O 1
ATOM 2675 N N . VAL A 1 341 ? -6.683 -18.702 22.986 1.00 91.88 341 VAL A N 1
ATOM 2676 C CA . VAL A 1 341 ? -7.577 -19.846 23.222 1.00 91.88 341 VAL A CA 1
ATOM 2677 C C . VAL A 1 341 ? -9.045 -19.437 23.109 1.00 91.88 341 VAL A C 1
ATOM 2679 O O . VAL A 1 341 ? -9.827 -20.169 22.506 1.00 91.88 341 VAL A O 1
ATOM 2682 N N . LEU A 1 342 ? -9.412 -18.234 23.565 1.00 93.25 342 LEU A N 1
ATOM 2683 C CA . LEU A 1 342 ? -10.764 -17.685 23.401 1.00 93.25 342 LEU A CA 1
ATOM 2684 C C . LEU A 1 342 ? -11.114 -17.445 21.924 1.00 93.25 342 LEU A C 1
ATOM 2686 O O . LEU A 1 342 ? -12.171 -17.870 21.461 1.00 93.25 342 LEU A O 1
ATOM 2690 N N . LEU A 1 343 ? -10.213 -16.815 21.162 1.00 93.44 343 LEU A N 1
ATOM 2691 C CA . LEU A 1 343 ? -10.393 -16.561 19.725 1.00 93.44 343 LEU A CA 1
ATOM 2692 C C . LEU A 1 343 ? -10.479 -17.848 18.895 1.00 93.44 343 LEU A C 1
ATOM 2694 O O . LEU A 1 343 ? -11.173 -17.878 17.880 1.00 93.44 343 LEU A O 1
ATOM 2698 N N . ALA A 1 344 ? -9.767 -18.901 19.300 1.00 92.62 344 ALA A N 1
ATOM 2699 C CA . ALA A 1 344 ? -9.780 -20.175 18.593 1.00 92.62 344 ALA A CA 1
ATOM 2700 C C . ALA A 1 344 ? -11.076 -20.971 18.823 1.00 92.62 344 ALA A C 1
ATOM 2702 O O . ALA A 1 344 ? -11.525 -21.657 17.898 1.00 92.62 344 ALA A O 1
ATOM 2703 N N . THR A 1 345 ? -11.663 -20.863 20.021 1.00 92.00 345 THR A N 1
ATOM 2704 C CA . THR A 1 345 ? -12.773 -21.707 20.497 1.00 92.00 345 THR A CA 1
ATOM 2705 C C . THR A 1 345 ? -14.154 -21.083 20.321 1.00 92.00 345 THR A C 1
ATOM 2707 O O . THR A 1 345 ? -15.081 -21.785 19.927 1.00 92.00 345 THR A O 1
ATOM 2710 N N . ILE A 1 346 ? -14.318 -19.779 20.569 1.00 93.00 346 ILE A N 1
ATOM 2711 C CA . ILE A 1 346 ? -15.643 -19.147 20.568 1.00 93.00 346 ILE A CA 1
ATOM 2712 C C . ILE A 1 346 ? -16.083 -18.846 19.123 1.00 93.00 346 ILE A C 1
ATOM 2714 O O . ILE A 1 346 ? -15.408 -18.089 18.418 1.00 93.00 346 ILE A O 1
ATOM 2718 N N . PRO A 1 347 ? -17.231 -19.375 18.657 1.00 88.31 347 PRO A N 1
ATOM 2719 C CA . PRO A 1 347 ? -17.670 -19.260 17.264 1.00 88.31 347 PRO A CA 1
ATOM 2720 C C . PRO A 1 347 ? -18.380 -17.927 16.964 1.00 88.31 347 PRO A C 1
ATOM 2722 O O . PRO A 1 347 ? -19.308 -17.877 16.161 1.00 88.31 347 PRO A O 1
ATOM 2725 N N . ARG A 1 348 ? -17.967 -16.833 17.614 1.00 90.88 348 ARG A N 1
ATOM 2726 C CA . ARG A 1 348 ? -18.591 -15.512 17.485 1.00 90.88 348 ARG A CA 1
ATOM 2727 C C . ARG A 1 348 ? -17.557 -14.384 17.599 1.00 90.88 348 ARG A C 1
ATOM 2729 O O . ARG A 1 348 ? -16.596 -14.541 18.353 1.00 90.88 348 ARG A O 1
ATOM 2736 N N . PRO A 1 349 ? -17.755 -13.232 16.922 1.00 91.44 349 PRO A N 1
ATOM 2737 C CA . PRO A 1 349 ? -16.877 -12.073 17.053 1.00 91.44 349 PRO A CA 1
ATOM 2738 C C . PRO A 1 349 ? -16.658 -11.623 18.501 1.00 91.44 349 PRO A C 1
ATOM 2740 O O . PRO A 1 349 ? -17.599 -11.222 19.187 1.00 91.44 349 PRO A O 1
ATOM 2743 N N . LEU A 1 350 ? -15.396 -11.657 18.936 1.00 92.75 350 LEU A N 1
ATOM 2744 C CA . LEU A 1 350 ? -14.963 -11.226 20.267 1.00 92.75 350 LEU A CA 1
ATOM 2745 C C . LEU A 1 350 ? -14.440 -9.790 20.240 1.00 92.75 350 LEU A C 1
ATOM 2747 O O . LEU A 1 350 ? -13.557 -9.448 19.444 1.00 92.75 350 LEU A O 1
ATOM 2751 N N . ARG A 1 351 ? -14.944 -8.956 21.154 1.00 94.19 351 ARG A N 1
ATOM 2752 C CA . ARG A 1 351 ? -14.434 -7.599 21.384 1.00 94.19 351 ARG A CA 1
ATOM 2753 C C . ARG A 1 351 ? -13.694 -7.549 22.712 1.00 94.19 351 ARG A C 1
ATOM 2755 O O . ARG A 1 351 ? -14.331 -7.633 23.749 1.00 94.19 351 ARG A O 1
ATOM 2762 N N . PHE A 1 352 ? -12.375 -7.410 22.706 1.00 94.12 352 PHE A N 1
ATOM 2763 C CA . PHE A 1 352 ? -11.608 -7.324 23.951 1.00 94.12 352 PHE A CA 1
ATOM 2764 C C . PHE A 1 352 ? -11.575 -5.882 24.463 1.00 94.12 352 PHE A C 1
ATOM 2766 O O . PHE A 1 352 ? -11.388 -4.950 23.684 1.00 94.12 352 PHE A O 1
ATOM 2773 N N . LEU A 1 353 ? -11.752 -5.692 25.770 1.00 92.81 353 LEU A N 1
ATOM 2774 C CA . LEU A 1 353 ? -11.421 -4.432 26.433 1.00 92.81 353 LEU A CA 1
ATOM 2775 C C . LEU A 1 353 ? -9.916 -4.416 26.720 1.00 92.81 353 LEU A C 1
ATOM 2777 O O . LEU A 1 353 ? -9.436 -5.206 27.528 1.00 92.81 353 LEU A O 1
ATOM 2781 N N . VAL A 1 354 ? -9.175 -3.525 26.059 1.00 88.88 354 VAL A N 1
ATOM 2782 C CA . VAL A 1 354 ? -7.706 -3.505 26.109 1.00 88.88 354 VAL A CA 1
ATOM 2783 C C . VAL A 1 354 ? -7.206 -2.300 26.899 1.00 88.88 354 VAL A C 1
ATOM 2785 O O . VAL A 1 354 ? -7.533 -1.155 26.580 1.00 88.88 354 VAL A O 1
ATOM 2788 N N . ALA A 1 355 ? -6.372 -2.550 27.909 1.00 86.00 355 ALA A N 1
ATOM 2789 C CA . ALA A 1 355 ? -5.604 -1.513 28.588 1.00 86.00 355 ALA A CA 1
ATOM 2790 C C . ALA A 1 355 ? -4.258 -1.301 27.868 1.00 86.00 355 ALA A C 1
ATOM 2792 O O . ALA A 1 355 ? -3.538 -2.262 27.603 1.00 86.00 355 ALA A O 1
ATOM 2793 N N . LEU A 1 356 ? -3.935 -0.051 27.512 1.00 81.88 356 LEU A N 1
ATOM 2794 C CA . LEU A 1 356 ? -2.673 0.325 26.839 1.00 81.88 356 LEU A CA 1
ATOM 2795 C C . LEU A 1 356 ? -1.702 1.070 27.766 1.00 81.88 356 LEU A C 1
ATOM 2797 O O . LEU A 1 356 ? -0.912 1.915 27.344 1.00 81.88 356 LEU A O 1
ATOM 2801 N N . ASP A 1 357 ? -1.774 0.776 29.052 1.00 73.19 357 ASP A N 1
ATOM 2802 C CA . ASP A 1 357 ? -0.943 1.347 30.110 1.00 73.19 357 ASP A CA 1
ATOM 2803 C C . ASP A 1 357 ? 0.464 0.740 30.204 1.00 73.19 357 ASP A C 1
ATOM 2805 O O . ASP A 1 357 ? 1.286 1.229 30.965 1.00 73.19 357 ASP A O 1
ATOM 2809 N N . TRP A 1 358 ? 0.771 -0.281 29.406 1.00 69.38 358 TRP A N 1
ATOM 2810 C CA . TRP A 1 358 ? 2.106 -0.878 29.273 1.00 69.38 358 TRP A CA 1
ATOM 2811 C C . TRP A 1 358 ? 2.890 -0.352 28.058 1.00 69.38 358 TRP A C 1
ATOM 2813 O O . TRP A 1 358 ? 4.044 -0.721 27.850 1.00 69.38 358 TRP A O 1
ATOM 2823 N N . VAL A 1 359 ? 2.280 0.490 27.217 1.00 72.19 359 VAL A N 1
ATOM 2824 C CA . VAL A 1 359 ? 2.873 0.882 25.934 1.00 72.19 359 VAL A CA 1
ATOM 2825 C C . VAL A 1 359 ? 3.889 2.024 26.119 1.00 72.19 359 VAL A C 1
ATOM 2827 O O . VAL A 1 359 ? 3.500 3.113 26.543 1.00 72.19 359 VAL A O 1
ATOM 2830 N N . PRO A 1 360 ? 5.174 1.837 25.748 1.00 64.25 360 PRO A N 1
ATOM 2831 C CA . PRO A 1 360 ? 6.264 2.705 26.207 1.00 64.25 360 PRO A CA 1
ATOM 2832 C C . PRO A 1 360 ? 6.389 4.030 25.448 1.00 64.25 360 PRO A C 1
ATOM 2834 O O . PRO A 1 360 ? 7.033 4.958 25.919 1.00 64.25 360 PRO A O 1
ATOM 2837 N N . ASN A 1 361 ? 5.838 4.150 24.236 1.00 70.31 361 ASN A N 1
ATOM 2838 C CA . ASN A 1 361 ? 5.959 5.389 23.471 1.00 70.31 361 ASN A CA 1
ATOM 2839 C C . ASN A 1 361 ? 4.711 5.710 22.644 1.00 70.31 361 ASN A C 1
ATOM 2841 O O . ASN A 1 361 ? 3.889 4.853 22.312 1.00 70.31 361 ASN A O 1
ATOM 2845 N N . ARG A 1 362 ? 4.587 6.988 22.268 1.00 73.06 362 ARG A N 1
ATOM 2846 C CA . ARG A 1 362 ? 3.421 7.524 21.551 1.00 73.06 362 ARG A CA 1
ATOM 2847 C C . ARG A 1 362 ? 3.194 6.866 20.183 1.00 73.06 362 ARG A C 1
ATOM 2849 O O . ARG A 1 362 ? 2.054 6.800 19.729 1.00 73.06 362 ARG A O 1
ATOM 2856 N N . ARG A 1 363 ? 4.258 6.366 19.539 1.00 73.44 363 ARG A N 1
ATOM 2857 C CA . ARG A 1 363 ? 4.187 5.667 18.243 1.00 73.44 363 ARG A CA 1
ATOM 2858 C C . ARG A 1 363 ? 3.581 4.271 18.397 1.00 73.44 363 ARG A C 1
ATOM 2860 O O . ARG A 1 363 ? 2.630 3.950 17.690 1.00 73.44 363 ARG A O 1
ATOM 2867 N N . TRP A 1 364 ? 4.068 3.485 19.355 1.00 73.56 364 TRP A N 1
ATOM 2868 C CA . TRP A 1 364 ? 3.507 2.179 19.702 1.00 73.56 364 TRP A CA 1
ATOM 2869 C C . TRP A 1 364 ? 2.074 2.303 20.202 1.00 73.56 364 TRP A C 1
ATOM 2871 O O . TRP A 1 364 ? 1.228 1.504 19.818 1.00 73.56 364 TRP A O 1
ATOM 2881 N N . ARG A 1 365 ? 1.766 3.348 20.977 1.00 79.06 365 ARG A N 1
ATOM 2882 C CA . ARG A 1 365 ? 0.397 3.624 21.425 1.00 79.06 365 ARG A CA 1
ATOM 2883 C C . ARG A 1 365 ? -0.530 3.840 20.239 1.00 79.06 365 ARG A C 1
ATOM 2885 O O . ARG A 1 365 ? -1.566 3.194 20.149 1.00 79.06 365 ARG A O 1
ATOM 2892 N N . TRP A 1 366 ? -0.140 4.715 19.313 1.00 79.81 366 TRP A N 1
ATOM 2893 C CA . TRP A 1 366 ? -0.921 4.972 18.106 1.00 79.81 366 TRP A CA 1
ATOM 2894 C C . TRP A 1 366 ? -1.147 3.694 17.289 1.00 79.81 366 TRP A C 1
ATOM 2896 O O . TRP A 1 366 ? -2.265 3.447 16.836 1.00 79.81 366 TRP A O 1
ATOM 2906 N N . LEU A 1 367 ? -0.111 2.862 17.141 1.00 79.88 367 LEU A N 1
ATOM 2907 C CA . LEU A 1 367 ? -0.213 1.581 16.445 1.00 79.88 367 LEU A CA 1
ATOM 2908 C C . LEU A 1 367 ? -1.193 0.636 17.154 1.00 79.88 367 LEU A C 1
ATOM 2910 O O . LEU A 1 367 ? -2.086 0.090 16.511 1.00 79.88 367 LEU A O 1
ATOM 2914 N N . MET A 1 368 ? -1.077 0.483 18.472 1.00 81.75 368 MET A N 1
ATOM 2915 C CA . MET A 1 368 ? -1.962 -0.378 19.257 1.00 81.75 368 MET A CA 1
ATOM 2916 C C . MET A 1 368 ? -3.410 0.118 19.254 1.00 81.75 368 MET A C 1
ATOM 2918 O O . MET A 1 368 ? -4.327 -0.682 19.080 1.00 81.75 368 MET A O 1
ATOM 2922 N N . GLU A 1 369 ? -3.639 1.429 19.358 1.00 83.88 369 GLU A N 1
ATOM 2923 C CA . GLU A 1 369 ? -4.971 2.028 19.226 1.00 83.88 369 GLU A CA 1
ATOM 2924 C C . GLU A 1 369 ? -5.570 1.785 17.836 1.00 83.88 369 GLU A C 1
ATOM 2926 O O . GLU A 1 369 ? -6.772 1.541 17.712 1.00 83.88 369 GLU A O 1
ATOM 2931 N N . LEU A 1 370 ? -4.747 1.834 16.783 1.00 80.50 370 LEU A N 1
ATOM 2932 C CA . LEU A 1 370 ? -5.176 1.520 15.425 1.00 80.50 370 LEU A CA 1
ATOM 2933 C C . LEU A 1 370 ? -5.574 0.046 15.295 1.00 80.50 370 LEU A C 1
ATOM 2935 O O . LEU A 1 370 ? -6.648 -0.233 14.764 1.00 80.50 370 LEU A O 1
ATOM 2939 N N . LEU A 1 371 ? -4.745 -0.879 15.787 1.00 81.75 371 LEU A N 1
ATOM 2940 C CA . LEU A 1 371 ? -5.019 -2.318 15.750 1.00 81.75 371 LEU A CA 1
ATOM 2941 C C . LEU A 1 371 ? -6.286 -2.668 16.539 1.00 81.75 371 LEU A C 1
ATOM 2943 O O . LEU A 1 371 ? -7.173 -3.333 16.004 1.00 81.75 371 LEU A O 1
ATOM 2947 N N . CYS A 1 372 ? -6.427 -2.138 17.758 1.00 86.12 372 CYS A N 1
ATOM 2948 C CA . CYS A 1 372 ? -7.626 -2.329 18.574 1.00 86.12 372 CYS A CA 1
ATOM 2949 C C . CYS A 1 372 ? -8.865 -1.768 17.870 1.00 86.12 372 CYS A C 1
ATOM 2951 O O . CYS A 1 372 ? -9.894 -2.432 17.801 1.00 86.12 372 CYS A O 1
ATOM 2953 N N . ARG A 1 373 ? -8.768 -0.582 17.254 1.00 84.56 373 ARG A N 1
ATOM 2954 C CA . ARG A 1 373 ? -9.888 0.004 16.505 1.00 84.56 373 ARG A CA 1
ATOM 2955 C C . ARG A 1 373 ? -10.302 -0.849 15.310 1.00 84.56 373 ARG A C 1
ATOM 2957 O O . ARG A 1 373 ? -11.496 -1.004 15.090 1.00 84.56 373 ARG A O 1
ATOM 2964 N N . LEU A 1 374 ? -9.346 -1.395 14.555 1.00 81.12 374 LEU A N 1
ATOM 2965 C CA . LEU A 1 374 ? -9.637 -2.295 13.432 1.00 81.12 374 LEU A CA 1
ATOM 2966 C C . LEU A 1 374 ? -10.318 -3.588 13.898 1.00 81.12 374 LEU A C 1
ATOM 2968 O O . LEU A 1 374 ? -11.179 -4.101 13.196 1.00 81.12 374 LEU A O 1
ATOM 2972 N N . ALA A 1 375 ? -9.973 -4.082 15.089 1.00 84.62 375 ALA A N 1
ATOM 2973 C CA . ALA A 1 375 ? -10.604 -5.250 15.702 1.00 84.62 375 ALA A CA 1
ATOM 2974 C C . ALA A 1 375 ? -11.933 -4.935 16.427 1.00 84.62 375 ALA A C 1
ATOM 2976 O O . ALA A 1 375 ? -12.607 -5.843 16.921 1.00 84.62 375 ALA A O 1
ATOM 2977 N N . GLY A 1 376 ? -12.329 -3.660 16.507 1.00 86.56 376 GLY A N 1
ATOM 2978 C CA . GLY A 1 376 ? -13.499 -3.217 17.267 1.00 86.56 376 GLY A CA 1
ATOM 2979 C C . GLY A 1 376 ? -13.325 -3.325 18.786 1.00 86.56 376 GLY A C 1
ATOM 2980 O O . GLY A 1 376 ? -14.302 -3.487 19.512 1.00 86.56 376 GLY A O 1
ATOM 2981 N N . TRP A 1 377 ? -12.090 -3.300 19.277 1.00 92.06 377 TRP A N 1
ATOM 2982 C CA . TRP A 1 377 ? -11.727 -3.468 20.683 1.00 92.06 377 TRP A CA 1
ATOM 2983 C C . TRP A 1 377 ? -11.679 -2.108 21.392 1.00 92.06 377 TRP A C 1
ATOM 2985 O O . TRP A 1 377 ? -10.882 -1.247 20.999 1.00 92.06 377 TRP A O 1
ATOM 2995 N N . PRO A 1 378 ? -12.530 -1.868 22.410 1.00 90.69 378 PRO A N 1
ATOM 2996 C CA . PRO A 1 378 ? -12.451 -0.664 23.227 1.00 90.69 378 PRO A CA 1
ATOM 2997 C C . PRO A 1 378 ? -11.105 -0.566 23.942 1.00 90.69 378 PRO A C 1
ATOM 2999 O O . PRO A 1 378 ? -10.611 -1.544 24.498 1.00 90.69 378 PRO A O 1
ATOM 3002 N N . VAL A 1 379 ? -10.542 0.639 23.962 1.00 88.81 379 VAL A N 1
ATOM 3003 C CA . VAL A 1 379 ? -9.242 0.922 24.574 1.00 88.81 379 VAL A CA 1
ATOM 3004 C C . VAL A 1 379 ? -9.420 1.812 25.793 1.00 88.81 379 VAL A C 1
ATOM 3006 O O . VAL A 1 379 ? -10.116 2.826 25.716 1.00 88.81 379 VAL A O 1
ATOM 3009 N N . ILE A 1 380 ? -8.753 1.461 26.889 1.00 87.75 380 ILE A N 1
ATOM 3010 C CA . ILE A 1 380 ? -8.695 2.250 28.122 1.00 87.75 380 ILE A CA 1
ATOM 3011 C C . ILE A 1 380 ? -7.245 2.503 28.549 1.00 87.75 380 ILE A C 1
ATOM 3013 O O . ILE A 1 380 ? -6.319 1.793 28.158 1.00 87.75 380 ILE A O 1
ATOM 3017 N N . VAL A 1 381 ? -7.058 3.524 29.383 1.00 81.69 381 VAL A N 1
ATOM 3018 C CA . VAL A 1 381 ? -5.814 3.777 30.120 1.00 81.69 381 VAL A CA 1
ATOM 3019 C C . VAL A 1 381 ? -6.184 3.834 31.596 1.00 81.69 381 VAL A C 1
ATOM 3021 O O . VAL A 1 381 ? -7.129 4.534 31.953 1.00 81.69 381 VAL A O 1
ATOM 3024 N N . ARG A 1 382 ? -5.483 3.076 32.443 1.00 74.62 382 ARG A N 1
ATOM 3025 C CA . ARG A 1 382 ? -5.752 3.020 33.885 1.00 74.62 382 ARG A CA 1
ATOM 3026 C C . ARG A 1 382 ? -5.031 4.177 34.600 1.00 74.62 382 ARG A C 1
ATOM 3028 O O . ARG A 1 382 ? -3.815 4.279 34.463 1.00 74.62 382 ARG A O 1
ATOM 3035 N N . PRO A 1 383 ? -5.743 5.057 35.332 1.00 62.34 383 PRO A N 1
ATOM 3036 C CA . PRO A 1 383 ? -5.144 6.222 35.989 1.00 62.34 383 PRO A CA 1
ATOM 3037 C C . PRO A 1 383 ? -4.131 5.885 37.088 1.00 62.34 383 PRO A C 1
ATOM 3039 O O . PRO A 1 383 ? -3.174 6.633 37.254 1.00 62.34 383 PRO A O 1
ATOM 3042 N N . SER A 1 384 ? -4.316 4.763 37.792 1.00 58.84 384 SER A N 1
ATOM 3043 C CA . SER A 1 384 ? -3.464 4.303 38.903 1.00 58.84 384 SER A CA 1
ATOM 3044 C C . SER A 1 384 ? -2.019 3.977 38.499 1.00 58.84 384 SER A C 1
ATOM 3046 O O . SER A 1 384 ? -1.174 3.778 39.357 1.00 58.84 384 SER A O 1
ATOM 3048 N N . GLU A 1 385 ? -1.722 3.935 37.199 1.00 58.88 385 GLU A N 1
ATOM 3049 C CA . GLU A 1 385 ? -0.446 3.461 36.640 1.00 58.88 385 GLU A CA 1
ATOM 3050 C C . GLU A 1 385 ? 0.295 4.558 35.868 1.00 58.88 385 GLU A C 1
ATOM 3052 O O . GLU A 1 385 ? 1.188 4.303 35.059 1.00 58.88 385 GLU A O 1
ATOM 3057 N N . ARG A 1 386 ? -0.128 5.808 36.079 1.00 53.34 386 ARG A N 1
ATOM 3058 C CA . ARG A 1 386 ? 0.325 6.980 35.331 1.00 53.34 386 ARG A CA 1
ATOM 3059 C C . ARG A 1 386 ? 1.778 7.363 35.604 1.00 53.34 386 ARG A C 1
ATOM 3061 O O . ARG A 1 386 ? 2.424 7.887 34.702 1.00 53.34 386 ARG A O 1
ATOM 3068 N N . ASP A 1 387 ? 2.276 7.089 36.804 1.00 51.34 387 ASP A N 1
ATOM 3069 C CA . ASP A 1 387 ? 3.597 7.541 37.258 1.00 51.34 387 ASP A CA 1
ATOM 3070 C C . ASP A 1 387 ? 4.713 6.511 36.985 1.00 51.34 387 ASP A C 1
ATOM 3072 O O . ASP A 1 387 ? 5.805 6.583 37.549 1.00 51.34 387 ASP A O 1
ATOM 3076 N N . ARG A 1 388 ? 4.463 5.542 36.090 1.00 59.09 388 ARG A N 1
ATOM 3077 C CA . ARG A 1 388 ? 5.459 4.540 35.691 1.00 59.09 388 ARG A CA 1
ATOM 3078 C C . ARG A 1 388 ? 6.603 5.175 34.879 1.00 59.09 388 ARG A C 1
ATOM 3080 O O . ARG A 1 388 ? 6.343 5.910 33.918 1.00 59.09 388 ARG A O 1
ATOM 3087 N N . PRO A 1 389 ? 7.874 4.853 35.187 1.00 45.81 389 PRO A N 1
ATOM 3088 C CA . PRO A 1 389 ? 9.017 5.382 34.452 1.00 45.81 389 PRO A CA 1
ATOM 3089 C C . PRO A 1 389 ? 8.961 4.961 32.975 1.00 45.81 389 PRO A C 1
ATOM 3091 O O . PRO A 1 389 ? 8.810 3.786 32.651 1.00 45.81 389 PRO A O 1
ATOM 3094 N N . GLY A 1 390 ? 9.074 5.939 32.070 1.00 53.66 390 GLY A N 1
ATOM 3095 C CA . GLY A 1 390 ? 9.035 5.729 30.617 1.00 53.66 390 GLY A CA 1
ATOM 3096 C C . GLY A 1 390 ? 7.668 5.932 29.953 1.00 53.66 390 GLY A C 1
ATOM 3097 O O . GLY A 1 390 ? 7.600 5.903 28.727 1.00 53.66 390 GLY A O 1
ATOM 3098 N N . ILE A 1 391 ? 6.597 6.196 30.711 1.00 55.19 391 ILE A N 1
ATOM 3099 C CA . ILE A 1 391 ? 5.235 6.373 30.181 1.00 55.19 391 ILE A CA 1
ATOM 3100 C C . ILE A 1 391 ? 4.796 7.832 30.348 1.00 55.19 391 ILE A C 1
ATOM 3102 O O . ILE A 1 391 ? 4.861 8.396 31.433 1.00 55.19 391 ILE A O 1
ATOM 3106 N N . GLN A 1 392 ? 4.344 8.474 29.267 1.00 55.72 392 GLN A N 1
ATOM 3107 C CA . GLN A 1 392 ? 3.879 9.868 29.295 1.00 55.72 392 GLN A CA 1
ATOM 3108 C C . GLN A 1 392 ? 2.393 9.949 28.924 1.00 55.72 392 GLN A C 1
ATOM 3110 O O . GLN A 1 392 ? 2.048 10.160 27.760 1.00 55.72 392 GLN A O 1
ATOM 3115 N N . TYR A 1 393 ? 1.506 9.807 29.914 1.00 64.75 393 TYR A N 1
ATOM 3116 C CA . TYR A 1 393 ? 0.097 10.194 29.783 1.00 64.75 393 TYR A CA 1
ATOM 3117 C C . TYR A 1 393 ? -0.198 11.444 30.620 1.00 64.75 393 TYR A C 1
ATOM 3119 O O . TYR A 1 393 ? 0.040 11.483 31.829 1.00 64.75 393 TYR A O 1
ATOM 3127 N N . GLY A 1 394 ? -0.772 12.480 30.001 1.00 65.38 394 GLY A N 1
ATOM 3128 C CA . GLY A 1 394 ? -1.343 13.598 30.759 1.00 65.38 394 GLY A CA 1
ATOM 3129 C C . GLY A 1 394 ? -2.523 13.126 31.625 1.00 65.38 394 GLY A C 1
ATOM 3130 O O . GLY A 1 394 ? -3.264 12.240 31.204 1.00 65.38 394 GLY A O 1
ATOM 3131 N N . THR A 1 395 ? -2.736 13.711 32.812 1.00 66.62 395 THR A N 1
ATOM 3132 C CA . THR A 1 395 ? -3.863 13.379 33.724 1.00 66.62 395 THR A CA 1
ATOM 3133 C C . THR A 1 395 ? -5.194 13.412 32.984 1.00 66.62 395 THR A C 1
ATOM 3135 O O . THR A 1 395 ? -5.948 12.440 32.966 1.00 66.62 395 THR A O 1
ATOM 3138 N N . ALA A 1 396 ? -5.447 14.540 32.322 1.00 72.12 396 ALA A N 1
ATOM 3139 C CA . ALA A 1 396 ? -6.672 14.785 31.580 1.00 72.12 396 ALA A CA 1
ATOM 3140 C C . ALA A 1 396 ? -6.829 13.829 30.386 1.00 72.12 396 ALA A C 1
ATOM 3142 O O . ALA A 1 396 ? -7.944 13.461 30.022 1.00 72.12 396 ALA A O 1
ATOM 3143 N N . GLU A 1 397 ? -5.721 13.404 29.777 1.00 74.88 397 GLU A N 1
ATOM 3144 C CA . GLU A 1 397 ? -5.732 12.501 28.627 1.00 74.88 397 GLU A CA 1
ATOM 3145 C C . GLU A 1 397 ? -6.066 11.061 29.038 1.00 74.88 397 GLU A C 1
ATOM 3147 O O . GLU A 1 397 ? -6.903 10.421 28.396 1.00 74.88 397 GLU A O 1
ATOM 3152 N N . ALA A 1 398 ? -5.463 10.570 30.124 1.00 73.81 398 ALA A N 1
ATOM 3153 C CA . ALA A 1 398 ? -5.733 9.240 30.664 1.00 73.81 398 ALA A CA 1
ATOM 3154 C C . ALA A 1 398 ? -7.201 9.100 31.096 1.00 73.81 398 ALA A C 1
ATOM 3156 O O . ALA A 1 398 ? -7.884 8.169 30.665 1.00 73.81 398 ALA A O 1
ATOM 3157 N N . GLN A 1 399 ? -7.719 10.073 31.855 1.00 79.19 399 GLN A N 1
ATOM 3158 C CA . GLN A 1 399 ? -9.128 10.104 32.267 1.00 79.19 399 GLN A CA 1
ATOM 3159 C C . GLN A 1 399 ? -10.073 10.125 31.062 1.00 79.19 399 GLN A C 1
ATOM 3161 O O . GLN A 1 399 ? -11.039 9.365 30.990 1.00 79.19 399 GLN A O 1
ATOM 3166 N N . LEU A 1 400 ? -9.781 10.964 30.067 1.00 79.75 400 LEU A N 1
ATOM 3167 C CA . LEU A 1 400 ? -10.600 11.069 28.864 1.00 79.75 400 LEU A CA 1
ATOM 3168 C C . LEU A 1 400 ? -10.648 9.749 28.080 1.00 79.75 400 LEU A C 1
ATOM 3170 O O . LEU A 1 400 ? -11.701 9.401 27.540 1.00 79.75 400 LEU A O 1
ATOM 3174 N N . LEU A 1 401 ? -9.545 9.005 28.018 1.00 80.31 401 LEU A N 1
ATOM 3175 C CA . LEU A 1 401 ? -9.507 7.707 27.348 1.00 80.31 401 LEU A CA 1
ATOM 3176 C C . LEU A 1 401 ? -10.191 6.606 28.138 1.00 80.31 401 LEU A C 1
ATOM 3178 O O . LEU A 1 401 ? -10.917 5.823 27.532 1.00 80.31 401 LEU A O 1
ATOM 3182 N N . LEU A 1 402 ? -10.047 6.590 29.461 1.00 84.00 402 LEU A N 1
ATOM 3183 C CA . LEU A 1 402 ? -10.801 5.678 30.313 1.00 84.00 402 LEU A CA 1
ATOM 3184 C C . LEU A 1 402 ? -12.311 5.864 30.105 1.00 84.00 402 LEU A C 1
ATOM 3186 O O . LEU A 1 402 ? -13.021 4.918 29.762 1.00 84.00 402 LEU A O 1
ATOM 3190 N N . VAL A 1 403 ? -12.796 7.106 30.206 1.00 84.00 403 VAL A N 1
ATOM 3191 C CA . VAL A 1 403 ? -14.218 7.435 30.026 1.00 84.00 403 VAL A CA 1
ATOM 3192 C C . VAL A 1 403 ? -14.712 7.063 28.634 1.00 84.00 403 VAL A C 1
ATOM 3194 O O . VAL A 1 403 ? -15.805 6.511 28.481 1.00 84.00 403 VAL A O 1
ATOM 3197 N N . ARG A 1 404 ? -13.932 7.376 27.594 1.00 85.12 404 ARG A N 1
ATOM 3198 C CA . ARG A 1 404 ? -14.302 7.055 26.211 1.00 85.12 404 ARG A CA 1
ATOM 3199 C C . ARG A 1 404 ? -14.331 5.553 25.969 1.00 85.12 404 ARG A C 1
ATOM 3201 O O . ARG A 1 404 ? -15.303 5.088 25.380 1.00 85.12 404 ARG A O 1
ATOM 3208 N N . GLY A 1 405 ? -13.325 4.819 26.436 1.00 87.12 405 GLY A N 1
ATOM 3209 C CA . GLY A 1 405 ? -13.238 3.369 26.293 1.00 87.12 405 GLY A CA 1
ATOM 3210 C C . GLY A 1 405 ? -14.380 2.650 26.998 1.00 87.12 405 GLY A C 1
ATOM 3211 O O . GLY A 1 405 ? -15.064 1.839 26.379 1.00 87.12 405 GLY A O 1
ATOM 3212 N N . LEU A 1 406 ? -14.682 3.024 28.245 1.00 89.31 406 LEU A N 1
ATOM 3213 C CA . LEU A 1 406 ? -15.807 2.453 28.994 1.00 89.31 406 LEU A CA 1
ATOM 3214 C C . LEU A 1 406 ? -17.159 2.764 28.340 1.00 89.31 406 LEU A C 1
ATOM 3216 O O . LEU A 1 406 ? -18.009 1.882 28.211 1.00 89.31 406 LEU A O 1
ATOM 3220 N N . ARG A 1 407 ? -17.372 4.000 27.866 1.00 88.69 407 ARG A N 1
ATOM 3221 C CA . ARG A 1 407 ? -18.594 4.345 27.116 1.00 88.69 407 ARG A CA 1
ATOM 3222 C C . ARG A 1 407 ? -18.706 3.560 25.814 1.00 88.69 407 ARG A C 1
ATOM 3224 O O . ARG A 1 407 ? -19.823 3.218 25.424 1.00 88.69 407 ARG A O 1
ATOM 3231 N N . ASP A 1 408 ? -17.589 3.304 25.136 1.00 88.75 408 ASP A N 1
ATOM 3232 C CA . ASP A 1 408 ? -17.571 2.500 23.918 1.00 88.75 408 ASP A CA 1
ATOM 3233 C C . ASP A 1 408 ? -17.907 1.037 24.201 1.00 88.75 408 ASP A C 1
ATOM 3235 O O . ASP A 1 408 ? -18.792 0.488 23.552 1.00 88.75 408 ASP A O 1
ATOM 3239 N N . ALA A 1 409 ? -17.313 0.454 25.242 1.00 91.50 409 ALA A N 1
ATOM 3240 C CA . ALA A 1 409 ? -17.625 -0.893 25.706 1.00 91.50 409 ALA A CA 1
ATOM 3241 C C . ALA A 1 409 ? -19.123 -1.065 26.009 1.00 91.50 409 ALA A C 1
ATOM 3243 O O . ALA A 1 409 ? -19.758 -1.977 25.483 1.00 91.50 409 ALA A O 1
ATOM 3244 N N . VAL A 1 410 ? -19.727 -0.128 26.753 1.00 92.19 410 VAL A N 1
ATOM 3245 C CA . VAL A 1 410 ? -21.176 -0.136 27.031 1.00 92.19 410 VAL A CA 1
ATOM 3246 C C . VAL A 1 410 ? -22.000 -0.039 25.746 1.00 92.19 410 VAL A C 1
ATOM 3248 O O . VAL A 1 410 ? -23.010 -0.724 25.616 1.00 92.19 410 VAL A O 1
ATOM 3251 N N . ARG A 1 411 ? -21.601 0.805 24.781 1.00 91.88 411 ARG A N 1
ATOM 3252 C CA . ARG A 1 411 ? -22.303 0.902 23.487 1.00 91.88 411 ARG A CA 1
ATOM 3253 C C . ARG A 1 411 ? -22.223 -0.396 22.695 1.00 91.88 411 ARG A C 1
ATOM 3255 O O . ARG A 1 411 ? -23.217 -0.766 22.089 1.00 91.88 411 ARG A O 1
ATOM 3262 N N . ARG A 1 412 ? -21.072 -1.066 22.697 1.00 91.19 412 ARG A N 1
ATOM 3263 C CA . ARG A 1 412 ? -20.855 -2.318 21.963 1.00 91.19 412 ARG A CA 1
ATOM 3264 C C . ARG A 1 412 ? -21.672 -3.462 22.536 1.00 91.19 412 ARG A C 1
ATOM 3266 O O . ARG A 1 412 ? -22.373 -4.130 21.783 1.00 91.19 412 ARG A O 1
ATOM 3273 N N . VAL A 1 413 ? -21.664 -3.616 23.860 1.00 92.69 413 VAL A N 1
ATOM 3274 C CA . VAL A 1 413 ? -22.549 -4.574 24.533 1.00 92.69 413 VAL A CA 1
ATOM 3275 C C . VAL A 1 413 ? -24.002 -4.229 24.222 1.00 92.69 413 VAL A C 1
ATOM 3277 O O . VAL A 1 413 ? -24.725 -5.088 23.746 1.00 92.69 413 VAL A O 1
ATOM 3280 N N . ALA A 1 414 ? -24.419 -2.965 24.359 1.00 90.06 414 ALA A N 1
ATOM 3281 C CA . ALA A 1 414 ? -25.788 -2.554 24.031 1.00 90.06 414 ALA A CA 1
ATOM 3282 C C . ALA A 1 414 ? -26.163 -2.756 22.545 1.00 90.06 414 ALA A C 1
ATOM 3284 O O . ALA A 1 414 ? -27.330 -2.948 22.230 1.00 90.06 414 ALA A O 1
ATOM 3285 N N . ALA A 1 415 ? -25.193 -2.758 21.629 1.00 88.94 415 ALA A N 1
ATOM 3286 C CA . ALA A 1 415 ? -25.394 -3.084 20.216 1.00 88.94 415 ALA A CA 1
ATOM 3287 C C . ALA A 1 415 ? -25.487 -4.599 19.950 1.00 88.94 415 ALA A C 1
ATOM 3289 O O . ALA A 1 415 ? -25.490 -5.025 18.796 1.00 88.94 415 ALA A O 1
ATOM 3290 N N . GLY A 1 416 ? -25.530 -5.422 21.000 1.00 89.38 416 GLY A N 1
ATOM 3291 C CA . GLY A 1 416 ? -25.635 -6.867 20.891 1.0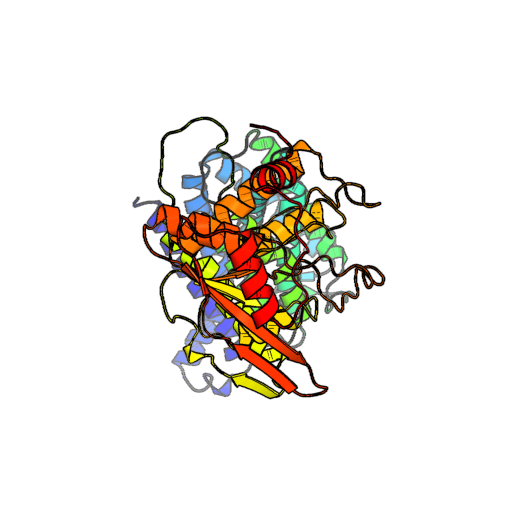0 89.38 416 GLY A CA 1
ATOM 3292 C C . GLY A 1 416 ? -24.305 -7.568 20.640 1.00 89.38 416 GLY A C 1
ATOM 3293 O O . GLY A 1 416 ? -24.332 -8.696 20.168 1.00 89.38 416 GLY A O 1
ATOM 3294 N N . GLN A 1 417 ? -23.152 -6.940 20.895 1.00 92.69 417 GLN A N 1
ATOM 3295 C CA . GLN A 1 417 ? -21.835 -7.568 20.710 1.00 92.69 417 GLN A CA 1
ATOM 3296 C C . GLN A 1 417 ? -21.385 -8.337 21.968 1.00 92.69 417 GLN A C 1
ATOM 3298 O O . GLN A 1 417 ? -21.821 -8.029 23.079 1.00 92.69 417 GLN A O 1
ATOM 3303 N N . LEU A 1 418 ? -20.488 -9.317 21.789 1.00 95.06 418 LEU A N 1
ATOM 3304 C CA . LEU A 1 418 ? -19.853 -10.072 22.875 1.00 95.06 418 LEU A CA 1
ATOM 3305 C C . LEU A 1 418 ? -18.538 -9.392 23.286 1.00 95.06 418 LEU A C 1
ATOM 3307 O O . LEU A 1 418 ? -17.574 -9.362 22.513 1.00 95.06 418 LEU A O 1
ATOM 3311 N N . LEU A 1 419 ? -18.511 -8.823 24.492 1.00 96.44 419 LEU A N 1
ATOM 3312 C CA . LEU A 1 419 ? -17.346 -8.123 25.038 1.00 96.44 419 LEU A CA 1
ATOM 3313 C C . LEU A 1 419 ? -16.576 -9.027 26.006 1.00 96.44 419 LEU A C 1
ATOM 3315 O O . LEU A 1 419 ? -17.165 -9.558 26.936 1.00 96.44 419 LEU A O 1
ATOM 3319 N N . VAL A 1 420 ? -15.265 -9.151 25.836 1.00 96.12 420 VAL A N 1
ATOM 3320 C CA . VAL A 1 420 ? -14.366 -9.863 26.748 1.00 96.12 420 VAL A CA 1
ATOM 3321 C C . VAL A 1 420 ? -13.688 -8.859 27.674 1.00 96.12 420 VAL A C 1
ATOM 3323 O O . VAL A 1 420 ? -13.050 -7.910 27.208 1.00 96.12 420 VAL A O 1
ATOM 3326 N N . VAL A 1 421 ? -13.820 -9.069 28.981 1.00 93.50 421 VAL A N 1
ATOM 3327 C CA . VAL A 1 421 ? -13.213 -8.234 30.021 1.00 93.50 421 VAL A CA 1
ATOM 3328 C C . VAL A 1 421 ? -12.504 -9.132 31.022 1.00 93.50 421 VAL A C 1
ATOM 3330 O O . VAL A 1 421 ? -13.159 -9.899 31.715 1.00 93.50 421 VAL A O 1
ATOM 3333 N N . PHE A 1 422 ? -11.184 -9.002 31.132 1.00 90.94 422 PHE A N 1
ATOM 3334 C CA . PHE A 1 422 ? -10.406 -9.679 32.169 1.00 90.94 422 PHE A CA 1
ATOM 3335 C C . PHE A 1 422 ? -10.623 -8.966 33.517 1.00 90.94 422 PHE A C 1
ATOM 3337 O O . PHE A 1 422 ? -10.163 -7.831 33.679 1.00 90.94 422 PHE A O 1
ATOM 3344 N N . PRO A 1 423 ? -11.340 -9.578 34.478 1.00 84.94 423 PRO A N 1
ATOM 3345 C CA . PRO A 1 423 ? -11.752 -8.923 35.718 1.00 84.94 423 PRO A CA 1
ATOM 3346 C C . PRO A 1 423 ? -10.579 -8.652 36.670 1.00 84.94 423 PRO A C 1
ATOM 3348 O O . PRO A 1 423 ? -10.619 -7.691 37.432 1.00 84.94 423 PRO A O 1
ATOM 3351 N N . GLU A 1 424 ? -9.522 -9.458 36.595 1.00 78.75 424 GLU A N 1
ATOM 3352 C CA . GLU A 1 424 ? -8.276 -9.306 37.363 1.00 78.75 424 GLU A CA 1
ATOM 3353 C C . GLU A 1 424 ? -7.443 -8.103 36.874 1.00 78.75 424 GLU A C 1
ATOM 3355 O O . GLU A 1 424 ? -6.661 -7.506 37.609 1.00 78.75 424 GLU A O 1
ATOM 3360 N N . GLY A 1 425 ? -7.633 -7.692 35.617 1.00 74.38 425 GLY A N 1
ATOM 3361 C CA . GLY A 1 425 ? -6.948 -6.562 34.995 1.00 74.38 425 GLY A CA 1
ATOM 3362 C C . GLY A 1 425 ? -5.495 -6.822 34.575 1.00 74.38 425 GLY A C 1
ATOM 3363 O O . GLY A 1 425 ? -5.062 -6.207 33.601 1.00 74.38 425 GLY A O 1
ATOM 3364 N N . TYR A 1 426 ? -4.749 -7.700 35.245 1.00 68.50 426 TYR A N 1
ATOM 3365 C CA . TYR A 1 426 ? -3.388 -8.091 34.856 1.00 68.50 426 TYR A CA 1
ATOM 3366 C C . TYR A 1 426 ? -3.240 -9.611 34.795 1.00 68.50 426 TYR A C 1
ATOM 3368 O O . TYR A 1 426 ? -3.840 -10.292 35.622 1.00 68.50 426 TYR A O 1
ATOM 3376 N N . PRO A 1 427 ? -2.451 -10.140 33.842 1.00 68.06 427 PRO A N 1
ATOM 3377 C CA . PRO A 1 427 ? -2.205 -11.568 33.754 1.00 68.06 427 PRO A CA 1
ATOM 3378 C C . PRO A 1 427 ? -1.258 -12.037 34.858 1.00 68.06 427 PRO A C 1
ATOM 3380 O O . PRO A 1 427 ? -0.296 -11.348 35.202 1.00 68.06 427 PRO A O 1
ATOM 3383 N N . LEU A 1 428 ? -1.466 -13.261 35.339 1.00 67.00 428 LEU A N 1
ATOM 3384 C CA . LEU A 1 428 ? -0.573 -13.914 36.302 1.00 67.00 428 LEU A CA 1
ATOM 3385 C C . LEU A 1 428 ? 0.861 -14.099 35.757 1.00 67.00 428 LEU A C 1
ATOM 3387 O O . LEU A 1 428 ? 1.845 -14.038 36.501 1.00 67.00 428 LEU A O 1
ATOM 3391 N N . ILE A 1 429 ? 0.989 -14.342 34.450 1.00 63.72 429 ILE A N 1
ATOM 3392 C CA . ILE A 1 429 ? 2.246 -14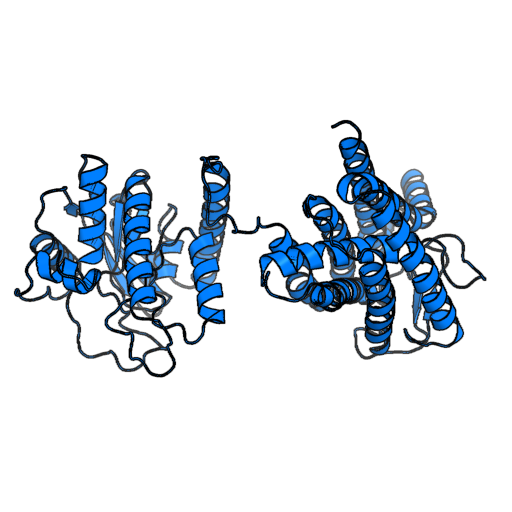.585 33.738 1.00 63.72 429 ILE A CA 1
ATOM 3393 C C . ILE A 1 429 ? 2.409 -13.538 32.629 1.00 63.72 429 ILE A C 1
ATOM 3395 O O . ILE A 1 429 ? 1.890 -13.685 31.512 1.00 63.72 429 ILE A O 1
ATOM 3399 N N . ASP A 1 430 ? 3.190 -12.502 32.945 1.00 63.16 430 ASP A N 1
ATOM 3400 C CA . ASP A 1 430 ? 3.557 -11.411 32.040 1.00 63.16 430 ASP A CA 1
ATOM 3401 C C . ASP A 1 430 ? 5.090 -11.325 31.850 1.00 63.16 430 ASP A C 1
ATOM 3403 O O . ASP A 1 430 ? 5.809 -11.065 32.820 1.00 63.16 430 ASP A O 1
ATOM 3407 N N . PRO A 1 431 ? 5.624 -11.527 30.629 1.00 59.75 431 PRO A N 1
ATOM 3408 C CA . PRO A 1 431 ? 7.045 -11.341 30.337 1.00 59.75 431 PRO A CA 1
ATOM 3409 C C . PRO A 1 431 ? 7.473 -9.865 30.318 1.00 59.75 431 PRO A C 1
ATOM 3411 O O . PRO A 1 431 ? 8.664 -9.582 30.430 1.00 59.75 431 PRO A O 1
ATOM 3414 N N . HIS A 1 432 ? 6.535 -8.925 30.182 1.00 56.78 432 HIS A N 1
ATOM 3415 C CA . HIS A 1 432 ? 6.808 -7.488 30.146 1.00 56.78 432 HIS A CA 1
ATOM 3416 C C . HIS A 1 432 ? 6.741 -6.830 31.531 1.00 56.78 432 HIS A C 1
ATOM 3418 O O . HIS A 1 432 ? 7.278 -5.737 31.708 1.00 56.78 432 HIS A O 1
ATOM 3424 N N . LEU A 1 433 ? 6.128 -7.497 32.516 1.00 56.78 433 LEU A N 1
ATOM 3425 C CA . LEU A 1 433 ? 6.029 -7.054 33.913 1.00 56.78 433 LEU A CA 1
ATOM 3426 C C . LEU A 1 433 ? 6.429 -8.177 34.899 1.00 56.78 433 LEU A C 1
ATOM 3428 O O . LEU A 1 433 ? 5.614 -8.604 35.726 1.00 56.78 433 LEU A O 1
ATOM 3432 N N . PRO A 1 434 ? 7.684 -8.668 34.861 1.00 45.97 434 PRO A N 1
ATOM 3433 C CA . PRO A 1 434 ? 8.159 -9.676 35.802 1.00 45.97 434 PRO A CA 1
ATOM 3434 C C . PRO A 1 434 ? 8.294 -9.059 37.205 1.00 45.97 434 PRO A C 1
ATOM 3436 O O . PRO A 1 434 ? 9.312 -8.461 37.530 1.00 45.97 434 PRO A O 1
ATOM 3439 N N . GLY A 1 435 ? 7.255 -9.164 38.043 1.00 45.44 435 GLY A N 1
ATOM 3440 C CA . GLY A 1 435 ? 7.322 -8.691 39.435 1.00 45.44 435 GLY A CA 1
ATOM 3441 C C . GLY A 1 435 ? 6.056 -8.070 40.027 1.00 45.44 435 GLY A C 1
ATOM 3442 O O . GLY A 1 435 ? 5.983 -7.956 41.243 1.00 45.44 435 GLY A O 1
ATOM 3443 N N . HIS A 1 436 ? 5.007 -7.776 39.247 1.00 48.16 436 HIS A N 1
ATOM 3444 C CA . HIS A 1 436 ? 3.681 -7.382 39.786 1.00 48.16 436 HIS A CA 1
ATOM 3445 C C . HIS A 1 436 ? 2.929 -8.545 40.487 1.00 48.16 436 HIS A C 1
ATOM 3447 O O . HIS A 1 436 ? 1.721 -8.513 40.695 1.00 48.16 436 HIS A O 1
ATOM 3453 N N . ARG A 1 437 ? 3.670 -9.594 40.859 1.00 42.47 437 ARG A N 1
ATOM 3454 C CA . ARG A 1 437 ? 3.230 -10.945 41.222 1.00 42.47 437 ARG A CA 1
ATOM 3455 C C . ARG A 1 437 ? 2.575 -11.099 42.602 1.00 42.47 437 ARG A C 1
ATOM 3457 O O . ARG A 1 437 ? 2.228 -12.225 42.930 1.00 42.47 437 ARG A O 1
ATOM 3464 N N . ALA A 1 438 ? 2.425 -10.063 43.428 1.00 35.31 438 ALA A N 1
ATOM 3465 C CA . ALA A 1 438 ? 2.174 -10.280 44.864 1.00 35.31 438 ALA A CA 1
ATOM 3466 C C . ALA A 1 438 ? 0.940 -9.595 45.469 1.00 35.31 438 ALA A C 1
ATOM 3468 O O . ALA A 1 438 ? 0.596 -9.892 46.609 1.00 35.31 438 ALA A O 1
ATOM 3469 N N . THR A 1 439 ? 0.237 -8.732 44.742 1.00 39.91 439 THR A N 1
ATOM 3470 C CA . THR A 1 439 ? -0.997 -8.114 45.242 1.00 39.91 439 THR A CA 1
ATOM 3471 C C . THR A 1 439 ? -2.120 -8.453 44.282 1.00 39.91 439 THR A C 1
ATOM 3473 O O . THR A 1 439 ? -2.442 -7.677 43.386 1.00 39.91 439 THR A O 1
ATOM 3476 N N . VAL A 1 440 ? -2.699 -9.645 44.436 1.00 44.91 440 VAL A N 1
ATOM 3477 C CA . VAL A 1 440 ? -4.027 -9.938 43.882 1.00 44.91 440 VAL A CA 1
ATOM 3478 C C . VAL A 1 440 ? -5.009 -9.028 44.623 1.00 44.91 440 VAL A C 1
ATOM 3480 O O . VAL A 1 440 ? -5.648 -9.420 45.594 1.00 44.91 440 VAL A O 1
ATOM 3483 N N . GLU A 1 441 ? -5.070 -7.763 44.216 1.00 52.56 441 GLU A N 1
ATOM 3484 C CA . GLU A 1 441 ? -6.241 -6.937 44.450 1.00 52.56 441 GLU A CA 1
ATOM 3485 C C . GLU A 1 441 ? -7.368 -7.628 43.688 1.00 52.56 441 GLU A C 1
ATOM 3487 O O . GLU A 1 441 ? -7.229 -7.916 42.498 1.00 52.56 441 GLU A O 1
ATOM 3492 N N . GLY A 1 442 ? -8.422 -8.012 44.407 1.00 63.25 442 GLY A N 1
ATOM 3493 C CA . GLY A 1 442 ? -9.489 -8.852 43.875 1.00 63.25 442 GLY A CA 1
ATOM 3494 C C . GLY A 1 442 ? -10.173 -8.277 42.629 1.00 63.25 442 GLY A C 1
ATOM 3495 O O . GLY A 1 442 ? -9.835 -7.222 42.098 1.00 63.25 442 GLY A O 1
ATOM 3496 N N . ILE A 1 443 ? -11.184 -8.994 42.144 1.00 73.94 443 ILE A N 1
ATOM 3497 C CA . ILE A 1 443 ? -11.859 -8.668 40.884 1.00 73.94 443 ILE A CA 1
ATOM 3498 C C . ILE A 1 443 ? -12.300 -7.202 40.802 1.00 73.94 443 ILE A C 1
ATOM 3500 O O . ILE A 1 443 ? -13.089 -6.716 41.615 1.00 73.94 443 ILE A O 1
ATOM 3504 N N . LYS A 1 444 ? -11.845 -6.519 39.745 1.00 80.50 444 LYS A N 1
ATOM 3505 C CA . LYS A 1 444 ? -12.247 -5.147 39.446 1.00 80.50 444 LYS A CA 1
ATOM 3506 C C . LYS A 1 444 ? -13.709 -5.124 38.984 1.00 80.50 444 LYS A C 1
ATOM 3508 O O . LYS A 1 444 ? -14.120 -5.953 38.167 1.00 80.50 444 LYS A O 1
ATOM 3513 N N . PRO A 1 445 ? -14.507 -4.120 39.392 1.00 80.94 445 PRO A N 1
ATOM 3514 C CA . PRO A 1 445 ? -15.941 -4.070 39.091 1.00 80.94 445 PRO A CA 1
ATOM 3515 C C . PRO A 1 445 ? -16.265 -3.759 37.619 1.00 80.94 445 PRO A C 1
ATOM 3517 O O . PRO A 1 445 ? -17.436 -3.714 37.247 1.00 80.94 445 PRO A O 1
ATOM 3520 N N . GLY A 1 446 ? -15.261 -3.529 36.763 1.00 84.25 446 GLY A N 1
ATOM 3521 C CA . GLY A 1 446 ? -15.433 -3.021 35.399 1.00 84.25 446 GLY A CA 1
ATOM 3522 C C . GLY A 1 446 ? -16.349 -3.872 34.514 1.00 84.25 446 GLY A C 1
ATOM 3523 O O . GLY A 1 446 ? -17.210 -3.317 33.833 1.00 84.25 446 GLY A O 1
ATOM 3524 N N . ALA A 1 447 ? -16.225 -5.203 34.557 1.00 88.38 447 ALA A N 1
ATOM 3525 C CA . ALA A 1 447 ? -17.080 -6.104 33.776 1.00 88.38 447 ALA A CA 1
ATOM 3526 C C . ALA A 1 447 ? -18.563 -5.969 34.170 1.00 88.38 447 ALA A C 1
ATOM 3528 O O . ALA A 1 447 ? -19.429 -5.797 33.309 1.00 88.38 447 ALA A O 1
ATOM 3529 N N . ILE A 1 448 ? -18.837 -5.959 35.480 1.00 91.81 448 ILE A N 1
ATOM 3530 C CA . ILE A 1 448 ? -20.187 -5.811 36.036 1.00 91.81 448 ILE A CA 1
ATOM 3531 C C . ILE A 1 448 ? -20.738 -4.416 35.756 1.00 91.81 448 ILE A C 1
ATOM 3533 O O . ILE A 1 448 ? -21.879 -4.281 35.326 1.00 91.81 448 ILE A O 1
ATOM 3537 N N . TRP A 1 449 ? -19.927 -3.374 35.932 1.00 91.62 449 TRP A N 1
ATOM 3538 C CA . TRP A 1 449 ? -20.337 -2.000 35.660 1.00 91.62 449 TRP A CA 1
ATOM 3539 C C . TRP A 1 449 ? -20.727 -1.805 34.189 1.00 91.62 449 TRP A C 1
ATOM 3541 O O . TRP A 1 449 ? -21.749 -1.179 33.898 1.00 91.62 449 TRP A O 1
ATOM 3551 N N . ILE A 1 450 ? -19.957 -2.367 33.248 1.00 92.56 450 ILE A N 1
ATOM 3552 C CA . ILE A 1 450 ? -20.277 -2.305 31.815 1.00 92.56 450 ILE A CA 1
ATOM 3553 C C . ILE A 1 450 ? -21.601 -3.024 31.536 1.00 92.56 450 ILE A C 1
ATOM 3555 O O . ILE A 1 450 ? -22.469 -2.454 30.868 1.00 92.56 450 ILE A O 1
ATOM 3559 N N . ALA A 1 451 ? -21.777 -4.234 32.076 1.00 92.75 451 ALA A N 1
ATOM 3560 C CA . ALA A 1 451 ? -23.002 -5.014 31.924 1.00 92.75 451 ALA A CA 1
ATOM 3561 C C . ALA A 1 451 ? -24.223 -4.287 32.512 1.00 92.75 451 ALA A C 1
ATOM 3563 O O . ALA A 1 451 ? -25.231 -4.141 31.828 1.00 92.75 451 ALA A O 1
ATOM 3564 N N . GLN A 1 452 ? -24.109 -3.723 33.716 1.00 92.88 452 GLN A N 1
ATOM 3565 C CA . GLN A 1 452 ? -25.168 -2.962 34.385 1.00 92.88 452 GLN A CA 1
ATOM 3566 C C . GLN A 1 452 ? -25.569 -1.711 33.592 1.00 92.88 452 GLN A C 1
ATOM 3568 O O . GLN A 1 452 ? -26.753 -1.411 33.420 1.00 92.88 452 GLN A O 1
ATOM 3573 N N . ARG A 1 453 ? -24.590 -0.962 33.067 1.00 93.19 453 ARG A N 1
ATOM 3574 C CA . ARG A 1 453 ? -24.858 0.231 32.250 1.00 93.19 453 ARG A CA 1
ATOM 3575 C C . ARG A 1 453 ? -25.470 -0.121 30.897 1.00 93.19 453 ARG A C 1
ATOM 3577 O O . ARG A 1 453 ? -26.285 0.654 30.398 1.00 93.19 453 ARG A O 1
ATOM 3584 N N . ALA A 1 454 ? -25.100 -1.259 30.315 1.00 90.44 454 ALA A N 1
ATOM 3585 C CA . ALA A 1 454 ? -25.742 -1.775 29.112 1.00 90.44 454 ALA A CA 1
ATOM 3586 C C . ALA A 1 454 ? -27.177 -2.250 29.404 1.00 90.44 454 ALA A C 1
ATOM 3588 O O . ALA A 1 454 ? -28.084 -1.875 28.664 1.00 90.44 454 ALA A O 1
ATOM 3589 N N . ALA A 1 455 ? -27.404 -2.944 30.525 1.00 92.00 455 ALA A N 1
ATOM 3590 C CA . ALA A 1 455 ? -28.727 -3.377 30.975 1.00 92.00 455 ALA A CA 1
ATOM 3591 C C . ALA A 1 455 ? -29.675 -2.189 31.162 1.00 92.00 455 ALA A C 1
ATOM 3593 O O . ALA A 1 455 ? -30.783 -2.179 30.635 1.00 92.00 455 ALA A O 1
ATOM 3594 N N . ARG A 1 456 ? -29.203 -1.121 31.820 1.00 91.81 456 ARG A N 1
ATOM 3595 C CA . ARG A 1 456 ? -29.978 0.116 32.001 1.00 91.81 456 ARG A CA 1
ATOM 3596 C C . ARG A 1 456 ? -30.340 0.799 30.676 1.00 91.81 456 ARG A C 1
ATOM 3598 O O . ARG A 1 456 ? -31.356 1.478 30.610 1.00 91.81 456 ARG A O 1
ATOM 3605 N N . ARG A 1 457 ? -29.524 0.650 29.625 1.00 90.50 457 ARG A N 1
ATOM 3606 C CA . ARG A 1 457 ? -29.818 1.213 28.293 1.00 90.50 457 ARG A CA 1
ATOM 3607 C C . ARG A 1 457 ? -30.798 0.374 27.485 1.00 90.50 457 ARG A C 1
ATOM 3609 O O . ARG A 1 457 ? -31.564 0.948 26.722 1.00 90.50 457 ARG A O 1
ATOM 3616 N N . LEU A 1 458 ? -30.722 -0.949 27.605 1.00 88.88 458 LEU A N 1
ATOM 3617 C CA . LEU A 1 458 ? -31.561 -1.876 26.846 1.00 88.88 458 LEU A CA 1
ATOM 3618 C C . LEU A 1 458 ? -32.877 -2.218 27.553 1.00 88.88 458 LEU A C 1
ATOM 3620 O O . LEU A 1 458 ? -33.794 -2.706 26.906 1.00 88.88 458 LEU A O 1
ATOM 3624 N N . GLY A 1 459 ? -32.976 -1.975 28.862 1.00 88.12 459 GLY A N 1
ATOM 3625 C CA . GLY A 1 459 ? -34.120 -2.395 29.673 1.00 88.12 459 GLY A CA 1
ATOM 3626 C C . GLY A 1 459 ? -34.157 -3.903 29.947 1.00 88.12 459 GLY A C 1
ATOM 3627 O O . GLY A 1 459 ? -35.127 -4.393 30.512 1.00 88.12 459 GLY A O 1
ATOM 3628 N N . THR A 1 460 ? -33.111 -4.645 29.573 1.00 91.69 460 THR A N 1
ATOM 3629 C CA . THR A 1 460 ? -33.011 -6.103 29.730 1.00 91.69 460 THR A CA 1
ATOM 3630 C C . THR A 1 460 ? -31.735 -6.481 30.484 1.00 91.69 460 THR A C 1
ATOM 3632 O O . THR A 1 460 ? -30.698 -5.855 30.243 1.00 91.69 460 THR A O 1
ATOM 3635 N N . PRO A 1 461 ? -31.749 -7.509 31.354 1.00 93.88 461 PRO A N 1
ATOM 3636 C CA . PRO A 1 461 ? -30.535 -8.001 32.002 1.00 93.88 461 PRO A CA 1
ATOM 3637 C C . PRO A 1 461 ? -29.479 -8.458 30.988 1.00 93.88 461 PRO A C 1
ATOM 3639 O O . PRO A 1 461 ? -29.816 -9.040 29.957 1.00 93.88 461 PRO A O 1
ATOM 3642 N N . ILE A 1 462 ? -28.201 -8.215 31.289 1.00 96.25 462 ILE A N 1
ATOM 3643 C CA . ILE A 1 462 ? -27.072 -8.654 30.458 1.00 96.25 462 ILE A CA 1
ATOM 3644 C C . ILE A 1 462 ? -26.395 -9.863 31.111 1.00 96.25 462 ILE A C 1
ATOM 3646 O O . ILE A 1 462 ? -25.999 -9.763 32.275 1.00 96.25 462 ILE A O 1
ATOM 3650 N N . PRO A 1 463 ? -26.221 -10.989 30.398 1.00 96.31 463 PRO A N 1
ATOM 3651 C CA . PRO A 1 463 ? -25.470 -12.123 30.915 1.00 96.31 463 PRO A CA 1
ATOM 3652 C C . PRO A 1 463 ? -23.973 -11.797 3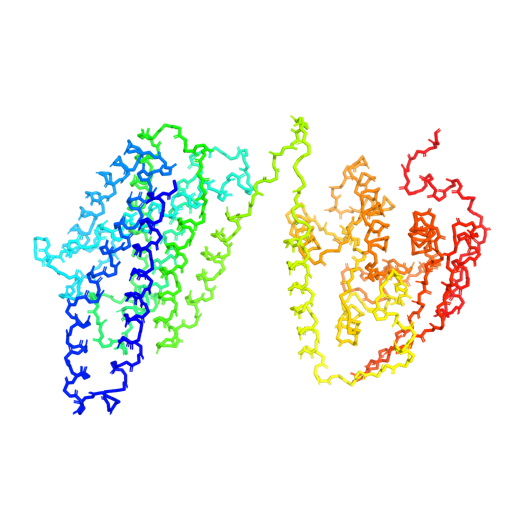0.984 1.00 96.31 463 PRO A C 1
ATOM 3654 O O . PRO A 1 463 ? -23.350 -11.426 29.983 1.00 96.31 463 PRO A O 1
ATOM 3657 N N . VAL A 1 464 ? -23.397 -11.964 32.174 1.00 96.31 464 VAL A N 1
ATOM 3658 C CA . VAL A 1 464 ? -21.951 -11.993 32.411 1.00 96.31 464 VAL A CA 1
ATOM 3659 C C . VAL A 1 464 ? -21.540 -13.444 32.628 1.00 96.31 464 VAL A C 1
ATOM 3661 O O . VAL A 1 464 ? -21.987 -14.069 33.585 1.00 96.31 464 VAL A O 1
ATOM 3664 N N . ILE A 1 465 ? -20.715 -13.990 31.739 1.00 95.75 465 ILE A N 1
ATOM 3665 C CA . ILE A 1 465 ? -20.335 -15.409 31.726 1.00 95.75 465 ILE A CA 1
ATOM 3666 C C . ILE A 1 465 ? -18.912 -15.538 32.284 1.00 95.75 465 ILE A C 1
ATOM 3668 O O . ILE A 1 465 ? -17.969 -15.083 31.625 1.00 95.75 465 ILE A O 1
ATOM 3672 N N . PRO A 1 466 ? -18.730 -16.123 33.481 1.00 95.06 466 PRO A N 1
ATOM 3673 C CA . PRO A 1 466 ? -17.405 -16.403 34.018 1.00 95.06 466 PRO A CA 1
ATOM 3674 C C . PRO A 1 466 ? -16.731 -17.521 33.213 1.00 95.06 466 PRO A C 1
ATOM 3676 O O . PRO A 1 466 ? -17.379 -18.506 32.860 1.00 95.06 466 PRO A O 1
ATOM 3679 N N . VAL A 1 467 ? -15.432 -17.390 32.931 1.00 93.94 467 VAL A N 1
ATOM 3680 C CA . VAL A 1 467 ? -14.658 -18.439 32.244 1.00 93.94 467 VAL A CA 1
ATOM 3681 C C . VAL A 1 467 ? -13.395 -18.759 33.024 1.00 93.94 467 VAL A C 1
ATOM 3683 O O . VAL A 1 467 ? -12.525 -17.907 33.200 1.00 93.94 467 VAL A O 1
ATOM 3686 N N . ARG A 1 468 ? -13.266 -20.010 33.458 1.00 90.94 468 ARG A N 1
ATOM 3687 C CA . ARG A 1 468 ? -12.033 -20.507 34.069 1.00 90.94 468 ARG A CA 1
ATOM 3688 C C . ARG A 1 468 ? -11.120 -21.064 32.989 1.00 90.94 468 ARG A C 1
ATOM 3690 O O . ARG A 1 468 ? -11.566 -21.816 32.119 1.00 90.94 468 ARG A O 1
ATOM 3697 N N . LEU A 1 469 ? -9.849 -20.687 33.048 1.00 88.38 469 LEU A N 1
ATOM 3698 C CA . LEU A 1 469 ? -8.827 -21.146 32.115 1.00 88.38 469 LEU A CA 1
ATOM 3699 C C . LEU A 1 469 ? -7.866 -22.070 32.858 1.00 88.38 469 LEU A C 1
ATOM 3701 O O . LEU A 1 469 ? -7.458 -21.786 33.980 1.00 88.38 469 LEU A O 1
ATOM 3705 N N . ARG A 1 470 ? -7.491 -23.192 32.245 1.00 86.31 470 ARG A N 1
ATOM 3706 C CA . ARG A 1 470 ? -6.421 -24.058 32.756 1.00 86.31 470 ARG A CA 1
ATOM 3707 C C . ARG A 1 470 ? -5.465 -24.389 31.630 1.00 86.31 470 ARG A C 1
ATOM 3709 O O . ARG A 1 470 ? -5.882 -24.881 30.583 1.00 86.31 470 ARG A O 1
ATOM 3716 N N . PHE A 1 471 ? -4.186 -24.125 31.855 1.00 83.25 471 PHE A N 1
ATOM 3717 C CA . PHE A 1 471 ? -3.131 -24.403 30.892 1.00 83.25 471 PHE A CA 1
ATOM 3718 C C . PHE A 1 471 ? -2.266 -25.555 31.393 1.00 83.25 471 PHE A C 1
ATOM 3720 O O . PHE A 1 471 ? -1.653 -25.470 32.452 1.00 83.25 471 PHE A O 1
ATOM 3727 N N . GLU A 1 472 ? -2.194 -26.617 30.597 1.00 80.94 472 GLU A N 1
ATOM 3728 C CA . GLU A 1 472 ? -1.271 -27.736 30.772 1.00 80.94 472 GLU A CA 1
ATOM 3729 C C . GLU A 1 472 ? -0.203 -27.693 29.662 1.00 80.94 472 GLU A C 1
ATOM 3731 O O . GLU A 1 472 ? -0.307 -26.922 28.697 1.00 80.94 472 GLU A O 1
ATOM 3736 N N . GLN A 1 473 ? 0.836 -28.531 29.771 1.00 73.25 473 GLN A N 1
ATOM 3737 C CA . GLN A 1 473 ? 1.981 -28.519 28.845 1.00 73.25 473 GLN A CA 1
ATOM 3738 C C . GLN A 1 473 ? 1.578 -28.660 27.365 1.00 73.25 473 GLN A C 1
ATOM 3740 O O . GLN A 1 473 ? 2.199 -28.046 26.500 1.00 73.25 473 GLN A O 1
ATOM 3745 N N . ARG A 1 474 ? 0.532 -29.441 27.059 1.00 80.19 474 ARG A N 1
ATOM 3746 C CA . ARG A 1 474 ? 0.021 -29.647 25.686 1.00 80.19 474 ARG A CA 1
ATOM 3747 C C . ARG A 1 474 ? -1.486 -29.452 25.533 1.00 80.19 474 ARG A C 1
ATOM 3749 O O . ARG A 1 474 ? -2.010 -29.640 24.437 1.00 80.19 474 ARG A O 1
ATOM 3756 N N . ALA A 1 475 ? -2.179 -29.042 26.591 1.00 84.81 475 ALA A N 1
ATOM 3757 C CA . ALA A 1 475 ? -3.619 -28.824 26.568 1.00 84.81 475 ALA A CA 1
ATOM 3758 C C . ALA A 1 475 ? -3.988 -27.454 27.143 1.00 84.81 475 ALA A C 1
ATOM 3760 O O . ALA A 1 475 ? -3.246 -26.878 27.939 1.00 84.81 475 ALA A O 1
ATOM 3761 N N . ALA A 1 476 ? -5.122 -26.917 26.709 1.00 88.62 476 ALA A N 1
ATOM 3762 C CA . ALA A 1 476 ? -5.768 -25.781 27.349 1.00 88.62 476 ALA A CA 1
ATOM 3763 C C . ALA A 1 476 ? -7.256 -26.096 27.514 1.00 88.62 476 ALA A C 1
ATOM 3765 O O . ALA A 1 476 ? -7.921 -26.479 26.547 1.00 88.62 476 ALA A O 1
ATOM 3766 N N . GLN A 1 477 ? -7.760 -25.955 28.736 1.00 90.00 477 GLN A N 1
ATOM 3767 C CA . GLN A 1 477 ? -9.161 -26.179 29.077 1.00 90.00 477 GLN A CA 1
ATOM 3768 C C . GLN A 1 477 ? -9.842 -24.834 29.327 1.00 90.00 477 GLN A C 1
ATOM 3770 O O . GLN A 1 477 ? -9.326 -23.999 30.074 1.00 90.00 477 GLN A O 1
ATOM 3775 N N . LEU A 1 478 ? -11.003 -24.639 28.707 1.00 93.69 478 LEU A N 1
ATOM 3776 C CA . LEU A 1 478 ? -11.874 -23.490 28.917 1.00 93.69 478 LEU A CA 1
ATOM 3777 C C . LEU A 1 478 ? -13.173 -23.993 29.535 1.00 93.69 478 LEU A C 1
ATOM 3779 O O . LEU A 1 478 ? -13.887 -24.782 28.915 1.00 93.69 478 LEU A O 1
ATOM 3783 N N . ILE A 1 479 ? -13.465 -23.550 30.754 1.00 93.31 479 ILE A N 1
ATOM 3784 C CA . ILE A 1 479 ? -14.649 -23.963 31.507 1.00 93.31 479 ILE A CA 1
ATOM 3785 C C . ILE A 1 479 ? -15.549 -22.739 31.654 1.00 93.31 479 ILE A C 1
ATOM 3787 O O . ILE A 1 479 ? -15.222 -21.809 32.394 1.00 93.31 479 ILE A O 1
ATOM 3791 N N . PHE A 1 480 ? -16.651 -22.723 30.911 1.00 94.19 480 PHE A N 1
ATOM 3792 C CA . PHE A 1 480 ? -17.660 -21.672 30.959 1.00 94.19 480 PHE A CA 1
ATOM 3793 C C . PHE A 1 480 ? -18.643 -21.980 32.091 1.00 94.19 480 PHE A C 1
ATOM 3795 O O . PHE A 1 480 ? -19.254 -23.046 32.125 1.00 94.19 480 PHE A O 1
ATOM 3802 N N . GLU A 1 481 ? -18.780 -21.050 33.030 1.00 93.94 481 GLU A N 1
ATOM 3803 C CA . GLU A 1 481 ? -19.692 -21.172 34.168 1.00 93.94 481 GLU A CA 1
ATOM 3804 C C . GLU A 1 481 ? -21.079 -20.605 33.828 1.00 93.94 481 GLU A C 1
ATOM 3806 O O . GLU A 1 481 ? -21.194 -19.750 32.940 1.00 93.94 481 GLU A O 1
ATOM 3811 N N . PRO A 1 482 ? -22.150 -21.004 34.547 1.00 94.06 482 PRO A N 1
ATOM 3812 C CA . PRO A 1 482 ? -23.477 -20.464 34.280 1.00 94.06 482 PRO A CA 1
ATOM 3813 C C . PRO A 1 482 ? -23.504 -18.927 34.406 1.00 94.06 482 PRO A C 1
ATOM 3815 O O . PRO A 1 482 ? -22.899 -18.377 35.335 1.00 94.06 482 PRO A O 1
ATOM 3818 N N . PRO A 1 483 ? -24.198 -18.226 33.491 1.00 94.19 483 PRO A N 1
ATOM 3819 C CA . PRO A 1 483 ? -24.160 -16.773 33.410 1.00 94.19 483 PRO A CA 1
ATOM 3820 C C . PRO A 1 483 ? -24.791 -16.107 34.634 1.00 94.19 483 PRO A C 1
ATOM 3822 O O . PRO A 1 483 ? -25.844 -16.515 35.122 1.00 94.19 483 PRO A O 1
ATOM 3825 N N . ILE A 1 484 ? -24.176 -15.015 35.081 1.00 94.00 484 ILE A N 1
ATOM 3826 C CA . ILE A 1 484 ? -24.735 -14.098 36.072 1.00 94.00 484 ILE A CA 1
ATOM 3827 C C . ILE A 1 484 ? -25.544 -13.044 35.313 1.00 94.00 484 ILE A C 1
ATOM 3829 O O . ILE A 1 484 ? -24.994 -12.286 34.513 1.00 94.00 484 ILE A O 1
ATOM 3833 N N . LEU A 1 485 ? -26.856 -12.989 35.542 1.00 93.88 485 LEU A N 1
ATOM 3834 C CA . LEU A 1 485 ? -27.723 -11.993 34.913 1.00 93.88 485 LEU A CA 1
ATOM 3835 C C . LEU A 1 485 ? -27.619 -10.657 35.653 1.00 93.88 485 LEU A C 1
ATOM 3837 O O . LEU A 1 485 ? -28.065 -10.524 36.791 1.00 93.88 485 LEU A O 1
ATOM 3841 N N . VAL A 1 486 ? -27.039 -9.658 34.993 1.00 93.38 486 VAL A N 1
ATOM 3842 C CA . VAL A 1 486 ? -26.806 -8.327 35.564 1.00 93.38 486 VAL A CA 1
ATOM 3843 C C . VAL A 1 486 ? -27.918 -7.383 35.119 1.00 93.38 486 VAL A C 1
ATOM 3845 O O . VAL A 1 486 ? -28.019 -7.040 33.940 1.00 93.38 486 VAL A O 1
ATOM 3848 N N . SER A 1 487 ? -28.770 -6.973 36.058 1.00 91.94 487 SER A N 1
ATOM 3849 C CA . SER A 1 487 ? -29.842 -5.994 35.837 1.00 91.94 487 SER A CA 1
ATOM 3850 C C . SER A 1 487 ? -29.352 -4.557 36.062 1.00 91.94 487 SER A C 1
ATOM 3852 O O . SER A 1 487 ? -28.239 -4.324 36.525 1.00 91.94 487 SER A O 1
ATOM 3854 N N . ALA A 1 488 ? -30.173 -3.558 35.728 1.00 87.38 488 ALA A N 1
ATOM 3855 C CA . ALA A 1 488 ? -29.811 -2.149 35.908 1.00 87.38 488 ALA A CA 1
ATOM 3856 C C . ALA A 1 488 ? -29.605 -1.750 37.384 1.00 87.38 488 ALA A C 1
ATOM 3858 O O . ALA A 1 488 ? -28.813 -0.844 37.664 1.00 87.38 488 ALA A O 1
ATOM 3859 N N . ASP A 1 489 ? -30.287 -2.433 38.305 1.00 86.88 489 ASP A N 1
ATOM 3860 C CA . ASP A 1 489 ? -30.386 -2.061 39.722 1.00 86.88 489 ASP A CA 1
ATOM 3861 C C . ASP A 1 489 ? -29.613 -3.009 40.651 1.00 86.88 489 ASP A C 1
ATOM 3863 O O . ASP A 1 489 ? -29.671 -2.878 41.871 1.00 86.88 489 ASP A O 1
ATOM 3867 N N . CYS A 1 490 ? -28.849 -3.954 40.094 1.00 84.69 490 CYS A N 1
ATOM 3868 C CA . CYS A 1 490 ? -28.027 -4.850 40.899 1.00 84.69 490 CYS A CA 1
ATOM 3869 C C . CYS A 1 490 ? -26.877 -4.102 41.600 1.00 84.69 490 CYS A C 1
ATOM 3871 O O . CYS A 1 490 ? -26.268 -3.180 41.046 1.00 84.69 490 CYS A O 1
ATOM 3873 N N . SER A 1 491 ? -26.512 -4.558 42.800 1.00 86.81 491 SER A N 1
ATOM 3874 C CA . SER A 1 491 ? -25.292 -4.108 43.478 1.00 86.81 491 SER A CA 1
ATOM 3875 C C . SER A 1 491 ? -24.061 -4.555 42.686 1.00 86.81 491 SER A C 1
ATOM 3877 O O . SER A 1 491 ? -23.808 -5.756 42.548 1.00 86.81 491 SER A O 1
ATOM 3879 N N . THR A 1 492 ? -23.276 -3.599 42.175 1.00 83.06 492 THR A N 1
ATOM 3880 C CA . THR A 1 492 ? -22.043 -3.888 41.424 1.00 83.06 492 THR A CA 1
ATOM 3881 C C . THR A 1 492 ? -21.062 -4.697 42.274 1.00 83.06 492 THR A C 1
ATOM 3883 O O . THR A 1 492 ? -20.457 -5.644 41.782 1.00 83.06 492 THR A O 1
ATOM 3886 N N . VAL A 1 493 ? -20.948 -4.354 43.561 1.00 79.12 493 VAL A N 1
ATOM 3887 C CA . VAL A 1 493 ? -20.018 -4.978 44.513 1.00 79.12 493 VAL A CA 1
ATOM 3888 C C . VAL A 1 493 ? -20.417 -6.425 44.797 1.00 79.12 493 VAL A C 1
ATOM 3890 O O . VAL A 1 493 ? -19.605 -7.330 44.639 1.00 79.12 493 VAL A O 1
ATOM 3893 N N . SER A 1 494 ? -21.683 -6.667 45.145 1.00 82.50 494 SER A N 1
ATOM 3894 C CA . SER A 1 494 ? -22.171 -8.018 45.460 1.00 82.50 494 SER A CA 1
ATOM 3895 C C . SER A 1 494 ? -22.096 -8.944 44.243 1.00 82.50 494 SER A C 1
ATOM 3897 O O . SER A 1 494 ? -21.729 -10.109 44.357 1.00 82.50 494 SER A O 1
ATOM 3899 N N . THR A 1 495 ? -22.383 -8.408 43.056 1.00 85.94 495 THR A N 1
ATOM 3900 C CA . THR A 1 495 ? -22.313 -9.167 41.800 1.00 85.94 495 THR A CA 1
ATOM 3901 C C . THR A 1 495 ? -20.863 -9.452 41.391 1.00 85.94 495 THR A C 1
ATOM 3903 O O . THR A 1 495 ? -20.572 -10.527 40.872 1.00 85.94 495 THR A O 1
ATOM 3906 N N . ALA A 1 496 ? -19.932 -8.529 41.656 1.00 83.56 496 ALA A N 1
ATOM 3907 C CA . ALA A 1 496 ? -18.503 -8.763 41.452 1.00 83.56 496 ALA A CA 1
ATOM 3908 C C . ALA A 1 496 ? -17.952 -9.823 42.420 1.00 83.56 496 ALA A C 1
ATOM 3910 O O . ALA A 1 496 ? -17.139 -10.646 42.010 1.00 83.56 496 ALA A O 1
ATOM 3911 N N . ALA A 1 497 ? -18.436 -9.859 43.666 1.00 81.81 497 ALA A N 1
ATOM 3912 C CA . ALA A 1 497 ? -18.088 -10.912 44.619 1.00 81.81 497 ALA A CA 1
ATOM 3913 C C . ALA A 1 497 ? -18.594 -12.291 44.164 1.00 81.81 497 ALA A C 1
ATOM 3915 O O . ALA A 1 497 ? -17.848 -13.263 44.227 1.00 81.81 497 ALA A O 1
ATOM 3916 N N . LEU A 1 498 ? -19.813 -12.366 43.618 1.00 85.88 498 LEU A N 1
ATOM 3917 C CA . LEU A 1 498 ? -20.337 -13.595 43.012 1.00 85.88 498 LEU A CA 1
ATOM 3918 C C . LEU A 1 498 ? -19.516 -14.032 41.787 1.00 85.88 498 LEU A C 1
ATOM 3920 O O . LEU A 1 498 ? -19.263 -15.219 41.601 1.00 85.88 498 LEU A O 1
ATOM 3924 N N . LEU A 1 499 ? -19.088 -13.083 40.949 1.00 87.06 499 LEU A N 1
ATOM 3925 C CA . LEU A 1 499 ? -18.199 -13.366 39.820 1.00 87.06 499 LEU A CA 1
ATOM 3926 C C . LEU A 1 499 ? -16.847 -13.922 40.297 1.00 87.06 499 LEU A C 1
ATOM 3928 O O . LEU A 1 499 ? -16.332 -14.862 39.699 1.00 87.06 499 LEU A O 1
ATOM 3932 N N . ALA A 1 500 ? -16.296 -13.365 41.374 1.00 83.94 500 ALA A N 1
ATOM 3933 C CA . ALA A 1 500 ? -15.044 -13.821 41.973 1.00 83.94 500 ALA A CA 1
ATOM 3934 C C . ALA A 1 500 ? -15.149 -15.240 42.526 1.00 83.94 500 ALA A C 1
ATOM 3936 O O . ALA A 1 500 ? -14.310 -16.079 42.199 1.00 83.94 500 ALA A O 1
ATOM 3937 N N . ASP A 1 501 ? -16.229 -15.531 43.248 1.00 84.88 501 ASP A N 1
ATOM 3938 C CA . ASP A 1 501 ? -16.541 -16.873 43.739 1.00 84.88 501 ASP A CA 1
ATOM 3939 C C . ASP A 1 501 ? -16.613 -17.898 42.591 1.00 84.88 501 ASP A C 1
ATOM 3941 O O . ASP A 1 501 ? -15.922 -18.916 42.611 1.00 84.88 501 ASP A O 1
ATOM 3945 N N . ARG A 1 502 ? -17.330 -17.570 41.505 1.00 85.75 502 ARG A N 1
ATOM 3946 C CA . ARG A 1 502 ? -17.445 -18.431 40.308 1.00 85.75 502 ARG A CA 1
ATOM 3947 C C . ARG A 1 502 ? -16.111 -18.679 39.603 1.00 85.75 502 ARG A C 1
ATOM 3949 O O . ARG A 1 502 ? -15.897 -19.751 39.039 1.00 85.75 502 ARG A O 1
ATOM 3956 N N . LEU A 1 503 ? -15.219 -17.690 39.609 1.00 84.38 503 LEU A N 1
ATOM 3957 C CA . LEU A 1 503 ? -13.874 -17.818 39.047 1.00 84.38 503 LEU A CA 1
ATOM 3958 C C . LEU A 1 503 ? -12.894 -18.493 40.020 1.00 84.38 503 LEU A C 1
ATOM 3960 O O . LEU A 1 503 ? -11.795 -18.847 39.604 1.00 84.38 503 LEU A O 1
ATOM 3964 N N . GLY A 1 504 ? -13.275 -18.715 41.282 1.00 75.50 504 GLY A N 1
ATOM 3965 C CA . GLY A 1 504 ? -12.388 -19.249 42.316 1.00 75.50 504 GLY A CA 1
ATOM 3966 C C . GLY A 1 504 ? -11.281 -18.271 42.726 1.00 75.50 504 GLY A C 1
ATOM 3967 O O . GLY A 1 504 ? -10.183 -18.703 43.069 1.00 75.50 504 GLY A O 1
ATOM 3968 N N . VAL A 1 505 ? -11.548 -16.962 42.655 1.00 70.31 505 VAL A N 1
ATOM 3969 C CA . VAL A 1 505 ? -10.623 -15.873 43.018 1.00 70.31 505 VAL A CA 1
ATOM 3970 C C . VAL A 1 505 ? -11.165 -15.162 44.266 1.00 70.31 505 VAL A C 1
ATOM 3972 O O . VAL A 1 505 ? -12.373 -14.985 44.396 1.00 70.31 505 VAL A O 1
ATOM 3975 N N . GLN A 1 506 ? -10.309 -14.738 45.206 1.00 54.19 506 GLN A N 1
ATOM 3976 C CA . GLN A 1 506 ? -10.776 -14.003 46.392 1.00 54.19 506 GLN A CA 1
ATOM 3977 C C . GLN A 1 506 ? -11.394 -12.645 45.995 1.00 54.19 506 GLN A C 1
ATOM 3979 O O . GLN A 1 506 ? -10.760 -11.824 45.330 1.00 54.19 506 GLN A O 1
ATOM 3984 N N . ALA A 1 507 ? -12.645 -12.407 46.399 1.00 45.72 507 ALA A N 1
ATOM 3985 C CA . ALA A 1 507 ? -13.337 -11.131 46.216 1.00 45.72 507 ALA A CA 1
ATOM 3986 C C . ALA A 1 507 ? -12.745 -10.039 47.128 1.00 45.72 507 ALA A C 1
ATOM 3988 O O . ALA A 1 507 ? -12.349 -10.322 48.260 1.00 45.72 507 ALA A O 1
ATOM 3989 N N . LEU A 1 508 ? -12.733 -8.782 46.663 1.00 39.97 508 LEU A N 1
ATOM 3990 C CA . LEU A 1 508 ? -12.352 -7.625 47.483 1.00 39.97 508 LEU A CA 1
ATOM 3991 C C . LEU A 1 508 ? -13.189 -7.582 48.774 1.00 39.97 508 LEU A C 1
ATOM 3993 O O . LEU A 1 508 ? -14.421 -7.552 48.721 1.00 39.97 508 LEU A O 1
ATOM 3997 N N . ARG A 1 509 ? -12.518 -7.545 49.935 1.00 32.25 509 ARG A N 1
ATOM 3998 C CA . ARG A 1 509 ? -13.158 -7.177 51.203 1.00 32.25 509 ARG A CA 1
ATOM 3999 C C . ARG A 1 509 ? -13.618 -5.720 51.120 1.00 32.25 509 ARG A C 1
ATOM 4001 O O . ARG A 1 509 ? -12.912 -4.838 50.649 1.00 32.25 509 ARG A O 1
ATOM 4008 N N . THR A 1 510 ? -14.847 -5.529 51.570 1.00 38.22 510 THR A N 1
ATOM 4009 C CA . THR A 1 510 ? -15.658 -4.313 51.615 1.00 38.22 510 THR A CA 1
ATOM 4010 C C . THR A 1 510 ? -14.973 -3.117 52.275 1.00 38.22 510 THR A C 1
ATOM 4012 O O . THR A 1 510 ? -14.810 -3.146 53.487 1.00 38.22 510 THR A O 1
ATOM 4015 N N . THR A 1 511 ? -14.720 -2.049 51.511 1.00 32.06 511 THR A N 1
ATOM 4016 C CA . THR A 1 511 ? -14.849 -0.630 51.921 1.00 32.06 511 THR A CA 1
ATOM 4017 C C . THR A 1 511 ? -14.690 0.260 50.685 1.00 32.06 511 THR A C 1
ATOM 4019 O O . THR A 1 511 ? -13.666 0.917 50.518 1.00 32.06 511 THR A O 1
ATOM 4022 N N . THR A 1 512 ? -15.639 0.250 49.746 1.00 36.44 512 THR A N 1
ATOM 4023 C CA . THR A 1 512 ? -15.614 1.277 48.689 1.00 36.44 512 THR A CA 1
ATOM 4024 C C . THR A 1 512 ? -17.023 1.549 48.197 1.00 36.44 512 THR A C 1
ATOM 4026 O O . THR A 1 512 ? -17.687 0.690 47.612 1.00 36.44 512 THR A O 1
ATOM 4029 N N . ASN A 1 513 ? -17.523 2.732 48.531 1.00 38.38 513 ASN A N 1
ATOM 4030 C CA . ASN A 1 513 ? -18.885 3.152 48.235 1.00 38.38 513 ASN A CA 1
ATOM 4031 C C . ASN A 1 513 ? -19.034 3.344 46.711 1.00 38.38 513 ASN A C 1
ATOM 4033 O O . ASN A 1 513 ? -18.078 3.698 46.027 1.00 38.38 513 ASN A O 1
ATOM 4037 N N . THR A 1 514 ? -20.228 3.171 46.139 1.00 41.38 514 THR A N 1
ATOM 4038 C CA . THR A 1 514 ? -20.458 3.312 44.677 1.00 41.38 514 THR A CA 1
ATOM 4039 C C . THR A 1 514 ? -20.027 4.691 44.134 1.00 41.38 514 THR A C 1
ATOM 4041 O O . THR A 1 514 ? -19.747 4.839 42.943 1.00 41.38 514 THR A O 1
ATOM 4044 N N . ARG A 1 515 ? -19.945 5.699 45.018 1.00 38.19 515 ARG A N 1
ATOM 4045 C CA . ARG A 1 515 ? -19.352 7.019 44.753 1.00 38.19 515 ARG A CA 1
ATOM 4046 C C . ARG A 1 515 ? -17.838 6.970 44.545 1.00 38.19 515 ARG A C 1
ATOM 4048 O O . ARG A 1 515 ? -17.362 7.569 43.592 1.00 38.19 515 ARG A O 1
ATOM 4055 N N . GLU A 1 516 ? -17.098 6.225 45.355 1.00 38.91 516 GLU A N 1
ATOM 4056 C CA . GLU A 1 516 ? -15.640 6.118 45.240 1.00 38.91 516 GLU A CA 1
ATOM 4057 C C . GLU A 1 516 ? -15.221 5.374 43.973 1.00 38.91 516 GLU A C 1
ATOM 4059 O O . GLU A 1 516 ? -14.284 5.806 43.328 1.00 38.91 516 GLU A O 1
ATOM 4064 N N . ILE A 1 517 ? -15.973 4.372 43.501 1.00 45.03 517 ILE A N 1
ATOM 4065 C CA . ILE A 1 517 ? -15.709 3.738 42.191 1.00 45.03 517 ILE A CA 1
ATOM 4066 C C . ILE A 1 517 ? -15.870 4.753 41.044 1.00 45.03 517 ILE A C 1
ATOM 4068 O O . ILE A 1 517 ? -15.145 4.706 40.050 1.00 45.03 517 ILE A O 1
ATOM 4072 N N . ALA A 1 518 ? -16.816 5.691 41.160 1.00 40.50 518 ALA A N 1
ATOM 4073 C CA . ALA A 1 518 ? -16.957 6.780 40.199 1.00 40.50 518 ALA A CA 1
ATOM 4074 C C . ALA A 1 518 ? -15.813 7.799 40.329 1.00 40.50 518 ALA A C 1
ATOM 4076 O O . ALA A 1 518 ? -15.302 8.237 39.306 1.00 40.50 518 ALA A O 1
ATOM 4077 N N . VAL A 1 519 ? -15.367 8.124 41.542 1.00 41.28 519 VAL A N 1
ATOM 4078 C CA . VAL A 1 519 ? -14.244 9.045 41.794 1.00 41.28 519 VAL A CA 1
ATOM 4079 C C . VAL A 1 519 ? -12.898 8.433 41.382 1.00 41.28 519 VAL A C 1
ATOM 4081 O O . VAL A 1 519 ? -12.075 9.117 40.788 1.00 41.28 519 VAL A O 1
ATOM 4084 N N . GLU A 1 520 ? -12.691 7.137 41.578 1.00 38.59 520 GLU A N 1
ATOM 4085 C CA . GLU A 1 520 ? -11.482 6.400 41.204 1.00 38.59 520 GLU A CA 1
ATOM 4086 C C . GLU A 1 520 ? -11.402 6.180 39.680 1.00 38.59 520 GLU A C 1
ATOM 4088 O O . GLU A 1 520 ? -10.334 6.295 39.078 1.00 38.59 520 GLU A O 1
ATOM 4093 N N . LEU A 1 521 ? -12.545 5.960 39.010 1.00 41.34 521 LEU A N 1
ATOM 4094 C CA . LEU A 1 521 ? -12.617 5.839 37.545 1.00 41.34 521 LEU A CA 1
ATOM 4095 C C . LEU A 1 521 ? -12.717 7.186 36.805 1.00 41.34 521 LEU A C 1
ATOM 4097 O O . LEU A 1 521 ? -12.418 7.242 35.611 1.00 41.34 521 LEU A O 1
ATOM 4101 N N . LEU A 1 522 ? -13.175 8.266 37.445 1.00 38.84 522 LEU A N 1
ATOM 4102 C CA . LEU A 1 522 ? -13.449 9.557 36.786 1.00 38.84 522 LEU A CA 1
ATOM 4103 C C . LEU A 1 522 ? -12.632 10.726 37.351 1.00 38.84 522 LEU A C 1
ATOM 4105 O O . LEU A 1 522 ? -12.653 11.807 36.766 1.00 38.84 522 LEU A O 1
ATOM 4109 N N . GLY A 1 523 ? -11.892 10.517 38.440 1.00 34.16 523 GLY A N 1
ATOM 4110 C CA . GLY A 1 523 ? -10.988 11.483 39.066 1.00 34.16 523 GLY A CA 1
ATOM 4111 C C . GLY A 1 523 ? -11.629 12.799 39.504 1.00 34.16 523 GLY A C 1
ATOM 4112 O O . GLY A 1 523 ? -10.911 13.789 39.636 1.00 34.16 523 GLY A O 1
ATOM 4113 N N . LYS A 1 524 ? -12.957 12.840 39.671 1.00 34.16 524 LYS A N 1
ATOM 4114 C CA . LYS A 1 524 ? -13.711 13.996 40.166 1.00 34.16 524 LYS A CA 1
ATOM 4115 C C . LYS A 1 524 ? -14.936 13.533 40.954 1.00 34.16 524 LYS A C 1
ATOM 4117 O O . LYS A 1 524 ? -15.666 12.664 40.475 1.00 34.16 524 LYS A O 1
ATOM 4122 N N . ASP A 1 525 ? -15.143 14.137 42.124 1.00 28.95 525 ASP A N 1
ATOM 4123 C CA . ASP A 1 525 ? -16.443 14.165 42.805 1.00 28.95 525 ASP A CA 1
ATOM 4124 C C . ASP A 1 525 ? -17.478 14.895 41.919 1.00 28.95 525 ASP A C 1
ATOM 4126 O O . ASP A 1 525 ? -17.072 15.735 41.105 1.00 28.95 525 ASP A O 1
ATOM 4130 N N . PRO A 1 526 ? -18.776 14.535 41.999 1.00 37.22 526 PRO A N 1
ATOM 4131 C CA . PRO A 1 526 ? -19.819 15.036 41.102 1.00 37.22 526 PRO A CA 1
ATOM 4132 C C . PRO A 1 526 ? -19.975 16.559 41.097 1.00 37.22 526 PRO A C 1
ATOM 4134 O O . PRO A 1 526 ? -19.857 17.179 42.177 1.00 37.22 526 PRO A O 1
#

Sequence (526 aa):
MRRLSLAWLLYGAYALALAFGVGGIAIALNNPALWADLELGRAVYAFGMRWGGTAYIVLGALALLVWAWQAIGPRKTLSFFLVTVPISLMAELIGTSTGWPFGNYSYTSGLGWKILDRVPFTIPLSWFTVGLSAYLLAIALRCRISPHLPAWSTVPIGVWLLVVWDLVLDPAMAHESMQARFWVWHQSGAYYGMPVINFFGWALTGFIFMSISRRVWGQEPDRWSPTFPWAIYTANVIFASALCAAVGLWGPIALAALAGLLPATIALRRAGSDRERHPRFKREPFQDALVEEMAWRSLATLARLTLRSRSLQTYGLELVPAHGPAVLAPQHIHHLDDGRVLLATIPRPLRFLVALDWVPNRRWRWLMELLCRLAGWPVIVRPSERDRPGIQYGTAEAQLLLVRGLRDAVRRVAAGQLLVVFPEGYPLIDPHLPGHRATVEGIKPGAIWIAQRAARRLGTPIPVIPVRLRFEQRAAQLIFEPPILVSADCSTVSTAALLADRLGVQALRTTTNTREIAVELLGKDP